Protein AF-A0A661MV16-F1 (afdb_monomer_lite)

Radius of gyration: 39.01 Å; chains: 1; bounding box: 96×67×132 Å

Secondary structure (DSSP, 8-state):
-------------------------------------------------------HHHHHHHHHTS-EEEEETTEEEEESPEEPPP-SSEEE--S--EE-HHHHHHHHHHHHHHHHHSTT--EEE---B-TTB--BTTBSS-SSS-EEEEEPPEEETTSPEE--SS---B-TTSEEEETTEEEEE-HHHHHHHHHHHHT-SS--EEEEE--HHHHHHHHHHHHHTT--HHHHHHHHHHT---TTGGG-SSEEEEEEPPPSTTTTTB---S---TT---S--HHHHHHHHHHHHHHHHHHHHHHHHHHHHHHHHHHHHHHHHHHHHHHHHHHHHHHHHHHHHHHHHHHT--HHHHHHHHHHHHHHHHHHHHHHHHHHH--S--SHHHHHHHHHHHHHHHHHHHHHHHHHHHHHHHHHHHHHHHHHHHHHHHHHHHHHHHHHHHHHHHHHHHHHHHHHHHHHHHH-

Foldseek 3Di:
DDDDDDDDDDDDDDDDDDDDDDDDDDDDDDDDDDDDDDDDDDDDDDDDDDDPPPDPVVLVVLLVCFKAFFEEQLATWIDNWDFQDADQQEDELEPQRTAGPLQSVLRVQLSVQLCVVPPSHHKYWYHAAHNTFCDDPPDSGNRGRFKTWTFFFKAWPVRDTDPPSDFFFADLQQWTDDVPTIIGGDLVSRLSSLLSNCPPPQWHWQAWQAAPSVLVSNLVVCVVVVHDPVSSVSSCRRHPYDVPSNVRRGTIIIGTAGQLQNPPRYDDDDPDDPPRDPNDDPVVNSVSSVVSSVVVVVVVVVVVVVVVVVVVVVVVVVVVVVVVVVVVVVVVCVVVVVVVVVVVVQVPDDPVRNVVVVVVVVVVVVVVVVVVVVVVVPPDDDDVVVVVVVVVVVVVVVVVVVVVVVVVVVVVVVVVVVVVVVVVVVVVVVVVVVVVVVVVVVVVVVVVVVVVVVVVVVVVVVVD

pLDDT: mean 76.67, std 20.81, range [27.53, 98.81]

Structure (mmCIF, N/CA/C/O backbone):
data_AF-A0A661MV16-F1
#
_entry.id   AF-A0A661MV16-F1
#
loop_
_atom_site.group_PDB
_atom_site.id
_atom_site.type_symbol
_atom_site.label_atom_id
_atom_site.label_alt_id
_atom_site.label_comp_id
_atom_site.label_asym_id
_atom_site.label_entity_id
_atom_site.label_seq_id
_atom_site.pdbx_PDB_ins_code
_atom_site.Cartn_x
_atom_site.Cartn_y
_atom_site.Cartn_z
_atom_site.occupancy
_atom_site.B_iso_or_equiv
_atom_site.auth_seq_id
_atom_site.auth_comp_id
_atom_site.auth_asym_id
_atom_site.auth_atom_id
_atom_site.pdbx_PDB_model_num
ATOM 1 N N . MET A 1 1 ? -51.322 -10.288 -62.394 1.00 42.47 1 MET A N 1
ATOM 2 C CA . MET A 1 1 ? -51.837 -11.162 -61.318 1.00 42.47 1 MET A CA 1
ATOM 3 C C . MET A 1 1 ? -52.028 -10.289 -60.091 1.00 42.47 1 MET A C 1
ATOM 5 O O . MET A 1 1 ? -51.126 -9.542 -59.740 1.00 42.47 1 MET A O 1
ATOM 9 N N . THR A 1 2 ? -53.261 -10.242 -59.608 1.00 40.12 2 THR A N 1
ATOM 10 C CA . THR A 1 2 ? -53.871 -9.201 -58.768 1.00 40.12 2 THR A CA 1
ATOM 11 C C . THR A 1 2 ? -53.477 -9.253 -57.278 1.00 40.12 2 THR A C 1
ATOM 13 O O . THR A 1 2 ? -53.129 -10.323 -56.784 1.00 40.12 2 THR A O 1
ATOM 16 N N . PRO A 1 3 ? -53.566 -8.112 -56.557 1.00 55.66 3 PRO A N 1
ATOM 17 C CA . PRO A 1 3 ? -53.355 -7.980 -55.111 1.00 55.66 3 PRO A CA 1
ATOM 18 C C . PRO A 1 3 ? -54.677 -8.099 -54.319 1.00 55.66 3 PRO A C 1
ATOM 20 O O . PRO A 1 3 ? -55.751 -7.879 -54.875 1.00 55.66 3 PRO A O 1
ATOM 23 N N . TRP A 1 4 ? -54.618 -8.380 -53.011 1.00 31.91 4 TRP A N 1
ATOM 24 C CA . TRP A 1 4 ? -55.786 -8.357 -52.105 1.00 31.91 4 TRP A CA 1
ATOM 25 C C . TRP A 1 4 ? -55.310 -7.952 -50.694 1.00 31.91 4 TRP A C 1
ATOM 27 O O . TRP A 1 4 ? -54.534 -8.677 -50.084 1.00 31.91 4 TRP A O 1
ATOM 37 N N . ALA A 1 5 ? -55.407 -6.683 -50.282 1.00 36.66 5 ALA A N 1
ATOM 38 C CA . ALA A 1 5 ? -56.530 -5.910 -49.718 1.00 36.66 5 ALA A CA 1
ATOM 39 C C . ALA A 1 5 ? -56.856 -6.206 -48.232 1.00 36.66 5 ALA A C 1
ATOM 41 O O . ALA A 1 5 ? -57.130 -7.335 -47.839 1.00 36.66 5 ALA A O 1
ATOM 42 N N . ALA A 1 6 ? -56.827 -5.136 -47.425 1.00 43.44 6 ALA A N 1
ATOM 43 C CA . ALA A 1 6 ? -57.248 -5.066 -46.021 1.00 43.44 6 ALA A CA 1
ATOM 44 C C . ALA A 1 6 ? -58.778 -5.185 -45.858 1.00 43.44 6 ALA A C 1
ATOM 46 O O . ALA A 1 6 ? -59.506 -4.944 -46.825 1.00 43.44 6 ALA A O 1
ATOM 47 N N . PRO A 1 7 ? -59.287 -5.418 -44.627 1.00 49.28 7 PRO A N 1
ATOM 48 C CA . PRO A 1 7 ? -60.174 -4.387 -44.065 1.00 49.28 7 PRO A CA 1
ATOM 49 C C . PRO A 1 7 ? -60.176 -4.205 -42.524 1.00 49.28 7 PRO A C 1
ATOM 51 O O . PRO A 1 7 ? -60.150 -5.149 -41.748 1.00 49.28 7 PRO A O 1
ATOM 54 N N . ARG A 1 8 ? -60.258 -2.918 -42.147 1.00 35.19 8 ARG A N 1
ATOM 55 C CA . ARG A 1 8 ? -61.154 -2.203 -41.197 1.00 35.19 8 ARG A CA 1
ATOM 56 C C . ARG A 1 8 ? -61.571 -2.792 -39.826 1.00 35.19 8 ARG A C 1
ATOM 58 O O . ARG A 1 8 ? -62.114 -3.878 -39.703 1.00 35.19 8 ARG A O 1
ATOM 65 N N . LEU A 1 9 ? -61.450 -1.890 -38.839 1.00 41.03 9 LEU A N 1
ATOM 66 C CA . LEU A 1 9 ? -62.024 -1.835 -37.481 1.00 41.03 9 LEU A CA 1
ATOM 67 C C . LEU A 1 9 ? -63.548 -2.070 -37.407 1.00 41.03 9 LEU A C 1
ATOM 69 O O . LEU A 1 9 ? -64.258 -1.772 -38.370 1.00 41.03 9 LEU A O 1
ATOM 73 N N . PRO A 1 10 ? -64.061 -2.323 -36.184 1.00 42.81 10 PRO A N 1
ATOM 74 C CA . PRO A 1 10 ? -65.095 -1.424 -35.668 1.00 42.81 10 PRO A CA 1
ATOM 75 C C . PRO A 1 10 ? -64.857 -0.911 -34.235 1.00 42.81 10 PRO A C 1
ATOM 77 O O . PRO A 1 10 ? -64.212 -1.533 -33.394 1.00 42.81 10 PRO A O 1
ATOM 80 N N . ARG A 1 11 ? -65.422 0.280 -34.005 1.00 41.28 11 ARG A N 1
ATOM 81 C CA . ARG A 1 11 ? -65.620 0.982 -32.731 1.00 41.28 11 ARG A CA 1
ATOM 82 C C . ARG A 1 11 ? -66.758 0.343 -31.926 1.00 41.28 11 ARG A C 1
ATOM 84 O O . ARG A 1 11 ? -67.765 -0.003 -32.530 1.00 41.28 11 ARG A O 1
ATOM 91 N N . SER A 1 12 ? -66.676 0.411 -30.595 1.00 33.50 12 SER A N 1
ATOM 92 C CA . SER A 1 12 ? -67.835 0.680 -29.719 1.00 33.50 12 SER A CA 1
ATOM 93 C C . SER A 1 12 ? -67.402 0.949 -28.266 1.00 33.50 12 SER A C 1
ATOM 95 O O . SER A 1 12 ? -67.027 0.038 -27.535 1.00 33.50 12 SER A O 1
ATOM 97 N N . SER A 1 13 ? -67.472 2.215 -27.848 1.00 40.44 13 SER A N 1
ATOM 98 C CA . SER A 1 13 ? -67.935 2.626 -26.500 1.00 40.44 13 SER A CA 1
ATOM 99 C C . SER A 1 13 ? -69.486 2.493 -26.477 1.00 40.44 13 SER A C 1
ATOM 101 O O . SER A 1 13 ? -70.009 2.254 -27.570 1.00 40.44 13 SER A O 1
ATOM 103 N N . PRO A 1 14 ? -70.271 2.690 -25.382 1.00 51.44 14 PRO A N 1
ATOM 104 C CA . PRO A 1 14 ? -70.018 3.544 -24.205 1.00 51.44 14 PRO A CA 1
ATOM 105 C C . PRO A 1 14 ? -70.674 3.081 -22.870 1.00 51.44 14 PRO A C 1
ATOM 107 O O . PRO A 1 14 ? -71.253 2.004 -22.784 1.00 51.44 14 PRO A O 1
ATOM 110 N N . SER A 1 15 ? -70.667 3.996 -21.884 1.00 34.00 15 SER A N 1
ATOM 111 C CA . SER A 1 15 ? -71.619 4.143 -20.755 1.00 34.00 15 SER A CA 1
ATOM 112 C C . SER A 1 15 ? -71.546 3.102 -19.632 1.00 34.00 15 SER A C 1
ATOM 114 O O . SER A 1 15 ? -71.268 1.941 -19.875 1.00 34.00 15 SER A O 1
ATOM 116 N N . GLY A 1 16 ? -71.782 3.407 -18.361 1.00 30.36 16 GLY A N 1
ATOM 117 C CA . GLY A 1 16 ? -72.097 4.626 -17.612 1.00 30.36 16 GLY A CA 1
ATOM 118 C C . GLY A 1 16 ? -71.862 4.268 -16.129 1.00 30.36 16 GLY A C 1
ATOM 119 O O . GLY A 1 16 ? -71.873 3.095 -15.775 1.00 30.36 16 GLY A O 1
ATOM 120 N N . ASP A 1 17 ? -71.352 5.147 -15.279 1.00 33.47 17 ASP A N 1
ATOM 121 C CA . ASP A 1 17 ? -71.947 6.377 -14.754 1.00 33.47 17 ASP A CA 1
ATOM 122 C C . ASP A 1 17 ? -72.779 6.148 -13.474 1.00 33.47 17 ASP A C 1
ATOM 124 O O . ASP A 1 17 ? -73.541 5.191 -13.372 1.00 33.47 17 ASP A O 1
ATOM 128 N N . HIS A 1 18 ? -72.611 7.094 -12.541 1.00 32.81 18 HIS A N 1
ATOM 129 C CA . HIS A 1 18 ? -73.364 7.335 -11.298 1.00 32.81 18 HIS A CA 1
ATOM 130 C C . HIS A 1 18 ? -73.120 6.329 -10.161 1.00 32.81 18 HIS A C 1
ATOM 132 O O . HIS A 1 18 ? -73.132 5.124 -10.341 1.00 32.81 18 HIS A O 1
ATOM 138 N N . GLY A 1 19 ? -72.911 6.709 -8.906 1.00 28.31 19 GLY A N 1
ATOM 139 C CA . GLY A 1 19 ? -73.053 7.948 -8.141 1.00 28.31 19 GLY A CA 1
ATOM 140 C C . GLY A 1 19 ? -72.847 7.527 -6.668 1.00 28.31 19 GLY A C 1
ATOM 141 O O . GLY A 1 19 ? -72.769 6.343 -6.367 1.00 28.31 19 GLY A O 1
ATOM 142 N N . GLY A 1 20 ? -72.698 8.364 -5.657 1.00 28.23 20 GLY A N 1
ATOM 143 C CA . GLY A 1 20 ? -72.736 9.801 -5.519 1.00 28.23 20 GLY A CA 1
ATOM 144 C C . GLY A 1 20 ? -71.978 10.168 -4.226 1.00 28.23 20 GLY A C 1
ATOM 145 O O . GLY A 1 20 ? -71.602 9.299 -3.448 1.00 28.23 20 GLY A O 1
ATOM 146 N N . VAL A 1 21 ? -71.614 11.443 -4.046 1.00 31.62 21 VAL A N 1
ATOM 147 C CA . VAL A 1 21 ? -72.405 12.387 -3.225 1.00 31.62 21 VAL A CA 1
ATOM 148 C C . VAL A 1 21 ? -72.217 12.053 -1.723 1.00 31.62 21 VAL A C 1
ATOM 150 O O . VAL A 1 21 ? -72.690 11.030 -1.260 1.00 31.62 21 VAL A O 1
ATOM 153 N N . ARG A 1 22 ? -71.572 12.869 -0.870 1.00 34.53 22 ARG A N 1
ATOM 154 C CA . ARG A 1 22 ? -72.020 14.221 -0.494 1.00 34.53 22 ARG A CA 1
ATOM 155 C C . ARG A 1 22 ? -71.059 14.912 0.509 1.00 34.53 22 ARG A C 1
ATOM 157 O O . ARG A 1 22 ? -70.720 14.312 1.517 1.00 34.53 22 ARG A O 1
ATOM 164 N N . ARG A 1 23 ? -70.792 16.204 0.240 1.00 32.47 23 ARG A N 1
ATOM 165 C CA . ARG A 1 23 ? -70.690 17.397 1.132 1.00 32.47 23 ARG A CA 1
ATOM 166 C C . ARG A 1 23 ? -69.627 17.417 2.252 1.00 32.47 23 ARG A C 1
ATOM 168 O O . ARG A 1 23 ? -69.627 16.579 3.134 1.00 32.47 23 ARG A O 1
ATOM 175 N N . LEU A 1 24 ? -68.650 18.334 2.214 1.00 35.38 24 LEU A N 1
ATOM 176 C CA . LEU A 1 24 ? -68.722 19.775 2.559 1.00 35.38 24 LEU A CA 1
ATOM 177 C C . LEU A 1 24 ? -69.267 20.046 3.968 1.00 35.38 24 LEU A C 1
ATOM 179 O O . LEU A 1 24 ? -70.478 20.043 4.163 1.00 35.38 24 LEU A O 1
ATOM 183 N N . LEU A 1 25 ? -68.371 20.436 4.876 1.00 27.70 25 LEU A N 1
ATOM 184 C CA . LEU A 1 25 ? -68.550 21.644 5.676 1.00 27.70 25 LEU A CA 1
ATOM 185 C C . LEU A 1 25 ? -67.170 22.149 6.111 1.00 27.70 25 LEU A C 1
ATOM 187 O O . LEU A 1 25 ? -66.447 21.467 6.832 1.00 27.70 25 LEU A O 1
ATOM 191 N N . GLY A 1 26 ? -66.800 23.331 5.630 1.00 29.67 26 GLY A N 1
ATOM 192 C CA . GLY A 1 26 ? -65.780 24.129 6.288 1.00 29.67 26 GLY A CA 1
ATOM 193 C C . GLY A 1 26 ? -66.404 24.882 7.458 1.00 29.67 26 GLY A C 1
ATOM 194 O O . GLY A 1 26 ? -67.575 25.253 7.391 1.00 29.67 26 GLY A O 1
ATOM 195 N N . LEU A 1 27 ? -65.608 25.153 8.488 1.00 27.53 27 LEU A N 1
ATOM 196 C CA . LEU A 1 27 ? -65.680 26.425 9.195 1.00 27.53 27 LEU A CA 1
ATOM 197 C C . LEU A 1 27 ? -64.340 26.705 9.880 1.00 27.53 27 LEU A C 1
ATOM 199 O O . LEU A 1 27 ? -63.818 25.889 10.636 1.00 27.53 27 LEU A O 1
ATOM 203 N N . CYS A 1 28 ? -63.796 27.875 9.567 1.00 32.56 28 CYS A N 1
ATOM 204 C CA . CYS A 1 28 ? -62.677 28.511 10.239 1.00 32.56 28 CYS A CA 1
ATOM 205 C C . CYS A 1 28 ? -63.038 28.853 11.689 1.00 32.56 28 CYS A C 1
ATOM 207 O O . CYS A 1 28 ? -64.148 29.318 11.911 1.00 32.56 28 CYS A O 1
ATOM 209 N N . ILE A 1 29 ? -62.077 28.764 12.613 1.00 30.05 29 ILE A N 1
ATOM 210 C CA . ILE A 1 29 ? -61.865 29.720 13.716 1.00 30.05 29 ILE A CA 1
ATOM 211 C C . ILE A 1 29 ? -60.360 29.714 14.028 1.00 30.05 29 ILE A C 1
ATOM 213 O O . ILE A 1 29 ? -59.744 28.664 14.205 1.00 30.05 29 ILE A O 1
ATOM 217 N N . ALA A 1 30 ? -59.780 30.910 14.036 1.00 40.34 30 ALA A N 1
ATOM 218 C CA . ALA A 1 30 ? -58.395 31.197 14.368 1.00 40.34 30 ALA A CA 1
ATOM 219 C C . ALA A 1 30 ? -58.192 31.289 15.888 1.00 40.34 30 ALA A C 1
ATOM 221 O O . ALA A 1 30 ? -59.063 31.799 16.588 1.00 40.34 30 ALA A O 1
ATOM 222 N N . LEU A 1 31 ? -57.006 30.911 16.375 1.00 27.55 31 LEU A N 1
ATOM 223 C CA . LEU A 1 31 ? -56.411 31.516 17.568 1.00 27.55 31 LEU A CA 1
ATOM 224 C C . LEU A 1 31 ? -54.879 31.427 17.503 1.00 27.55 31 LEU A C 1
ATOM 226 O O . LEU A 1 31 ? -54.302 30.373 17.245 1.00 27.55 31 LEU A O 1
ATOM 230 N N . ALA A 1 32 ? -54.255 32.586 17.683 1.00 35.47 32 ALA A N 1
ATOM 231 C CA . ALA A 1 32 ? -52.826 32.851 17.630 1.00 35.47 32 ALA A CA 1
ATOM 232 C C . ALA A 1 32 ? -52.091 32.410 18.905 1.00 35.47 32 ALA A C 1
ATOM 234 O O . ALA A 1 32 ? -52.663 32.540 19.979 1.00 35.47 32 ALA A O 1
ATOM 235 N N . VAL A 1 33 ? -50.806 32.038 18.789 1.00 27.86 33 VAL A N 1
ATOM 236 C CA . VAL A 1 33 ? -49.719 32.481 19.690 1.00 27.86 33 VAL A CA 1
ATOM 237 C C . VAL A 1 33 ? -48.403 32.512 18.898 1.00 27.86 33 VAL A C 1
ATOM 239 O O . VAL A 1 33 ? -48.002 31.549 18.250 1.00 27.86 33 VAL A O 1
ATOM 242 N N . THR A 1 34 ? -47.760 33.670 18.968 1.00 34.19 34 THR A N 1
ATOM 243 C CA . THR A 1 34 ? -46.450 34.076 18.452 1.00 34.19 34 THR A CA 1
ATOM 244 C C . THR A 1 34 ? -45.274 33.420 19.183 1.00 34.19 34 THR A C 1
ATOM 246 O O . THR A 1 34 ? -45.304 33.329 20.408 1.00 34.19 34 THR A O 1
ATOM 249 N N . VAL A 1 35 ? -44.166 33.147 18.484 1.00 31.45 35 VAL A N 1
ATOM 250 C CA . VAL A 1 35 ? -42.823 33.251 19.085 1.00 31.45 35 VAL A CA 1
ATOM 251 C C . VAL A 1 35 ? -41.932 34.031 18.123 1.00 31.45 35 VAL A C 1
ATOM 253 O O . VAL A 1 35 ? -41.617 33.574 17.026 1.00 31.45 35 VAL A O 1
ATOM 256 N N . SER A 1 36 ? -41.574 35.239 18.546 1.00 30.59 36 SER A N 1
ATOM 257 C CA . SER A 1 36 ? -40.644 36.143 17.880 1.00 30.59 36 SER A CA 1
ATOM 258 C C . SER A 1 36 ? -39.249 35.520 17.777 1.00 30.59 36 SER A C 1
ATOM 260 O O . SER A 1 36 ? -38.672 35.119 18.785 1.00 30.59 36 SER A O 1
ATOM 262 N N . SER A 1 37 ? -38.675 35.506 16.575 1.00 33.44 37 SER A N 1
ATOM 263 C CA . SER A 1 37 ? -37.226 35.437 16.382 1.00 33.44 37 SER A CA 1
ATOM 264 C C . SER A 1 37 ? -36.771 36.823 15.942 1.00 33.44 37 SER A C 1
ATOM 266 O O . SER A 1 37 ? -37.088 37.270 14.842 1.00 33.44 37 SER A O 1
ATOM 268 N N . THR A 1 38 ? -36.084 37.543 16.825 1.00 32.22 38 THR A N 1
ATOM 269 C CA . THR A 1 38 ? -35.379 38.770 16.458 1.00 32.22 38 THR A CA 1
ATOM 270 C C . THR A 1 38 ? -34.128 38.387 15.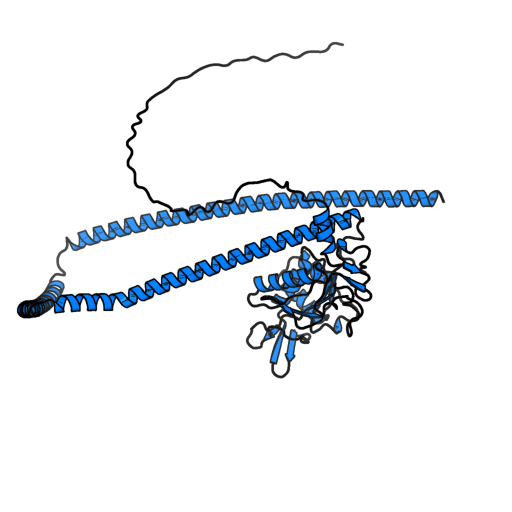676 1.00 32.22 38 THR A C 1
ATOM 272 O O . THR A 1 38 ? -33.099 38.050 16.259 1.00 32.22 38 THR A O 1
ATOM 275 N N . ALA A 1 39 ? -34.232 38.430 14.350 1.00 31.20 39 ALA A N 1
ATOM 276 C CA . ALA A 1 39 ? -33.089 38.566 13.466 1.00 31.20 39 ALA A CA 1
ATOM 277 C C . ALA A 1 39 ? -32.645 40.036 13.488 1.00 31.20 39 ALA A C 1
ATOM 279 O O . ALA A 1 39 ? -33.423 40.924 13.139 1.00 31.20 39 ALA A O 1
ATOM 280 N N . GLN A 1 40 ? -31.406 40.302 13.900 1.00 32.25 40 GLN A N 1
ATOM 281 C CA . GLN A 1 40 ? -30.734 41.540 13.519 1.00 32.25 40 GLN A CA 1
ATOM 282 C C . GLN A 1 40 ? -30.224 41.351 12.093 1.00 32.25 40 GLN A C 1
ATOM 284 O O . GLN A 1 40 ? -29.316 40.561 11.840 1.00 32.25 40 GLN A O 1
ATOM 289 N N . ALA A 1 41 ? -30.878 42.042 11.165 1.00 29.20 41 ALA A N 1
ATOM 290 C CA . ALA A 1 41 ? -30.381 42.269 9.825 1.00 29.20 41 ALA A CA 1
ATOM 291 C C . ALA A 1 41 ? -29.285 43.337 9.888 1.00 29.20 41 ALA A C 1
ATOM 293 O O . ALA A 1 41 ? -29.489 44.406 10.462 1.00 29.20 41 ALA A O 1
ATOM 294 N N . GLN A 1 42 ? -28.149 43.058 9.258 1.00 32.97 42 GLN A N 1
ATOM 295 C CA . GLN A 1 42 ? -27.286 44.103 8.735 1.00 32.97 42 GLN A CA 1
ATOM 296 C C . GLN A 1 42 ? -27.133 43.833 7.241 1.00 32.97 42 GLN A C 1
ATOM 298 O O . GLN A 1 42 ? -26.695 42.764 6.820 1.00 32.97 42 GLN A O 1
ATOM 303 N N . GLU A 1 43 ? -27.643 44.787 6.471 1.00 34.84 43 GLU A N 1
ATOM 304 C CA . GLU A 1 43 ? -27.766 44.791 5.021 1.00 34.84 43 GLU A CA 1
ATOM 305 C C . GLU A 1 43 ? -26.397 44.669 4.341 1.00 34.84 43 GLU A C 1
ATOM 307 O O . GLU A 1 43 ? -25.483 45.448 4.611 1.00 34.84 43 GLU A O 1
ATOM 312 N N . ALA A 1 44 ? -26.282 43.747 3.387 1.00 29.77 44 ALA A N 1
ATOM 313 C CA . ALA A 1 44 ? -25.264 43.805 2.349 1.00 29.77 44 ALA A CA 1
ATOM 314 C C . ALA A 1 44 ? -25.953 43.636 0.989 1.00 29.77 44 ALA A C 1
ATOM 316 O O . ALA A 1 44 ? -26.666 42.666 0.742 1.00 29.77 44 ALA A O 1
ATOM 317 N N . ARG A 1 45 ? -25.772 44.668 0.168 1.00 31.11 45 ARG A N 1
ATOM 318 C CA . ARG A 1 45 ? -26.387 44.959 -1.130 1.00 31.11 45 ARG A CA 1
ATOM 319 C C . ARG A 1 45 ? -26.067 43.899 -2.203 1.00 31.11 45 ARG A C 1
ATOM 321 O O . ARG A 1 45 ? -24.949 43.395 -2.249 1.00 31.11 45 ARG A O 1
ATOM 328 N N . GLU A 1 46 ? -27.020 43.645 -3.104 1.00 31.45 46 GLU A N 1
ATOM 329 C CA . GLU A 1 46 ? -26.803 43.081 -4.458 1.00 31.45 46 GLU A CA 1
ATOM 330 C C . GLU A 1 46 ? -25.875 44.027 -5.263 1.00 31.45 46 GLU A C 1
ATOM 332 O O . GLU A 1 46 ? -25.899 45.234 -5.022 1.00 31.45 46 GLU A O 1
ATOM 337 N N . ALA A 1 47 ? -24.982 43.629 -6.180 1.00 28.23 47 ALA A N 1
ATOM 338 C CA . ALA A 1 47 ? -25.016 42.693 -7.322 1.00 28.23 47 ALA A CA 1
ATOM 339 C C . ALA A 1 47 ? -23.548 42.468 -7.834 1.00 28.23 47 ALA A C 1
ATOM 341 O O . ALA A 1 47 ? -22.639 42.970 -7.168 1.00 28.23 47 ALA A O 1
ATOM 342 N N . PRO A 1 48 ? -23.228 41.879 -9.019 1.00 35.09 48 PRO A N 1
ATOM 343 C CA . PRO A 1 48 ? -23.977 41.031 -9.958 1.00 35.09 48 PRO A CA 1
ATOM 344 C C . PRO A 1 48 ? -23.283 39.668 -10.241 1.00 35.09 48 PRO A C 1
ATOM 346 O O . PRO A 1 48 ? -22.197 39.373 -9.747 1.00 35.09 48 PRO A O 1
ATOM 349 N N . GLY A 1 49 ? -23.942 38.818 -11.035 1.00 40.75 49 GLY A N 1
ATOM 350 C CA . GLY A 1 49 ? -23.543 37.440 -11.327 1.00 40.75 49 GLY A CA 1
ATOM 351 C C . GLY A 1 49 ? -22.177 37.244 -11.999 1.00 40.75 49 GLY A C 1
ATOM 352 O O . GLY A 1 49 ? -21.732 38.044 -12.819 1.00 40.75 49 GLY A O 1
ATOM 353 N N . ALA A 1 50 ? -21.567 36.100 -11.687 1.00 30.25 50 ALA A N 1
ATOM 354 C CA . ALA A 1 50 ? -20.493 35.490 -12.457 1.00 30.25 50 ALA A CA 1
ATOM 355 C C . ALA A 1 50 ? -20.881 34.029 -12.743 1.00 30.25 50 ALA A C 1
ATOM 357 O O . ALA A 1 50 ? -21.061 33.224 -11.830 1.00 30.25 50 ALA A O 1
ATOM 358 N N . GLU A 1 51 ? -21.072 33.735 -14.027 1.00 31.95 51 GLU A N 1
ATOM 359 C CA . GLU A 1 51 ? -21.338 32.418 -14.617 1.00 31.95 51 GLU A CA 1
ATOM 360 C C . GLU A 1 51 ? -20.282 31.355 -14.224 1.00 31.95 51 GLU A C 1
ATOM 362 O O . GLU A 1 51 ? -19.125 31.699 -13.955 1.00 31.95 51 GLU A O 1
ATOM 367 N N . PRO A 1 52 ? -20.620 30.048 -14.240 1.00 40.66 52 PRO A N 1
ATOM 368 C CA . PRO A 1 52 ? -19.692 28.965 -13.925 1.00 40.66 52 PRO A CA 1
ATOM 369 C C . PRO A 1 52 ? -18.726 28.712 -15.095 1.00 40.66 52 PRO A C 1
ATOM 371 O O . PRO A 1 52 ? -18.905 27.803 -15.904 1.00 40.66 52 PRO A O 1
ATOM 374 N N . GLY A 1 53 ? -17.664 29.511 -15.178 1.00 37.59 53 GLY A N 1
ATOM 375 C CA . GLY A 1 53 ? -16.563 29.337 -16.127 1.00 37.59 53 GLY A CA 1
ATOM 376 C C . GLY A 1 53 ? -15.540 28.291 -15.675 1.00 37.59 53 GLY A C 1
ATOM 377 O O . GLY A 1 53 ? -14.410 28.642 -15.359 1.00 37.59 53 GLY A O 1
ATOM 378 N N . GLY A 1 54 ? -15.906 27.006 -15.656 1.00 42.41 54 GLY A N 1
ATOM 379 C CA . GLY A 1 54 ? -14.962 25.890 -15.476 1.00 42.41 54 GLY A CA 1
ATOM 380 C C . GLY A 1 54 ? -14.188 25.602 -16.767 1.00 42.41 54 GLY A C 1
ATOM 381 O O . GLY A 1 54 ? -14.419 24.584 -17.419 1.00 42.41 54 GLY A O 1
ATOM 382 N N . GLY A 1 55 ? -13.353 26.550 -17.195 1.00 33.69 55 GLY A N 1
ATOM 383 C CA . GLY A 1 55 ? -12.570 26.473 -18.428 1.00 33.69 55 GLY A CA 1
ATOM 384 C C . GLY A 1 55 ? -11.329 25.588 -18.295 1.00 33.69 55 GLY A C 1
ATOM 385 O O . GLY A 1 55 ? -10.864 25.290 -17.198 1.00 33.69 55 GLY A O 1
ATOM 386 N N . ALA A 1 56 ? -10.756 25.199 -19.437 1.00 40.72 56 ALA A N 1
ATOM 387 C CA . ALA A 1 56 ? -9.560 24.363 -19.597 1.00 40.72 56 ALA A CA 1
ATOM 388 C C . ALA A 1 56 ? -8.346 24.710 -18.689 1.00 40.72 56 ALA A C 1
ATOM 390 O O . ALA A 1 56 ? -7.456 23.875 -18.517 1.00 40.72 56 ALA A O 1
ATOM 391 N N . SER A 1 57 ? -8.319 25.901 -18.079 1.00 45.88 57 SER A N 1
ATOM 392 C CA . SER A 1 57 ? -7.323 26.345 -17.099 1.00 45.88 57 SER A CA 1
ATOM 393 C C . SER A 1 57 ? -7.311 25.523 -15.809 1.00 45.88 57 SER A C 1
ATOM 395 O O . SER A 1 57 ? -6.232 25.250 -15.293 1.00 45.88 57 SER A O 1
ATOM 397 N N . ASP A 1 58 ? -8.465 25.067 -15.314 1.00 46.31 58 ASP A N 1
ATOM 398 C CA . ASP A 1 58 ? -8.522 24.269 -14.078 1.00 46.31 58 ASP A CA 1
ATOM 399 C C . ASP A 1 58 ? -7.940 22.872 -14.293 1.00 46.31 58 ASP A C 1
ATOM 401 O O . ASP A 1 58 ? -7.257 22.322 -13.433 1.00 46.31 58 ASP A O 1
ATOM 405 N N . VAL A 1 59 ? -8.160 22.311 -15.481 1.00 39.84 59 VAL A N 1
ATOM 406 C CA . VAL A 1 59 ? -7.639 21.001 -15.886 1.00 39.84 59 VAL A CA 1
ATOM 407 C C . VAL A 1 59 ? -6.128 21.060 -16.121 1.00 39.84 59 VAL A C 1
ATOM 409 O O . VAL A 1 59 ? -5.418 20.136 -15.735 1.00 39.84 59 VAL A O 1
ATOM 412 N N . ALA A 1 60 ? -5.626 22.162 -16.689 1.00 39.19 60 ALA A N 1
ATOM 413 C CA . ALA A 1 60 ? -4.195 22.411 -16.858 1.00 39.19 60 ALA A CA 1
ATOM 414 C C . ALA A 1 60 ? -3.483 22.672 -15.517 1.00 39.19 60 ALA A C 1
ATOM 416 O O . ALA A 1 60 ? -2.405 22.131 -15.288 1.00 39.19 60 ALA A O 1
ATOM 417 N N . ALA A 1 61 ? -4.099 23.421 -14.598 1.00 39.94 61 ALA A N 1
ATOM 418 C CA . ALA A 1 61 ? -3.574 23.638 -13.249 1.00 39.94 61 ALA A CA 1
ATOM 419 C C . ALA A 1 61 ? -3.592 22.353 -12.398 1.00 39.94 61 ALA A C 1
ATOM 421 O O . ALA A 1 61 ? -2.657 22.094 -11.646 1.00 39.94 61 ALA A O 1
ATOM 422 N N . LEU A 1 62 ? -4.617 21.508 -12.554 1.00 43.75 62 LEU A N 1
ATOM 423 C CA . LEU A 1 62 ? -4.682 20.177 -11.939 1.00 43.75 62 LEU A CA 1
ATOM 424 C C . LEU A 1 62 ? -3.654 19.198 -12.534 1.00 43.75 62 LEU A C 1
ATOM 426 O O . LEU A 1 62 ? -3.131 18.370 -11.796 1.00 43.75 62 LEU A O 1
ATOM 430 N N . ALA A 1 63 ? -3.350 19.299 -13.833 1.00 42.25 63 ALA A N 1
ATOM 431 C CA . ALA A 1 63 ? -2.304 18.513 -14.490 1.00 42.25 63 ALA A CA 1
ATOM 432 C C . ALA A 1 63 ? -0.884 18.988 -14.124 1.00 42.25 63 ALA A C 1
ATOM 434 O O . ALA A 1 63 ? 0.018 18.165 -14.023 1.00 42.25 63 ALA A O 1
ATOM 435 N N . ALA A 1 64 ? -0.693 20.288 -13.877 1.00 43.22 64 ALA A N 1
ATOM 436 C CA . ALA A 1 64 ? 0.553 20.855 -13.350 1.00 43.22 64 ALA A CA 1
ATOM 437 C C . ALA A 1 64 ? 0.768 20.566 -11.848 1.00 43.22 64 ALA A C 1
ATOM 439 O O . ALA A 1 64 ? 1.867 20.748 -11.334 1.00 43.22 64 ALA A O 1
ATOM 440 N N . ALA A 1 65 ? -0.277 20.123 -11.140 1.00 54.59 65 ALA A N 1
ATOM 441 C CA . ALA A 1 65 ? -0.235 19.732 -9.731 1.00 54.59 65 ALA A CA 1
ATOM 442 C C . ALA A 1 65 ? -0.019 18.220 -9.515 1.00 54.59 65 ALA A C 1
ATOM 444 O O . ALA A 1 65 ? -0.076 17.758 -8.371 1.00 54.59 65 ALA A O 1
ATOM 445 N N . ASP A 1 66 ? 0.176 17.448 -10.586 1.00 76.69 66 ASP A N 1
ATOM 446 C CA . ASP A 1 66 ? 0.458 16.016 -10.504 1.00 76.69 66 ASP A CA 1
ATOM 447 C C . ASP A 1 66 ? 1.970 15.762 -10.514 1.00 76.69 66 ASP A C 1
ATOM 449 O O . ASP A 1 66 ? 2.738 16.519 -11.111 1.00 76.69 66 ASP A O 1
ATOM 453 N N . SER A 1 67 ? 2.410 14.710 -9.827 1.00 89.88 67 SER A N 1
ATOM 454 C CA . SER A 1 67 ? 3.819 14.306 -9.864 1.00 89.88 67 SER A CA 1
ATOM 455 C C . SER A 1 67 ? 4.193 13.789 -11.247 1.00 89.88 67 SER A C 1
ATOM 457 O O . SER A 1 67 ? 3.356 13.165 -11.892 1.00 89.88 67 SER A O 1
ATOM 459 N N . LEU A 1 68 ? 5.453 13.955 -11.651 1.00 92.19 68 LEU A N 1
ATOM 460 C CA . LEU A 1 68 ? 5.980 13.380 -12.887 1.00 92.19 68 LEU A CA 1
ATOM 461 C C . LEU A 1 68 ? 7.187 12.487 -12.591 1.00 92.19 68 LEU A C 1
ATOM 463 O O . LEU A 1 68 ? 8.241 12.957 -12.158 1.00 92.19 68 LEU A O 1
ATOM 467 N N . SER A 1 69 ? 7.037 11.191 -12.851 1.00 95.75 69 SER A N 1
ATOM 468 C CA . SER A 1 69 ? 8.143 10.237 -12.900 1.00 95.75 69 SER A CA 1
ATOM 469 C C . SER A 1 69 ? 8.786 10.237 -14.289 1.00 95.75 69 SER A C 1
ATOM 471 O O . SER A 1 69 ? 8.089 10.208 -15.302 1.00 95.75 69 SER A O 1
ATOM 473 N N . THR A 1 70 ? 10.116 10.237 -14.370 1.00 94.19 70 THR A N 1
ATOM 474 C CA . THR A 1 70 ? 10.838 10.116 -15.648 1.00 94.19 70 THR A CA 1
ATOM 475 C C . THR A 1 70 ? 11.934 9.060 -15.573 1.00 94.19 70 THR A C 1
ATOM 477 O O . THR A 1 70 ? 12.552 8.854 -14.528 1.00 94.19 70 THR A O 1
ATOM 480 N N . GLY A 1 71 ? 12.185 8.381 -16.693 1.00 94.06 71 GLY A N 1
ATOM 481 C CA . GLY A 1 71 ? 13.191 7.329 -16.804 1.00 94.06 71 GLY A CA 1
ATOM 482 C C . GLY A 1 71 ? 12.816 6.035 -16.079 1.00 94.06 71 GLY A C 1
ATOM 483 O O . GLY A 1 71 ? 11.644 5.722 -15.849 1.00 94.06 71 GLY A O 1
ATOM 484 N N . HIS A 1 72 ? 13.836 5.247 -15.747 1.00 94.69 72 HIS A N 1
ATOM 485 C CA . HIS A 1 72 ? 13.672 3.978 -15.041 1.00 94.69 72 HIS A CA 1
ATOM 486 C C . HIS A 1 72 ? 13.743 4.155 -13.521 1.00 94.69 72 HIS A C 1
ATOM 488 O O . HIS A 1 72 ? 14.248 5.151 -13.007 1.00 94.69 72 HIS A O 1
ATOM 494 N N . ALA A 1 73 ? 13.288 3.143 -12.783 1.00 95.00 73 ALA A N 1
ATOM 495 C CA . ALA A 1 73 ? 13.371 3.116 -11.322 1.00 95.00 73 ALA A CA 1
ATOM 496 C C . ALA A 1 73 ? 14.809 3.235 -10.770 1.00 95.00 73 ALA A C 1
ATOM 498 O O . ALA A 1 73 ? 14.997 3.744 -9.668 1.00 95.00 73 ALA A O 1
ATOM 499 N N . ASP A 1 74 ? 15.807 2.809 -11.547 1.00 94.12 74 ASP A N 1
ATOM 500 C CA . ASP A 1 74 ? 17.249 2.808 -11.255 1.00 94.12 74 ASP A CA 1
ATOM 501 C C . ASP A 1 74 ? 18.049 3.828 -12.088 1.00 94.12 74 ASP A C 1
ATOM 503 O O . ASP A 1 74 ? 19.275 3.775 -12.156 1.00 94.12 74 ASP A O 1
ATOM 507 N N . GLY A 1 75 ? 17.360 4.765 -12.734 1.00 94.19 75 GLY A N 1
ATOM 508 C CA . GLY A 1 75 ? 17.970 5.768 -13.601 1.00 94.19 75 GLY A CA 1
ATOM 509 C C . GLY A 1 75 ? 16.923 6.771 -14.047 1.00 94.19 75 GLY A C 1
ATOM 510 O O . GLY A 1 75 ? 16.553 6.814 -15.221 1.00 94.19 75 GLY A O 1
ATOM 511 N N . GLY A 1 76 ? 16.379 7.513 -13.086 1.00 96.19 76 GLY A N 1
ATOM 512 C CA . GLY A 1 76 ? 15.210 8.359 -13.295 1.00 96.19 76 GLY A CA 1
ATOM 513 C C . GLY A 1 76 ? 15.205 9.607 -12.427 1.00 96.19 76 GLY A C 1
ATOM 514 O O . GLY A 1 76 ? 16.136 9.847 -11.654 1.00 96.19 76 GLY A O 1
ATOM 515 N N . ARG A 1 77 ? 14.153 10.414 -12.578 1.00 96.25 77 ARG A N 1
ATOM 516 C CA . ARG A 1 77 ? 13.879 11.579 -11.730 1.00 96.25 77 ARG A CA 1
ATOM 517 C C . ARG A 1 77 ? 12.422 11.623 -11.302 1.00 96.25 77 ARG A C 1
ATOM 519 O O . ARG A 1 77 ? 11.570 10.922 -11.850 1.00 96.25 77 ARG A O 1
ATOM 526 N N . LEU A 1 78 ? 12.174 12.466 -10.311 1.00 97.31 78 LEU A N 1
ATOM 527 C CA . LEU A 1 78 ? 10.849 12.806 -9.830 1.00 97.31 78 LEU A CA 1
ATOM 528 C C . LEU A 1 78 ? 10.699 14.327 -9.840 1.00 97.31 78 LEU A C 1
ATOM 530 O O . LEU A 1 78 ? 11.543 15.038 -9.302 1.00 97.31 78 LEU A O 1
ATOM 534 N N . GLU A 1 79 ? 9.612 14.811 -10.421 1.00 94.25 79 GLU A N 1
ATOM 535 C CA . GLU A 1 79 ? 9.213 16.216 -10.384 1.00 94.25 79 GLU A CA 1
ATOM 536 C C . GLU A 1 79 ? 7.856 16.339 -9.682 1.00 94.25 79 GLU A C 1
ATOM 538 O O . GLU A 1 79 ? 7.047 15.408 -9.698 1.00 94.25 79 GLU A O 1
ATOM 543 N N . HIS A 1 80 ? 7.619 17.481 -9.027 1.00 91.69 80 HIS A N 1
ATOM 544 C CA . HIS A 1 80 ? 6.395 17.756 -8.257 1.00 91.69 80 HIS A CA 1
ATOM 545 C C . HIS A 1 80 ? 6.061 16.649 -7.240 1.00 91.69 80 HIS A C 1
ATOM 547 O O . HIS A 1 80 ? 4.932 16.168 -7.135 1.00 91.69 80 HIS A O 1
ATOM 553 N N . ALA A 1 81 ? 7.083 16.217 -6.499 1.00 93.88 81 ALA A N 1
ATOM 554 C CA . ALA A 1 81 ? 6.990 15.087 -5.593 1.00 93.88 81 ALA A CA 1
ATOM 555 C C . ALA A 1 81 ? 5.945 15.265 -4.488 1.00 93.88 81 ALA A C 1
ATOM 557 O O . ALA A 1 81 ? 5.813 16.322 -3.867 1.00 93.88 81 ALA A O 1
ATOM 558 N N . PHE A 1 82 ? 5.279 14.164 -4.151 1.00 94.69 82 PHE A N 1
ATOM 559 C CA . PHE A 1 82 ? 4.411 14.087 -2.989 1.00 94.69 82 PHE A CA 1
ATOM 560 C C . PHE A 1 82 ? 5.208 13.562 -1.797 1.00 94.69 82 PHE A C 1
ATOM 562 O O . PHE A 1 82 ? 5.828 12.502 -1.855 1.00 94.69 82 PHE A O 1
ATOM 569 N N . ALA A 1 83 ? 5.171 14.298 -0.686 1.00 95.44 83 ALA A N 1
ATOM 570 C CA . ALA A 1 83 ? 5.749 13.841 0.570 1.00 95.44 83 ALA A CA 1
ATOM 571 C C . ALA A 1 83 ? 4.781 12.892 1.292 1.00 95.44 83 ALA A C 1
ATOM 573 O O . ALA A 1 83 ? 3.642 13.263 1.597 1.00 95.44 83 ALA A O 1
ATOM 574 N N . LEU A 1 84 ? 5.253 11.696 1.639 1.00 95.88 84 LEU A N 1
ATOM 575 C CA . LEU A 1 84 ? 4.539 10.768 2.504 1.00 95.88 84 LEU A CA 1
ATOM 576 C C . LEU A 1 84 ? 4.448 11.356 3.916 1.00 95.88 84 LEU A C 1
ATOM 578 O O . LEU A 1 84 ? 5.458 11.637 4.569 1.00 95.88 84 LEU A O 1
ATOM 582 N N . ARG A 1 85 ? 3.216 11.552 4.391 1.00 92.62 85 ARG A N 1
ATOM 583 C CA . ARG A 1 85 ? 2.941 12.102 5.721 1.00 92.62 85 ARG A CA 1
ATOM 584 C C . ARG A 1 85 ? 2.522 10.986 6.680 1.00 92.62 85 ARG A C 1
ATOM 586 O O . ARG A 1 85 ? 1.684 10.168 6.304 1.00 92.62 85 ARG A O 1
ATOM 593 N N . PRO A 1 86 ? 3.063 10.955 7.909 1.00 91.44 86 PRO A N 1
ATOM 594 C CA . PRO A 1 86 ? 2.596 10.024 8.926 1.00 91.44 86 PRO A CA 1
ATOM 595 C C . PRO A 1 86 ? 1.155 10.346 9.341 1.00 91.44 86 PRO A C 1
ATOM 597 O O . PRO A 1 86 ? 0.689 11.480 9.217 1.00 91.44 86 PRO A O 1
ATOM 600 N N . GLY A 1 87 ? 0.474 9.342 9.883 1.00 89.81 87 GLY A N 1
ATOM 601 C CA . GLY A 1 87 ? -0.872 9.440 10.434 1.00 89.81 87 GLY A CA 1
ATOM 602 C C . GLY A 1 87 ? -1.142 8.323 11.440 1.00 89.81 87 GLY A C 1
ATOM 603 O O . GLY A 1 87 ? -0.209 7.706 11.968 1.00 89.81 87 GLY A O 1
ATOM 604 N N . ASP A 1 88 ? -2.422 8.053 11.686 1.00 90.19 88 ASP A N 1
ATOM 605 C CA . ASP A 1 88 ? -2.847 7.065 12.685 1.00 90.19 88 ASP A CA 1
ATOM 606 C C . ASP A 1 88 ? -2.449 5.642 12.267 1.00 90.19 88 ASP A C 1
ATOM 608 O O . ASP A 1 88 ? -1.843 4.906 13.041 1.00 90.19 88 ASP A O 1
ATOM 612 N N . ALA A 1 89 ? -2.694 5.290 11.001 1.00 93.25 89 ALA A N 1
ATOM 613 C CA . ALA A 1 89 ? -2.400 3.969 10.444 1.00 93.25 89 ALA A CA 1
ATOM 614 C C . ALA A 1 89 ? -1.000 3.841 9.815 1.00 93.25 89 ALA A C 1
ATOM 616 O O . ALA A 1 89 ? -0.608 2.740 9.438 1.00 93.25 89 ALA A O 1
ATOM 617 N N . LEU A 1 90 ? -0.237 4.933 9.678 1.00 94.44 90 LEU A N 1
ATOM 618 C CA . LEU A 1 90 ? 1.056 4.942 8.979 1.00 94.44 90 LEU A CA 1
ATOM 619 C C . LEU A 1 90 ? 2.107 5.755 9.741 1.00 94.44 90 LEU A C 1
ATOM 621 O O . LEU A 1 90 ? 1.854 6.876 10.177 1.00 94.44 90 LEU A O 1
ATOM 625 N N . ALA A 1 91 ? 3.311 5.211 9.864 1.00 93.38 91 ALA A N 1
ATOM 626 C CA . ALA A 1 91 ? 4.494 5.882 10.381 1.00 93.38 91 ALA A CA 1
ATOM 627 C C . ALA A 1 91 ? 5.578 5.953 9.297 1.00 93.38 91 ALA A C 1
ATOM 629 O O . ALA A 1 91 ? 5.727 5.037 8.493 1.00 93.38 91 ALA A O 1
ATOM 630 N N . THR A 1 92 ? 6.357 7.033 9.296 1.00 92.69 92 THR A N 1
ATOM 631 C CA . THR A 1 92 ? 7.528 7.191 8.422 1.00 92.69 92 THR A CA 1
ATOM 632 C C . THR A 1 92 ? 8.792 7.073 9.263 1.00 92.69 92 THR A C 1
ATOM 634 O O . THR A 1 92 ? 8.925 7.812 10.241 1.00 92.69 92 THR A O 1
ATOM 637 N N . VAL A 1 93 ? 9.720 6.195 8.886 1.00 91.31 93 VAL A N 1
ATOM 638 C CA . VAL A 1 93 ? 10.991 5.984 9.609 1.00 91.31 93 VAL A CA 1
ATOM 639 C C . VAL A 1 93 ? 12.211 6.510 8.845 1.00 91.31 93 VAL A C 1
ATOM 641 O O . VAL A 1 93 ? 13.331 6.428 9.339 1.00 91.31 93 VAL A O 1
ATOM 644 N N . SER A 1 94 ? 11.988 7.120 7.676 1.00 89.56 9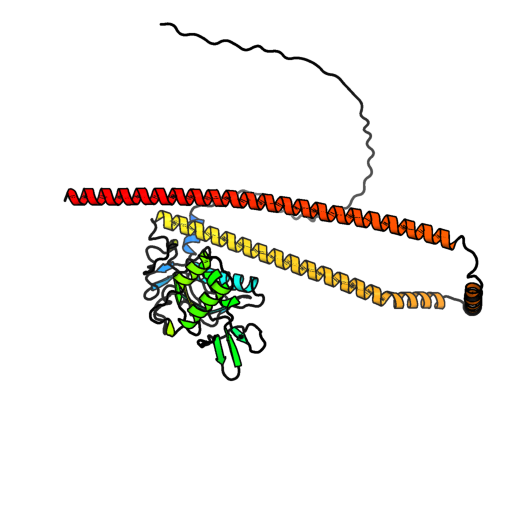4 SER A N 1
ATOM 645 C CA . SER A 1 94 ? 13.015 7.763 6.852 1.00 89.56 94 SER A CA 1
ATOM 646 C C . SER A 1 94 ? 12.697 9.227 6.529 1.00 89.56 94 SER A C 1
ATOM 648 O O . SER A 1 94 ? 11.551 9.681 6.585 1.00 89.56 94 SER A O 1
ATOM 650 N N . ARG A 1 95 ? 13.744 9.971 6.153 1.00 88.06 95 ARG A N 1
ATOM 651 C CA . ARG A 1 95 ? 13.656 11.310 5.551 1.00 88.06 95 ARG A CA 1
ATOM 652 C C . ARG A 1 95 ? 13.489 11.281 4.028 1.00 88.06 95 ARG A C 1
ATOM 654 O O . ARG A 1 95 ? 13.003 12.264 3.475 1.00 88.06 95 ARG A O 1
ATOM 661 N N . LYS A 1 96 ? 13.845 10.182 3.358 1.00 95.06 96 LYS A N 1
ATOM 662 C CA . LYS A 1 96 ? 13.680 9.982 1.908 1.00 95.06 96 LYS A CA 1
ATOM 663 C C . LYS A 1 96 ? 12.240 9.569 1.617 1.00 95.06 96 LYS A C 1
ATOM 665 O O . LYS A 1 96 ? 11.959 8.423 1.322 1.00 95.06 96 LYS A O 1
ATOM 670 N N . ARG A 1 97 ? 11.294 10.473 1.845 1.00 96.19 97 ARG A N 1
ATOM 671 C CA . ARG A 1 97 ? 9.858 10.151 1.939 1.00 96.19 97 ARG A CA 1
ATOM 672 C C . ARG A 1 97 ? 9.046 10.698 0.773 1.00 96.19 97 ARG A C 1
ATOM 674 O O . ARG A 1 97 ? 7.879 11.039 0.948 1.00 96.19 97 ARG A O 1
ATOM 681 N N . TYR A 1 98 ? 9.678 10.858 -0.379 1.00 98.19 98 TYR A N 1
ATOM 682 C CA . TYR A 1 98 ? 9.069 11.484 -1.540 1.00 98.19 98 TYR A CA 1
ATOM 683 C C . TYR A 1 98 ? 8.755 10.432 -2.587 1.00 98.19 98 TYR A C 1
ATOM 685 O O . TYR A 1 98 ? 9.497 9.471 -2.753 1.00 98.19 98 TYR A O 1
ATOM 693 N N . GLY A 1 99 ? 7.637 10.597 -3.272 1.00 97.81 99 GLY A N 1
ATOM 694 C CA . GLY A 1 99 ? 7.240 9.699 -4.338 1.00 97.81 99 GLY A CA 1
ATOM 695 C C . GLY A 1 99 ? 6.217 10.339 -5.254 1.00 97.81 99 GLY A C 1
ATOM 696 O O . GLY A 1 99 ? 5.811 11.489 -5.072 1.00 97.81 99 GLY A O 1
ATOM 697 N N . THR A 1 100 ? 5.791 9.563 -6.237 1.00 96.94 100 THR A N 1
ATOM 698 C CA . THR A 1 100 ? 4.629 9.893 -7.058 1.00 96.94 100 THR A CA 1
ATOM 699 C C . THR A 1 100 ? 3.354 9.918 -6.213 1.00 96.94 100 THR A C 1
ATOM 701 O O . THR A 1 100 ? 3.263 9.287 -5.149 1.00 96.94 100 THR A O 1
ATOM 704 N N . ARG A 1 101 ? 2.338 10.637 -6.691 1.00 94.38 101 ARG A N 1
ATOM 705 C CA . ARG A 1 101 ? 1.006 10.684 -6.079 1.00 94.38 101 ARG A CA 1
ATOM 706 C C . ARG A 1 101 ? 0.411 9.282 -5.934 1.00 94.38 101 ARG A C 1
ATOM 708 O O . ARG A 1 101 ? -0.219 8.980 -4.917 1.00 94.38 101 ARG A O 1
ATOM 715 N N . GLU A 1 102 ? 0.624 8.430 -6.930 1.00 94.06 102 GLU A N 1
ATOM 716 C CA . GLU A 1 102 ? 0.165 7.045 -6.983 1.00 94.06 102 GLU A CA 1
ATOM 717 C C . GLU A 1 102 ? 0.793 6.218 -5.860 1.00 94.06 102 GLU A C 1
ATOM 719 O O . GLU A 1 102 ? 0.055 5.591 -5.095 1.00 94.06 102 GLU A O 1
ATOM 724 N N . LEU A 1 103 ? 2.123 6.275 -5.699 1.00 97.94 103 LEU A N 1
ATOM 725 C CA . LEU A 1 103 ? 2.844 5.531 -4.662 1.00 97.94 103 LEU A CA 1
ATOM 726 C C . LEU A 1 103 ? 2.464 6.002 -3.254 1.00 97.94 103 LEU A C 1
ATOM 728 O O . LEU A 1 103 ? 2.123 5.193 -2.392 1.00 97.94 103 LEU A O 1
ATOM 732 N N . VAL A 1 104 ? 2.477 7.316 -3.011 1.00 97.19 104 VAL A N 1
ATOM 733 C CA . VAL A 1 104 ? 2.113 7.875 -1.698 1.00 97.19 104 VAL A CA 1
ATOM 734 C C . VAL A 1 104 ? 0.661 7.535 -1.352 1.00 97.19 104 VAL A C 1
ATOM 736 O O . VAL A 1 104 ? 0.352 7.167 -0.215 1.00 97.19 104 VAL A O 1
ATOM 739 N N . GLY A 1 105 ? -0.232 7.605 -2.342 1.00 94.94 105 GLY A N 1
ATOM 740 C CA . GLY A 1 105 ? -1.624 7.204 -2.196 1.00 94.94 105 GLY A CA 1
ATOM 741 C C . GLY A 1 105 ? -1.787 5.714 -1.885 1.00 94.94 105 GLY A C 1
ATOM 742 O O . GLY A 1 105 ? -2.570 5.378 -0.996 1.00 94.94 105 GLY A O 1
ATOM 743 N N . LEU A 1 106 ? -1.053 4.842 -2.585 1.00 97.75 106 LEU A N 1
ATOM 744 C CA . LEU A 1 106 ? -1.054 3.390 -2.374 1.00 97.75 106 LEU A CA 1
ATOM 745 C C . LEU A 1 106 ? -0.701 3.058 -0.925 1.00 97.75 106 LEU A C 1
ATOM 747 O O . LEU A 1 106 ? -1.467 2.383 -0.243 1.00 97.75 106 LEU A O 1
ATOM 751 N N . LEU A 1 107 ? 0.414 3.597 -0.428 1.00 98.31 107 LEU A N 1
ATOM 752 C CA . LEU A 1 107 ? 0.895 3.346 0.932 1.00 98.31 107 LEU A CA 1
ATOM 753 C C . LEU A 1 107 ? -0.129 3.783 1.987 1.00 98.31 107 LEU A C 1
ATOM 755 O O . LEU A 1 107 ? -0.425 3.034 2.919 1.00 98.31 107 LEU A O 1
ATOM 759 N N . GLY A 1 108 ? -0.727 4.967 1.819 1.00 96.69 108 GLY A N 1
ATOM 760 C CA . GLY A 1 108 ? -1.757 5.466 2.731 1.00 96.69 108 GLY A CA 1
ATOM 761 C C . GLY A 1 108 ? -3.043 4.630 2.704 1.00 96.69 108 GLY A C 1
ATOM 762 O O . GLY A 1 108 ? -3.618 4.345 3.760 1.00 96.69 108 GLY A O 1
ATOM 763 N N . ARG A 1 109 ? -3.499 4.194 1.522 1.00 96.62 109 ARG A N 1
ATOM 764 C CA . ARG A 1 109 ? -4.691 3.338 1.388 1.00 96.62 109 ARG A CA 1
ATOM 765 C C . ARG A 1 109 ? -4.447 1.936 1.937 1.00 96.62 109 ARG A C 1
ATOM 767 O O . ARG A 1 109 ? -5.307 1.443 2.666 1.00 96.62 109 ARG A O 1
ATOM 774 N N . ALA A 1 110 ? -3.287 1.346 1.657 1.00 98.12 110 ALA A N 1
ATOM 775 C CA . ALA A 1 110 ? -2.901 0.026 2.140 1.00 98.12 110 ALA A CA 1
ATOM 776 C C . ALA A 1 110 ? -2.781 -0.004 3.669 1.00 98.12 110 ALA A C 1
ATOM 778 O O . ALA A 1 110 ? -3.422 -0.829 4.319 1.00 98.12 110 ALA A O 1
ATOM 779 N N . ALA A 1 111 ? -2.083 0.973 4.258 1.00 96.88 111 ALA A N 1
ATOM 780 C CA . ALA A 1 111 ? -2.015 1.144 5.708 1.00 96.88 111 ALA A CA 1
ATOM 781 C C . ALA A 1 111 ? -3.414 1.250 6.339 1.00 96.88 111 ALA A C 1
ATOM 783 O O . ALA A 1 111 ? -3.727 0.570 7.316 1.00 96.88 111 ALA A O 1
ATOM 784 N N . SER A 1 112 ? -4.286 2.063 5.736 1.00 95.81 112 SER A N 1
ATOM 785 C CA . SER A 1 112 ? -5.664 2.239 6.206 1.00 95.81 112 SER A CA 1
ATOM 786 C C . SER A 1 112 ? -6.502 0.964 6.068 1.00 95.81 112 SER A C 1
ATOM 788 O O . SER A 1 112 ? -7.364 0.703 6.904 1.00 95.81 112 SER A O 1
ATOM 790 N N . ALA A 1 113 ? -6.289 0.175 5.012 1.00 96.06 113 ALA A N 1
ATOM 791 C CA . ALA A 1 113 ? -6.978 -1.095 4.804 1.00 96.06 113 ALA A CA 1
ATOM 792 C C . ALA A 1 113 ? -6.597 -2.120 5.875 1.00 96.06 113 ALA A C 1
ATOM 794 O O . ALA A 1 113 ? -7.489 -2.711 6.485 1.00 96.06 113 ALA A O 1
ATOM 795 N N . VAL A 1 114 ? -5.301 -2.256 6.171 1.00 96.25 114 VAL A N 1
ATOM 796 C CA . VAL A 1 114 ? -4.825 -3.149 7.234 1.00 96.25 114 VAL A CA 1
ATOM 797 C C . VAL A 1 114 ? -5.321 -2.682 8.600 1.00 96.25 114 VAL A C 1
ATOM 799 O O . VAL A 1 114 ? -5.825 -3.499 9.359 1.00 96.25 114 VAL A O 1
ATOM 802 N N . ALA A 1 115 ? -5.272 -1.382 8.906 1.00 94.75 115 ALA A N 1
ATOM 803 C CA . ALA A 1 115 ? -5.776 -0.853 10.176 1.00 94.75 115 ALA A CA 1
ATOM 804 C C . ALA A 1 115 ? -7.288 -1.071 10.376 1.00 94.75 115 ALA A C 1
ATOM 806 O O . ALA A 1 115 ? -7.726 -1.277 11.505 1.00 94.75 115 ALA A O 1
ATOM 807 N N . ARG A 1 116 ? -8.090 -1.070 9.300 1.00 94.12 116 ARG A N 1
ATOM 808 C CA . ARG A 1 116 ? -9.520 -1.420 9.375 1.00 94.12 116 ARG A CA 1
ATOM 809 C C . ARG A 1 116 ? -9.749 -2.904 9.646 1.00 94.12 116 ARG A C 1
ATOM 811 O O . ARG A 1 116 ? -10.644 -3.238 10.412 1.00 94.12 116 ARG A O 1
ATOM 818 N N . ALA A 1 117 ? -8.975 -3.779 9.007 1.00 91.88 117 ALA A N 1
ATOM 819 C CA . ALA A 1 117 ? -9.072 -5.223 9.226 1.00 91.88 117 ALA A CA 1
ATOM 820 C C . ALA A 1 117 ? -8.506 -5.637 10.597 1.00 91.88 117 ALA A C 1
ATOM 822 O O . ALA A 1 117 ? -9.009 -6.558 11.233 1.00 91.88 117 ALA A O 1
ATOM 823 N N . PHE A 1 118 ? -7.486 -4.918 11.064 1.00 92.50 118 PHE A N 1
ATOM 824 C CA . PHE A 1 118 ? -6.758 -5.177 12.297 1.00 92.50 118 PHE A CA 1
ATOM 825 C C . PHE A 1 118 ? -6.558 -3.858 13.063 1.00 92.50 118 PHE A C 1
ATOM 827 O O . PHE A 1 118 ? -5.526 -3.196 12.881 1.00 92.50 118 PHE A O 1
ATOM 834 N N . PRO A 1 119 ? -7.516 -3.459 13.922 1.00 90.25 119 PRO A N 1
ATOM 835 C CA . PRO A 1 119 ? -7.436 -2.218 14.689 1.00 90.25 119 PRO A CA 1
ATOM 836 C C . PRO A 1 119 ? -6.115 -2.067 15.456 1.00 90.25 119 PRO A C 1
ATOM 838 O O . PRO A 1 119 ? -5.567 -3.038 15.977 1.00 90.25 119 PRO A O 1
ATOM 841 N N . GLY A 1 120 ? -5.586 -0.842 15.491 1.00 86.81 120 GLY A N 1
ATOM 842 C CA . GLY A 1 120 ? -4.293 -0.522 16.114 1.00 86.81 120 GLY A CA 1
ATOM 843 C C . GLY A 1 120 ? -3.062 -0.805 15.242 1.00 86.81 120 GLY A C 1
ATOM 844 O O . GLY A 1 120 ? -1.947 -0.475 15.643 1.00 86.81 120 GLY A O 1
ATOM 845 N N . SER A 1 121 ? -3.230 -1.374 14.043 1.00 91.88 121 SER A N 1
ATOM 846 C CA . SER A 1 121 ? -2.105 -1.600 13.128 1.00 91.88 121 SER A CA 1
ATOM 847 C C . SER A 1 121 ? -1.559 -0.287 12.580 1.00 91.88 121 SER A C 1
ATOM 849 O O . SER A 1 121 ? -2.308 0.546 12.070 1.00 91.88 121 SER A O 1
ATOM 851 N N . ARG A 1 122 ? -0.233 -0.140 12.622 1.00 92.88 122 ARG A N 1
ATOM 852 C CA . ARG A 1 122 ? 0.468 1.025 12.083 1.00 92.88 122 ARG A CA 1
ATOM 853 C C . ARG A 1 122 ? 1.588 0.589 11.147 1.00 92.88 122 ARG A C 1
ATOM 855 O O . ARG A 1 122 ? 2.561 -0.010 11.594 1.00 92.88 122 ARG A O 1
ATOM 862 N N . LEU A 1 123 ? 1.421 0.852 9.852 1.00 94.75 123 LEU A N 1
ATOM 863 C CA . LEU A 1 123 ? 2.391 0.505 8.817 1.00 94.75 123 LEU A CA 1
ATOM 864 C C . LEU A 1 123 ? 3.621 1.398 8.939 1.00 94.75 123 LEU A C 1
ATOM 866 O O . LEU A 1 123 ? 3.482 2.619 8.910 1.00 94.75 123 LEU A O 1
ATOM 870 N N . ALA A 1 124 ? 4.809 0.818 9.040 1.00 95.56 124 ALA A N 1
ATOM 871 C CA . ALA A 1 124 ? 6.042 1.589 9.027 1.00 95.56 124 ALA A CA 1
ATOM 872 C C . ALA A 1 124 ? 6.658 1.599 7.632 1.00 95.56 124 ALA A C 1
ATOM 874 O O . ALA A 1 124 ? 6.908 0.547 7.047 1.00 95.56 124 ALA A O 1
ATOM 875 N N . VAL A 1 125 ? 6.908 2.797 7.115 1.00 96.81 125 VAL A N 1
ATOM 876 C CA . VAL A 1 125 ? 7.458 3.006 5.777 1.00 96.81 125 VAL A CA 1
ATOM 877 C C . VAL A 1 125 ? 8.828 3.668 5.884 1.00 96.81 125 VAL A C 1
ATOM 879 O O . VAL A 1 125 ? 8.979 4.696 6.555 1.00 96.81 125 VAL A O 1
ATOM 882 N N . GLY A 1 126 ? 9.820 3.041 5.258 1.00 95.56 126 GLY A N 1
ATOM 883 C CA . GLY A 1 126 ? 11.207 3.480 5.185 1.00 95.56 126 GLY A CA 1
ATOM 884 C C . GLY A 1 126 ? 11.467 4.382 3.986 1.00 95.56 126 GLY A C 1
ATOM 885 O O . GLY A 1 126 ? 10.775 5.387 3.803 1.00 95.56 126 GLY A O 1
ATOM 886 N N . ASP A 1 127 ? 12.514 4.063 3.227 1.00 97.19 127 ASP A N 1
ATOM 887 C CA . ASP A 1 127 ? 12.961 4.872 2.097 1.00 97.19 127 ASP A CA 1
ATOM 888 C C . ASP A 1 127 ? 11.970 4.761 0.924 1.00 97.19 127 ASP A C 1
ATOM 890 O O . ASP A 1 127 ? 11.582 3.678 0.504 1.00 97.19 127 ASP A O 1
ATOM 894 N N . LEU A 1 128 ? 11.565 5.908 0.387 1.00 98.31 128 LEU A N 1
ATOM 895 C CA . LEU A 1 128 ? 11.052 6.103 -0.970 1.00 98.31 128 LEU A CA 1
ATOM 896 C C . LEU A 1 128 ? 12.183 6.777 -1.769 1.00 98.31 128 LEU A C 1
ATOM 898 O O . LEU A 1 128 ? 13.333 6.364 -1.635 1.00 98.31 128 LEU A O 1
ATOM 902 N N . SER A 1 129 ? 11.914 7.833 -2.545 1.00 97.94 129 SER A N 1
ATOM 903 C CA . SER A 1 129 ? 12.934 8.619 -3.239 1.00 97.94 129 SER A CA 1
ATOM 904 C C . SER A 1 129 ? 13.343 9.886 -2.478 1.00 97.94 129 SER A C 1
ATOM 906 O O . SER A 1 129 ? 12.702 10.326 -1.514 1.00 97.94 129 SER A O 1
ATOM 908 N N . SER A 1 130 ? 14.409 10.524 -2.965 1.00 97.44 130 SER A N 1
ATOM 909 C CA . SER A 1 130 ? 14.637 11.960 -2.756 1.00 97.44 130 SER A CA 1
ATOM 910 C C . SER A 1 130 ? 13.515 12.789 -3.391 1.00 97.44 130 SER A C 1
ATOM 912 O O . SER A 1 130 ? 12.807 12.310 -4.278 1.00 97.44 130 SER A O 1
ATOM 914 N N . GLU A 1 131 ? 13.382 14.050 -2.977 1.00 96.38 131 GLU A N 1
ATOM 915 C CA . GLU A 1 131 ? 12.364 14.979 -3.497 1.00 96.38 131 GLU A CA 1
ATOM 916 C C . GLU A 1 131 ? 12.441 15.176 -5.015 1.00 96.38 131 GLU A C 1
ATOM 918 O O . GLU A 1 131 ? 11.413 15.294 -5.667 1.00 96.38 131 GLU A O 1
ATOM 923 N N . THR A 1 132 ? 13.640 15.129 -5.593 1.00 96.62 132 THR A N 1
ATOM 924 C CA . THR A 1 132 ? 13.859 15.239 -7.044 1.00 96.62 132 THR A CA 1
ATOM 925 C C . THR A 1 132 ? 14.173 13.895 -7.718 1.00 96.62 132 THR A C 1
ATOM 927 O O . THR A 1 132 ? 14.531 13.840 -8.898 1.00 96.62 132 THR A O 1
ATOM 930 N N . GLY A 1 133 ? 14.060 12.784 -6.980 1.00 97.00 133 GLY A N 1
ATOM 931 C CA . GLY A 1 133 ? 14.513 11.470 -7.435 1.00 97.00 133 GLY A CA 1
ATOM 932 C C . GLY A 1 133 ? 16.042 11.376 -7.561 1.00 97.00 133 GLY A C 1
ATOM 933 O O . GLY A 1 133 ? 16.773 11.949 -6.753 1.00 97.00 133 GLY A O 1
ATOM 934 N N . GLY A 1 134 ? 16.523 10.653 -8.574 1.00 97.06 134 GLY A N 1
ATOM 935 C CA . GLY A 1 134 ? 17.946 10.426 -8.838 1.00 97.06 134 GLY A CA 1
ATOM 936 C C . GLY A 1 134 ? 18.611 9.375 -7.933 1.00 97.06 134 GLY A C 1
ATOM 937 O O . GLY A 1 134 ? 17.948 8.792 -7.073 1.00 97.06 134 GLY A O 1
ATOM 938 N N . PRO A 1 135 ? 19.919 9.113 -8.134 1.00 97.06 135 PRO A N 1
ATOM 939 C CA . PRO A 1 135 ? 20.669 8.101 -7.390 1.00 97.06 135 PRO A CA 1
ATOM 940 C C . PRO A 1 135 ? 20.549 8.258 -5.873 1.00 97.06 135 PRO A C 1
ATOM 942 O O . PRO A 1 135 ? 20.715 9.357 -5.339 1.00 97.06 135 PRO A O 1
ATOM 945 N N . LEU A 1 136 ? 20.292 7.148 -5.176 1.00 92.88 136 LEU A N 1
ATOM 946 C CA . LEU A 1 136 ? 19.942 7.173 -3.759 1.00 92.88 136 LEU A CA 1
ATOM 947 C C . LEU A 1 136 ? 20.654 6.083 -2.960 1.00 92.88 136 LEU A C 1
ATOM 949 O O . LEU A 1 136 ? 20.055 5.077 -2.603 1.00 92.88 136 LEU A O 1
ATOM 953 N N . ALA A 1 137 ? 21.915 6.303 -2.593 1.00 89.62 137 ALA A N 1
ATOM 954 C CA . ALA A 1 137 ? 22.669 5.317 -1.819 1.00 89.62 137 ALA A CA 1
ATOM 955 C C . ALA A 1 137 ? 21.959 4.921 -0.493 1.00 89.62 137 ALA A C 1
ATOM 957 O O . ALA A 1 137 ? 21.388 5.787 0.191 1.00 89.62 137 ALA A O 1
ATOM 958 N N . PRO A 1 138 ? 21.996 3.632 -0.099 1.00 90.25 138 PRO A N 1
ATOM 959 C CA . PRO A 1 138 ? 22.653 2.507 -0.781 1.00 90.25 138 PRO A CA 1
ATOM 960 C C . PRO A 1 138 ? 21.789 1.825 -1.865 1.00 90.25 138 PRO A C 1
ATOM 962 O O . PRO A 1 138 ? 22.182 0.784 -2.380 1.00 90.25 138 PRO A O 1
ATOM 965 N N . HIS A 1 139 ? 20.622 2.376 -2.199 1.00 92.25 139 HIS A N 1
ATOM 966 C CA . HIS A 1 139 ? 19.666 1.764 -3.120 1.00 92.25 139 HIS A CA 1
ATOM 967 C C . HIS A 1 139 ? 20.127 1.852 -4.571 1.00 92.25 139 HIS A C 1
ATOM 969 O O . HIS A 1 139 ? 20.530 2.911 -5.053 1.00 92.25 139 HIS A O 1
ATOM 975 N N . GLU A 1 140 ? 19.994 0.737 -5.291 1.00 91.50 140 GLU A N 1
ATOM 976 C CA . GLU A 1 140 ? 20.171 0.708 -6.747 1.00 91.50 140 GLU A CA 1
ATOM 977 C C . GLU A 1 140 ? 18.985 1.389 -7.463 1.00 91.50 140 GLU A C 1
ATOM 979 O O . GLU A 1 140 ? 19.155 2.004 -8.515 1.00 91.50 140 GLU A O 1
ATOM 984 N N . SER A 1 141 ? 17.785 1.329 -6.867 1.00 94.12 141 SER A N 1
ATOM 985 C CA . SER A 1 141 ? 16.562 1.963 -7.384 1.00 94.12 141 SER A CA 1
ATOM 986 C C . SER A 1 141 ? 16.095 3.140 -6.518 1.00 94.12 141 SER A C 1
ATOM 988 O O . SER A 1 141 ? 16.940 3.865 -6.004 1.00 94.12 141 SER A O 1
ATOM 990 N N . HIS A 1 142 ? 14.785 3.391 -6.392 1.00 97.69 142 HIS A N 1
ATOM 991 C CA . HIS A 1 142 ? 14.221 4.556 -5.691 1.00 97.69 142 HIS A CA 1
ATOM 992 C C . HIS A 1 142 ? 14.502 5.900 -6.371 1.00 97.69 142 HIS A C 1
ATOM 994 O O . HIS A 1 142 ? 14.314 6.959 -5.776 1.00 97.69 142 HIS A O 1
ATOM 1000 N N . GLN A 1 143 ? 14.896 5.898 -7.644 1.00 98.00 143 GLN A N 1
ATOM 1001 C CA . GLN A 1 143 ? 15.332 7.121 -8.318 1.00 98.00 143 GLN A CA 1
ATOM 1002 C C . GLN A 1 143 ? 14.191 7.890 -8.993 1.00 98.00 143 GLN A C 1
ATOM 1004 O O . GLN A 1 143 ? 14.359 9.047 -9.361 1.00 98.00 143 GLN A O 1
ATOM 1009 N N . SER A 1 144 ? 13.017 7.276 -9.161 1.00 97.50 144 SER A N 1
ATOM 1010 C CA . SER A 1 144 ? 11.909 7.854 -9.948 1.00 97.50 144 SER A CA 1
ATOM 1011 C C . SER A 1 144 ? 10.609 8.056 -9.158 1.00 97.50 144 SER A C 1
ATOM 1013 O O . SER A 1 144 ? 9.559 8.309 -9.744 1.00 97.50 144 SER A O 1
ATOM 1015 N N . GLY A 1 145 ? 10.649 7.920 -7.826 1.00 97.88 145 GLY A N 1
ATOM 1016 C CA . GLY A 1 145 ? 9.469 8.089 -6.964 1.00 97.88 145 GLY A CA 1
ATOM 1017 C C . GLY A 1 145 ? 8.441 6.955 -7.039 1.00 97.88 145 GLY A C 1
ATOM 1018 O O . GLY A 1 145 ? 7.265 7.174 -6.741 1.00 97.88 145 GLY A O 1
ATOM 1019 N N . ARG A 1 146 ? 8.857 5.759 -7.471 1.00 97.88 146 ARG A N 1
ATOM 1020 C CA . ARG A 1 146 ? 7.983 4.589 -7.691 1.00 97.88 146 ARG A CA 1
ATOM 1021 C C . ARG A 1 146 ? 8.294 3.388 -6.800 1.00 97.88 146 ARG A C 1
ATOM 1023 O O . ARG A 1 146 ? 7.588 2.386 -6.890 1.00 97.88 146 ARG A O 1
ATOM 1030 N N . ASP A 1 147 ? 9.320 3.495 -5.962 1.00 98.44 147 ASP A N 1
ATOM 1031 C CA . ASP A 1 147 ? 9.746 2.458 -5.026 1.00 98.44 147 ASP A CA 1
ATOM 1032 C C . ASP A 1 147 ? 9.525 2.906 -3.577 1.00 98.44 147 ASP A C 1
ATOM 1034 O O . ASP A 1 147 ? 9.668 4.093 -3.270 1.00 98.44 147 ASP A O 1
ATOM 1038 N N . ALA A 1 148 ? 9.192 1.962 -2.699 1.00 98.44 148 ALA A N 1
ATOM 1039 C CA . ALA A 1 148 ? 9.080 2.182 -1.264 1.00 98.44 148 ALA A CA 1
ATOM 1040 C C . ALA A 1 148 ? 9.489 0.938 -0.477 1.00 98.44 148 ALA A C 1
ATOM 1042 O O . ALA A 1 148 ? 8.989 -0.154 -0.753 1.00 98.44 148 ALA A O 1
ATOM 1043 N N . ASP A 1 149 ? 10.270 1.135 0.579 1.00 97.88 149 ASP A N 1
ATOM 1044 C CA . ASP A 1 149 ? 10.531 0.086 1.552 1.00 97.88 149 ASP A CA 1
ATOM 1045 C C . ASP A 1 149 ? 9.495 0.117 2.673 1.00 97.88 149 ASP A C 1
ATOM 1047 O O . ASP A 1 149 ? 9.236 1.156 3.290 1.00 97.88 149 ASP A O 1
ATOM 1051 N N . VAL A 1 150 ? 8.907 -1.035 2.976 1.00 97.56 150 VAL A N 1
ATOM 1052 C CA . VAL A 1 150 ? 7.803 -1.160 3.927 1.00 97.56 150 VAL A CA 1
ATOM 1053 C C . VAL A 1 150 ? 8.103 -2.273 4.924 1.00 97.56 150 VAL A C 1
ATOM 1055 O O . VAL A 1 150 ? 8.271 -3.427 4.539 1.00 97.56 150 VAL A O 1
ATOM 1058 N N . ALA A 1 151 ? 8.150 -1.942 6.214 1.00 96.38 151 ALA A N 1
ATOM 1059 C CA . ALA A 1 151 ? 8.459 -2.913 7.258 1.00 96.38 151 ALA A CA 1
ATOM 1060 C C . ALA A 1 151 ? 7.378 -3.998 7.356 1.00 96.38 151 ALA A C 1
ATOM 1062 O O . ALA A 1 151 ? 6.187 -3.732 7.169 1.00 96.38 151 ALA A O 1
ATOM 1063 N N . PHE A 1 152 ? 7.786 -5.199 7.757 1.00 97.00 152 PHE A N 1
ATOM 1064 C CA . PHE A 1 152 ? 6.846 -6.256 8.109 1.00 97.00 152 PHE A CA 1
ATOM 1065 C C . PHE A 1 152 ? 6.072 -5.927 9.385 1.00 97.00 152 PHE A C 1
ATOM 1067 O O . PHE A 1 152 ? 6.620 -5.398 10.352 1.00 97.00 152 PHE A O 1
ATOM 1074 N N . TYR A 1 153 ? 4.805 -6.328 9.441 1.00 95.94 153 TYR A N 1
ATOM 1075 C CA . TYR A 1 153 ? 4.088 -6.390 10.710 1.00 95.94 153 TYR A CA 1
ATOM 1076 C C . TYR A 1 153 ? 4.648 -7.527 11.563 1.00 95.94 153 TYR A C 1
ATOM 1078 O O . TYR A 1 153 ? 4.677 -8.678 11.125 1.00 95.94 153 TYR A O 1
ATOM 1086 N N . LEU A 1 154 ? 5.068 -7.211 12.788 1.00 94.62 154 LEU A N 1
ATOM 1087 C CA . LEU A 1 154 ? 5.505 -8.204 13.764 1.00 94.62 154 LEU A CA 1
ATOM 1088 C C . LEU A 1 154 ? 4.689 -8.102 15.054 1.00 94.62 154 LEU A C 1
ATOM 1090 O O . LEU A 1 154 ? 4.231 -7.024 15.445 1.00 94.62 154 LEU A O 1
ATOM 1094 N N . ILE A 1 155 ? 4.588 -9.232 15.741 1.00 92.75 155 ILE A N 1
ATOM 1095 C CA . ILE A 1 155 ? 3.948 -9.392 17.042 1.00 92.75 155 ILE A CA 1
ATOM 1096 C C . ILE A 1 155 ? 5.038 -9.537 18.108 1.00 92.75 155 ILE A C 1
ATOM 1098 O O . ILE A 1 155 ? 6.003 -10.286 17.921 1.00 92.75 155 ILE A O 1
ATOM 1102 N N . GLY A 1 156 ? 4.908 -8.805 19.212 1.00 89.88 156 GLY A N 1
ATOM 1103 C CA . GLY A 1 156 ? 5.782 -8.907 20.376 1.00 89.88 156 GLY A CA 1
ATOM 1104 C C . GLY A 1 156 ? 5.536 -10.179 21.189 1.00 89.88 156 GLY A C 1
ATOM 1105 O O . GLY A 1 156 ? 4.594 -10.931 20.951 1.00 89.88 156 GLY A O 1
ATOM 1106 N N . ALA A 1 157 ? 6.384 -10.422 22.189 1.00 85.38 157 ALA A N 1
ATOM 1107 C CA . ALA A 1 157 ? 6.220 -11.557 23.105 1.00 85.38 157 ALA A CA 1
ATOM 1108 C C . ALA A 1 157 ? 4.923 -11.494 23.941 1.00 85.38 157 ALA A C 1
ATOM 1110 O O . ALA A 1 157 ? 4.470 -12.513 24.451 1.00 85.38 157 ALA A O 1
ATOM 1111 N N . ASP A 1 158 ? 4.330 -10.308 24.067 1.00 82.38 158 ASP A N 1
ATOM 1112 C CA . ASP A 1 158 ? 3.046 -10.028 24.717 1.00 82.38 158 ASP A CA 1
ATOM 1113 C C . ASP A 1 158 ? 1.829 -10.271 23.802 1.00 82.38 158 ASP A C 1
ATOM 1115 O O . ASP A 1 158 ? 0.691 -10.009 24.193 1.00 82.38 158 ASP A O 1
ATOM 1119 N N . GLY A 1 159 ? 2.054 -10.744 22.571 1.00 81.81 159 GLY A N 1
ATOM 1120 C CA . GLY A 1 159 ? 1.001 -10.963 21.583 1.00 81.81 159 GLY A CA 1
ATOM 1121 C C . GLY A 1 159 ? 0.478 -9.678 20.935 1.00 81.81 159 GLY A C 1
ATOM 1122 O O . GLY A 1 159 ? -0.467 -9.743 20.149 1.00 81.81 159 GLY A O 1
ATOM 1123 N N . GLN A 1 160 ? 1.068 -8.515 21.233 1.00 82.38 160 GLN A N 1
ATOM 1124 C CA . GLN A 1 160 ? 0.629 -7.236 20.681 1.00 82.38 160 GLN A CA 1
ATOM 1125 C C . GLN A 1 160 ? 1.371 -6.890 19.392 1.00 82.38 160 GLN A C 1
ATOM 1127 O O . GLN A 1 160 ? 2.554 -7.193 19.221 1.00 82.38 160 GLN A O 1
ATOM 1132 N N . ALA A 1 161 ? 0.674 -6.213 18.478 1.00 82.06 161 ALA A N 1
ATOM 1133 C CA . ALA A 1 161 ? 1.298 -5.661 17.284 1.00 82.06 161 ALA A CA 1
ATOM 1134 C C . ALA A 1 161 ? 2.309 -4.582 17.689 1.00 82.06 161 ALA A C 1
ATOM 1136 O O . ALA A 1 161 ? 1.986 -3.660 18.441 1.00 82.06 161 ALA A O 1
ATOM 1137 N N . VAL A 1 162 ? 3.533 -4.680 17.176 1.00 78.81 162 VAL A N 1
ATOM 1138 C CA . VAL A 1 162 ? 4.591 -3.723 17.504 1.00 78.81 162 VAL A CA 1
ATOM 1139 C C . VAL A 1 162 ? 4.630 -2.641 16.429 1.00 78.81 162 VAL A C 1
ATOM 1141 O O . VAL A 1 162 ? 4.833 -2.969 15.258 1.00 78.81 162 VAL A O 1
ATOM 1144 N N . PRO A 1 163 ? 4.499 -1.348 16.786 1.00 67.94 163 PRO A N 1
ATOM 1145 C CA . PRO A 1 163 ? 4.804 -0.263 15.865 1.00 67.94 163 PRO A CA 1
ATOM 1146 C C . PRO A 1 163 ? 6.288 -0.351 15.498 1.00 67.94 163 PRO A C 1
ATOM 1148 O O . PRO A 1 163 ? 7.167 -0.078 16.320 1.00 67.94 163 PRO A O 1
ATOM 1151 N N . GLN A 1 164 ? 6.582 -0.791 14.278 1.00 67.06 164 GLN A N 1
ATOM 1152 C CA . GLN A 1 164 ? 7.953 -0.969 13.812 1.00 67.06 164 GLN A CA 1
ATOM 1153 C C . GLN A 1 164 ? 8.584 0.411 13.608 1.00 67.06 164 GLN A C 1
ATOM 1155 O O . GLN A 1 164 ? 8.345 1.078 12.613 1.00 67.06 164 GLN A O 1
ATOM 1160 N N . ALA A 1 165 ? 9.394 0.884 14.553 1.00 63.38 165 ALA A N 1
ATOM 1161 C CA . ALA A 1 165 ? 10.202 2.086 14.326 1.00 63.38 165 ALA A CA 1
ATOM 1162 C C . ALA A 1 165 ? 11.438 1.801 13.447 1.00 63.38 165 ALA A C 1
ATOM 1164 O O . ALA A 1 165 ? 12.138 2.733 13.066 1.00 63.38 165 ALA A O 1
ATOM 1165 N N . LEU A 1 166 ? 11.734 0.524 13.176 1.00 64.88 166 LEU A N 1
ATOM 1166 C CA . LEU A 1 166 ? 12.891 0.038 12.426 1.00 64.88 166 LEU A CA 1
ATOM 1167 C C . LEU A 1 166 ? 12.541 -1.290 11.751 1.00 64.88 166 LEU A C 1
ATOM 1169 O O . LEU A 1 166 ? 11.723 -2.036 12.285 1.00 64.88 166 LEU A O 1
ATOM 1173 N N . PHE A 1 167 ? 13.201 -1.581 10.632 1.00 89.75 167 PHE A N 1
ATOM 1174 C CA . PHE A 1 167 ? 13.095 -2.859 9.932 1.00 89.75 167 PHE A CA 1
ATOM 1175 C C . PHE A 1 167 ? 13.843 -3.942 10.702 1.00 89.75 167 PHE A C 1
ATOM 1177 O O . PHE A 1 167 ? 14.850 -3.669 11.366 1.00 89.75 167 PHE A O 1
ATOM 1184 N N . GLN A 1 168 ? 13.332 -5.165 10.646 1.00 93.00 168 GLN A N 1
ATOM 1185 C CA . GLN A 1 168 ? 13.847 -6.257 11.450 1.00 93.00 168 GLN A CA 1
ATOM 1186 C C . GLN A 1 168 ? 13.902 -7.542 10.641 1.00 93.00 168 GLN A C 1
ATOM 1188 O O . GLN A 1 168 ? 12.870 -8.020 10.187 1.00 93.00 168 GLN A O 1
ATOM 1193 N N . ARG A 1 169 ? 15.099 -8.132 10.556 1.00 95.12 169 ARG A N 1
ATOM 1194 C CA . ARG A 1 169 ? 15.313 -9.418 9.887 1.00 95.12 169 ARG A CA 1
ATOM 1195 C C . ARG A 1 169 ? 14.511 -10.525 10.546 1.00 95.12 169 ARG A C 1
ATOM 1197 O O . ARG A 1 169 ? 14.523 -10.638 11.780 1.00 95.12 169 ARG A O 1
ATOM 1204 N N . VAL A 1 170 ? 13.861 -11.318 9.707 1.00 96.56 170 VAL A N 1
ATOM 1205 C CA . VAL A 1 170 ? 12.977 -12.425 10.050 1.00 96.56 170 VAL A CA 1
ATOM 1206 C C . VAL A 1 170 ? 13.567 -13.712 9.480 1.00 96.56 170 VAL A C 1
ATOM 1208 O O . VAL A 1 170 ? 13.808 -13.808 8.279 1.00 96.56 170 VAL A O 1
ATOM 1211 N N . ASP A 1 171 ? 13.795 -14.702 10.343 1.00 96.81 171 ASP A N 1
ATOM 1212 C CA . ASP A 1 171 ? 14.291 -16.024 9.943 1.00 96.81 171 ASP A CA 1
ATOM 1213 C C . ASP A 1 171 ? 13.220 -16.861 9.206 1.00 96.81 171 ASP A C 1
ATOM 1215 O O . ASP A 1 171 ? 12.059 -16.460 9.080 1.00 96.81 171 ASP A O 1
ATOM 1219 N N . ALA A 1 172 ? 13.610 -18.035 8.698 1.00 95.50 172 ALA A N 1
ATOM 1220 C CA . ALA A 1 172 ? 12.717 -18.946 7.974 1.00 95.50 172 ALA A CA 1
ATOM 1221 C C . ALA A 1 172 ? 11.502 -19.383 8.811 1.00 95.50 172 ALA A C 1
ATOM 1223 O O . ALA A 1 172 ? 10.413 -19.600 8.282 1.00 95.50 172 ALA A O 1
ATOM 1224 N N . GLU A 1 173 ? 11.654 -19.440 10.132 1.00 96.12 173 GLU A N 1
ATOM 1225 C CA . GLU A 1 173 ? 10.585 -19.798 11.058 1.00 96.12 173 GLU A CA 1
ATOM 1226 C C . GLU A 1 173 ? 9.694 -18.605 11.440 1.00 96.12 173 GLU A C 1
ATOM 1228 O O . GLU A 1 173 ? 8.754 -18.752 12.230 1.00 96.12 173 GLU A O 1
ATOM 1233 N N . GLY A 1 174 ? 9.935 -17.425 10.863 1.00 96.44 174 GLY A N 1
ATOM 1234 C CA . GLY A 1 174 ? 9.163 -16.213 11.111 1.00 96.44 174 GLY A CA 1
ATOM 1235 C C . GLY A 1 174 ? 9.502 -15.542 12.435 1.00 96.44 174 GLY A C 1
ATOM 1236 O O . GLY A 1 174 ? 8.642 -14.887 13.023 1.00 96.44 174 GLY A O 1
ATOM 1237 N N . ARG A 1 175 ? 10.715 -15.721 12.954 1.00 96.38 175 ARG A N 1
ATOM 1238 C CA . ARG A 1 175 ? 11.163 -15.111 14.207 1.00 96.38 175 ARG A CA 1
ATOM 1239 C C . ARG A 1 175 ? 12.136 -13.983 13.933 1.00 96.38 175 ARG A C 1
ATOM 1241 O O . ARG A 1 175 ? 12.963 -14.025 13.031 1.00 96.38 175 ARG A O 1
ATOM 1248 N N . ALA A 1 176 ? 12.061 -12.984 14.792 1.00 93.88 176 ALA A N 1
ATOM 1249 C CA . ALA A 1 176 ? 12.879 -11.791 14.738 1.00 93.88 176 ALA A CA 1
ATOM 1250 C C . ALA A 1 176 ? 13.379 -11.450 16.144 1.00 93.88 176 ALA A C 1
ATOM 1252 O O . ALA A 1 176 ? 12.722 -11.730 17.153 1.00 93.88 176 ALA A O 1
ATOM 1253 N N . ARG A 1 177 ? 14.557 -10.830 16.232 1.00 91.31 177 ARG A N 1
ATOM 1254 C CA . ARG A 1 177 ? 15.171 -10.459 17.512 1.00 91.31 177 ARG A CA 1
ATOM 1255 C C . ARG A 1 177 ? 15.855 -9.109 17.441 1.00 91.31 177 ARG A C 1
ATOM 1257 O O . ARG A 1 177 ? 16.607 -8.836 16.511 1.00 91.31 177 ARG A O 1
ATOM 1264 N N . ARG A 1 178 ? 15.668 -8.315 18.496 1.00 88.12 178 ARG A N 1
ATOM 1265 C CA . ARG A 1 178 ? 16.377 -7.050 18.694 1.00 88.12 178 ARG A CA 1
ATOM 1266 C C . ARG A 1 178 ? 16.775 -6.886 20.149 1.00 88.12 178 ARG A C 1
ATOM 1268 O O . ARG A 1 178 ? 15.924 -6.577 20.988 1.00 88.12 178 ARG A O 1
ATOM 1275 N N . ARG A 1 179 ? 18.075 -7.010 20.432 1.00 88.06 179 ARG A N 1
ATOM 1276 C CA . ARG A 1 179 ? 18.586 -7.089 21.812 1.00 88.06 179 ARG A CA 1
ATOM 1277 C C . ARG A 1 179 ? 17.823 -8.204 22.546 1.00 88.06 179 ARG A C 1
ATOM 1279 O O . ARG A 1 179 ? 17.688 -9.292 21.993 1.00 88.06 179 ARG A O 1
ATOM 1286 N N . ASP A 1 180 ? 17.233 -7.907 23.698 1.00 87.69 180 ASP A N 1
ATOM 1287 C CA . ASP A 1 180 ? 16.497 -8.890 24.505 1.00 87.69 180 ASP A CA 1
ATOM 1288 C C . ASP A 1 180 ? 15.045 -9.105 24.052 1.00 87.69 180 ASP A C 1
ATOM 1290 O O . ASP A 1 180 ? 14.348 -9.985 24.557 1.00 87.69 180 ASP A O 1
ATOM 1294 N N . ARG A 1 181 ? 14.565 -8.318 23.079 1.00 88.44 181 ARG A N 1
ATOM 1295 C CA . ARG A 1 181 ? 13.192 -8.418 22.577 1.00 88.44 181 ARG A CA 1
ATOM 1296 C C . ARG A 1 181 ? 13.084 -9.434 21.450 1.00 88.44 181 ARG A C 1
ATOM 1298 O O . ARG A 1 181 ? 13.923 -9.484 20.547 1.00 88.44 181 ARG A O 1
ATOM 1305 N N . ARG A 1 182 ? 12.006 -10.212 21.501 1.00 91.38 182 ARG A N 1
ATOM 1306 C CA . ARG A 1 182 ? 11.641 -11.230 20.516 1.00 91.38 182 ARG A CA 1
ATOM 1307 C C . ARG A 1 182 ? 10.360 -10.821 19.820 1.00 91.38 182 ARG A C 1
ATOM 1309 O O . ARG A 1 182 ? 9.457 -10.278 20.455 1.00 91.38 182 ARG A O 1
ATOM 1316 N N . PHE A 1 183 ? 10.308 -11.125 18.536 1.00 93.50 183 PHE A N 1
ATOM 1317 C CA . PHE A 1 183 ? 9.180 -10.827 17.681 1.00 93.50 183 PHE A CA 1
ATOM 1318 C C . PHE A 1 183 ? 8.857 -12.039 16.818 1.00 93.50 183 PHE A C 1
ATOM 1320 O O . PHE A 1 183 ? 9.733 -12.856 16.518 1.00 93.50 183 PHE A O 1
ATOM 1327 N N . THR A 1 184 ? 7.602 -12.129 16.410 1.00 95.19 184 THR A N 1
ATOM 1328 C CA . THR A 1 184 ? 7.121 -13.123 15.453 1.00 95.19 184 THR A CA 1
ATOM 1329 C C . THR A 1 184 ? 6.465 -12.417 14.279 1.00 95.19 184 THR A C 1
ATOM 1331 O O . THR A 1 184 ? 5.871 -11.353 14.438 1.00 95.19 184 THR A O 1
ATOM 1334 N N . PHE A 1 185 ? 6.627 -12.974 13.090 1.00 96.69 185 PHE A N 1
ATOM 1335 C CA . PHE A 1 185 ? 6.045 -12.451 11.868 1.00 96.69 185 PHE A CA 1
ATOM 1336 C C . PHE A 1 185 ? 4.524 -12.618 11.888 1.00 96.69 185 PHE A C 1
ATOM 1338 O O . PHE A 1 185 ? 4.016 -13.712 12.133 1.00 96.69 185 PHE A O 1
ATOM 1345 N N . ASP A 1 186 ? 3.798 -11.529 11.640 1.00 96.75 186 ASP A N 1
ATOM 1346 C CA . ASP A 1 186 ? 2.338 -11.541 11.617 1.00 96.75 186 ASP A CA 1
ATOM 1347 C C . ASP A 1 186 ? 1.827 -11.928 10.228 1.00 96.75 186 ASP A C 1
ATOM 1349 O O . ASP A 1 186 ? 1.660 -11.075 9.351 1.00 96.75 186 ASP A O 1
ATOM 1353 N N . ASP A 1 187 ? 1.589 -13.217 10.007 1.00 97.88 187 ASP A N 1
ATOM 1354 C CA . ASP A 1 187 ? 1.143 -13.703 8.699 1.00 97.88 187 ASP A CA 1
ATOM 1355 C C . ASP A 1 187 ? -0.151 -13.024 8.231 1.00 97.88 187 ASP A C 1
ATOM 1357 O O . ASP A 1 187 ? -0.271 -12.658 7.063 1.00 97.88 187 ASP A O 1
ATOM 1361 N N . ALA A 1 188 ? -1.094 -12.792 9.149 1.00 97.56 188 ALA A N 1
ATOM 1362 C CA . ALA A 1 188 ? -2.408 -12.247 8.830 1.00 97.56 188 ALA A CA 1
ATOM 1363 C C . ALA A 1 188 ? -2.328 -10.789 8.367 1.00 97.56 188 ALA A C 1
ATOM 1365 O O . ALA A 1 188 ? -2.882 -10.431 7.324 1.00 97.56 188 ALA A O 1
ATOM 1366 N N . ARG A 1 189 ? -1.606 -9.943 9.112 1.00 97.62 189 ARG A N 1
ATOM 1367 C CA . ARG A 1 189 ? -1.447 -8.525 8.757 1.00 97.62 189 ARG A CA 1
ATOM 1368 C C . ARG A 1 189 ? -0.589 -8.340 7.512 1.00 97.62 189 ARG A C 1
ATOM 1370 O O . ARG A 1 189 ? -0.921 -7.504 6.674 1.00 97.62 189 ARG A O 1
ATOM 1377 N N . ASN A 1 190 ? 0.487 -9.114 7.365 1.00 98.50 190 ASN A N 1
ATOM 1378 C CA . ASN A 1 190 ? 1.347 -9.027 6.185 1.00 98.50 190 ASN A CA 1
ATOM 1379 C C . ASN A 1 190 ? 0.653 -9.566 4.925 1.00 98.50 190 ASN A C 1
ATOM 1381 O O . ASN A 1 190 ? 0.785 -8.966 3.860 1.00 98.50 190 ASN A O 1
ATOM 1385 N N . TRP A 1 191 ? -0.154 -10.627 5.033 1.00 98.69 191 TRP A N 1
ATOM 1386 C CA . TRP A 1 191 ? -1.004 -11.076 3.928 1.00 98.69 191 TRP A CA 1
ATOM 1387 C C . TRP A 1 191 ? -2.027 -10.007 3.534 1.00 98.69 191 TRP A C 1
ATOM 1389 O O . TRP A 1 191 ? -2.147 -9.665 2.359 1.00 98.69 191 TRP A O 1
ATOM 1399 N N . ALA A 1 192 ? -2.719 -9.415 4.513 1.00 98.62 192 ALA A N 1
ATOM 1400 C CA . ALA A 1 192 ? -3.669 -8.336 4.254 1.00 98.62 192 ALA A CA 1
ATOM 1401 C C . ALA A 1 192 ? -3.010 -7.108 3.608 1.00 98.62 192 ALA A C 1
ATOM 1403 O O . ALA A 1 192 ? -3.634 -6.445 2.781 1.00 98.62 192 ALA A O 1
ATOM 1404 N N . LEU A 1 193 ? -1.748 -6.821 3.943 1.00 98.75 193 LEU A N 1
ATOM 1405 C CA . LEU A 1 193 ? -0.971 -5.769 3.296 1.00 98.75 193 LEU A CA 1
ATOM 1406 C C . LEU A 1 193 ? -0.697 -6.090 1.820 1.00 98.75 193 LEU A C 1
ATOM 1408 O O . LEU A 1 193 ? -0.935 -5.238 0.967 1.00 98.75 193 LEU A O 1
ATOM 1412 N N . LEU A 1 194 ? -0.257 -7.315 1.506 1.00 98.81 194 LEU A N 1
ATOM 1413 C CA . LEU A 1 194 ? -0.051 -7.748 0.119 1.00 98.81 194 LEU A CA 1
ATOM 1414 C C . LEU A 1 194 ? -1.347 -7.696 -0.695 1.00 98.81 194 LEU A C 1
ATOM 1416 O O . LEU A 1 194 ? -1.334 -7.213 -1.826 1.00 98.81 194 LEU A O 1
ATOM 1420 N N . VAL A 1 195 ? -2.466 -8.132 -0.112 1.00 98.44 195 VAL A N 1
ATOM 1421 C CA . VAL A 1 195 ? -3.792 -8.012 -0.732 1.00 98.44 195 VAL A CA 1
ATOM 1422 C C . VAL A 1 195 ? -4.134 -6.545 -0.993 1.00 98.44 195 VAL A C 1
ATOM 1424 O O . VAL A 1 195 ? -4.519 -6.194 -2.104 1.00 98.44 195 VAL A O 1
ATOM 1427 N N . ALA A 1 196 ? -3.926 -5.665 -0.012 1.00 98.25 196 ALA A N 1
ATOM 1428 C CA . ALA A 1 196 ? -4.190 -4.239 -0.174 1.00 98.25 196 ALA A CA 1
ATOM 1429 C C . ALA A 1 196 ? -3.315 -3.579 -1.254 1.00 98.25 196 ALA A C 1
ATOM 1431 O O . ALA A 1 196 ? -3.753 -2.617 -1.880 1.00 98.25 196 ALA A O 1
ATOM 1432 N N . PHE A 1 197 ? -2.104 -4.092 -1.490 1.00 98.38 197 PHE A N 1
ATOM 1433 C CA . PHE A 1 197 ? -1.253 -3.664 -2.596 1.00 98.38 197 PHE A CA 1
ATOM 1434 C C . PHE A 1 197 ? -1.777 -4.124 -3.954 1.00 98.38 197 PHE A C 1
ATOM 1436 O O . PHE A 1 197 ? -1.852 -3.317 -4.879 1.00 98.38 197 PHE A O 1
ATOM 1443 N N . VAL A 1 198 ? -2.129 -5.404 -4.097 1.00 96.12 198 VAL A N 1
ATOM 1444 C CA . VAL A 1 198 ? -2.556 -5.930 -5.400 1.00 96.12 198 VAL A CA 1
ATOM 1445 C C . VAL A 1 198 ? -3.967 -5.497 -5.781 1.00 96.12 198 VAL A C 1
ATOM 1447 O O . VAL A 1 198 ? -4.226 -5.377 -6.973 1.00 96.12 198 VAL A O 1
ATOM 1450 N N . ASP A 1 199 ? -4.841 -5.208 -4.817 1.00 92.69 199 ASP A N 1
ATOM 1451 C CA . ASP A 1 199 ? -6.220 -4.758 -5.057 1.00 92.69 199 ASP A CA 1
ATOM 1452 C C . ASP A 1 199 ? -6.354 -3.229 -5.148 1.00 92.69 199 ASP A C 1
ATOM 1454 O O . ASP A 1 199 ? -7.468 -2.703 -5.249 1.00 92.69 199 ASP A O 1
ATOM 1458 N N . ASP A 1 200 ? -5.243 -2.488 -5.107 1.00 92.44 200 ASP A N 1
ATOM 1459 C CA . ASP A 1 200 ? -5.308 -1.034 -5.150 1.00 92.44 200 ASP A CA 1
ATOM 1460 C C . ASP A 1 200 ? -5.904 -0.532 -6.483 1.00 92.44 200 ASP A C 1
ATOM 1462 O O . ASP A 1 200 ? -5.454 -0.918 -7.564 1.00 92.44 200 ASP A O 1
ATOM 1466 N N . PRO A 1 201 ? -6.920 0.351 -6.442 1.00 82.44 201 PRO A N 1
ATOM 1467 C CA . PRO A 1 201 ? -7.632 0.775 -7.645 1.00 82.44 201 PRO A CA 1
ATOM 1468 C C . PRO A 1 201 ? -6.961 1.937 -8.390 1.00 82.44 201 PRO A C 1
ATOM 1470 O O . PRO A 1 201 ? -7.521 2.420 -9.376 1.00 82.44 201 PRO A O 1
ATOM 1473 N N . MET A 1 202 ? -5.841 2.465 -7.889 1.00 83.81 202 MET A N 1
ATOM 1474 C CA . MET A 1 202 ? -5.203 3.673 -8.423 1.00 83.81 202 MET A CA 1
ATOM 1475 C C . MET A 1 202 ? -3.730 3.493 -8.782 1.00 83.81 202 MET A C 1
ATOM 1477 O O . MET A 1 202 ? -3.221 4.265 -9.586 1.00 83.81 202 MET A O 1
ATOM 1481 N N . ALA A 1 203 ? -3.042 2.531 -8.175 1.00 91.12 203 ALA A N 1
ATOM 1482 C CA . ALA A 1 203 ? -1.642 2.246 -8.427 1.00 91.12 203 ALA A CA 1
ATOM 1483 C C . ALA A 1 203 ? -1.474 0.768 -8.769 1.00 91.12 203 ALA A C 1
ATOM 1485 O O . ALA A 1 203 ? -1.878 -0.116 -8.017 1.00 91.12 203 ALA A O 1
ATOM 1486 N N . GLU A 1 204 ? -0.840 0.499 -9.904 1.00 90.88 204 GLU A N 1
ATOM 1487 C CA . GLU A 1 204 ? -0.570 -0.865 -10.336 1.00 90.88 204 GLU A CA 1
ATOM 1488 C C . GLU A 1 204 ? 0.789 -1.304 -9.802 1.00 90.88 204 GLU A C 1
ATOM 1490 O O . GLU A 1 204 ? 1.837 -0.831 -10.247 1.00 90.88 204 GLU A O 1
ATOM 1495 N N . VAL A 1 205 ? 0.778 -2.222 -8.837 1.00 95.69 205 VAL A N 1
ATOM 1496 C CA . VAL A 1 205 ? 2.008 -2.792 -8.287 1.00 95.69 205 VAL A CA 1
ATOM 1497 C C . VAL A 1 205 ? 2.660 -3.709 -9.317 1.00 95.69 205 VAL A C 1
ATOM 1499 O O . VAL A 1 205 ? 2.031 -4.609 -9.883 1.00 95.69 205 VAL A O 1
ATOM 1502 N N . GLN A 1 206 ? 3.943 -3.457 -9.552 1.00 94.94 206 GLN A N 1
ATOM 1503 C CA . GLN A 1 206 ? 4.802 -4.240 -10.420 1.00 94.94 206 GLN A CA 1
ATOM 1504 C C . GLN A 1 206 ? 5.528 -5.326 -9.625 1.00 94.94 206 GLN A C 1
ATOM 1506 O O . GLN A 1 206 ? 5.482 -6.498 -9.998 1.00 94.94 206 GLN A O 1
ATOM 1511 N N . TYR A 1 207 ? 6.187 -4.951 -8.528 1.00 94.38 207 TYR A N 1
ATOM 1512 C CA . TYR A 1 207 ? 6.911 -5.893 -7.681 1.00 94.38 207 TYR A CA 1
ATOM 1513 C C . TYR A 1 207 ? 6.637 -5.636 -6.214 1.00 94.38 207 TYR A C 1
ATOM 1515 O O . TYR A 1 207 ? 6.486 -4.495 -5.782 1.00 94.38 207 TYR A O 1
ATOM 1523 N N . VAL A 1 208 ? 6.679 -6.720 -5.457 1.00 98.06 208 VAL A N 1
ATOM 1524 C CA . VAL A 1 208 ? 6.956 -6.693 -4.031 1.00 98.06 208 VAL A CA 1
ATOM 1525 C C . VAL A 1 208 ? 8.138 -7.630 -3.817 1.00 98.06 208 VAL A C 1
ATOM 1527 O O . VAL A 1 208 ? 7.980 -8.846 -3.877 1.00 98.06 208 VAL A O 1
ATOM 1530 N N . ILE A 1 209 ? 9.339 -7.076 -3.666 1.00 97.69 209 ILE A N 1
ATOM 1531 C CA . ILE A 1 209 ? 10.560 -7.849 -3.435 1.00 97.69 209 ILE A CA 1
ATOM 1532 C C . ILE A 1 209 ? 10.655 -8.153 -1.945 1.00 97.69 209 ILE A C 1
ATOM 1534 O O . ILE A 1 209 ? 10.489 -7.274 -1.104 1.00 97.69 209 ILE A O 1
ATOM 1538 N N . LEU A 1 210 ? 10.892 -9.422 -1.643 1.00 98.19 210 LEU A N 1
ATOM 1539 C CA . LEU A 1 210 ? 11.019 -9.975 -0.305 1.00 98.19 210 LEU A CA 1
ATOM 1540 C C . LEU A 1 210 ? 11.863 -11.249 -0.370 1.00 98.19 210 LEU A C 1
ATOM 1542 O O . LEU A 1 210 ? 12.006 -11.850 -1.444 1.00 98.19 210 LEU A O 1
ATOM 1546 N N . ALA A 1 211 ? 12.375 -11.686 0.776 1.00 98.31 211 ALA A N 1
ATOM 1547 C CA . ALA A 1 211 ? 13.132 -12.923 0.868 1.00 98.31 211 ALA A CA 1
ATOM 1548 C C . ALA A 1 211 ? 12.277 -14.157 0.503 1.00 98.31 211 ALA A C 1
ATOM 1550 O O . ALA A 1 211 ? 11.083 -14.205 0.829 1.00 98.31 211 ALA A O 1
ATOM 1551 N N . PRO A 1 212 ? 12.857 -15.179 -0.162 1.00 98.12 212 PRO A N 1
ATOM 1552 C CA . PRO A 1 212 ? 12.101 -16.342 -0.631 1.00 98.12 212 PRO A CA 1
ATOM 1553 C C . PRO A 1 212 ? 11.331 -17.089 0.462 1.00 98.12 212 PRO A C 1
ATOM 1555 O O . PRO A 1 212 ? 10.203 -17.508 0.210 1.00 98.12 212 PRO A O 1
ATOM 1558 N N . HIS A 1 213 ? 11.893 -17.217 1.669 1.00 97.81 213 HIS A N 1
ATOM 1559 C CA . HIS A 1 213 ? 11.219 -17.890 2.787 1.00 97.81 213 HIS A CA 1
ATOM 1560 C C . HIS A 1 213 ? 10.001 -17.108 3.286 1.00 97.81 213 HIS A C 1
ATOM 1562 O O . HIS A 1 213 ? 8.978 -17.706 3.607 1.00 97.81 213 HIS A O 1
ATOM 1568 N N . ILE A 1 214 ? 10.061 -15.771 3.283 1.00 98.56 214 ILE A N 1
ATOM 1569 C CA . ILE A 1 214 ? 8.910 -14.924 3.635 1.00 98.56 214 ILE A CA 1
ATOM 1570 C C . ILE A 1 214 ? 7.816 -15.049 2.572 1.00 98.56 214 ILE A C 1
ATOM 1572 O O . ILE A 1 214 ? 6.635 -15.161 2.903 1.00 98.56 214 ILE A O 1
ATOM 1576 N N . ARG A 1 215 ? 8.196 -15.087 1.288 1.00 98.38 215 ARG A N 1
ATOM 1577 C CA . ARG A 1 215 ? 7.254 -15.330 0.185 1.00 98.38 215 ARG A CA 1
ATOM 1578 C C . ARG A 1 215 ? 6.535 -16.663 0.339 1.00 98.38 215 ARG A C 1
ATOM 1580 O O . ARG A 1 215 ? 5.316 -16.708 0.200 1.00 98.38 215 ARG A O 1
ATOM 1587 N N . GLU A 1 216 ? 7.277 -17.738 0.580 1.00 98.25 216 GLU A N 1
ATOM 1588 C CA . GLU A 1 216 ? 6.703 -19.072 0.744 1.00 98.25 216 GLU A CA 1
ATOM 1589 C C . GLU A 1 216 ? 5.723 -19.112 1.917 1.00 98.25 216 GLU A C 1
ATOM 1591 O O . GLU A 1 216 ? 4.572 -19.504 1.727 1.00 98.25 216 GLU A O 1
ATOM 1596 N N . ARG A 1 217 ? 6.129 -18.569 3.069 1.00 98.25 217 ARG A N 1
ATOM 1597 C CA . ARG A 1 217 ? 5.290 -18.434 4.262 1.00 98.25 217 ARG A CA 1
ATOM 1598 C C . ARG A 1 217 ? 3.980 -17.686 3.990 1.00 98.25 217 ARG A C 1
ATOM 1600 O O . ARG A 1 217 ? 2.913 -18.141 4.400 1.00 98.25 217 ARG A O 1
ATOM 1607 N N . LEU A 1 218 ? 4.034 -16.558 3.278 1.00 98.62 218 LEU A N 1
ATOM 1608 C CA . LEU A 1 218 ? 2.845 -15.763 2.949 1.00 98.62 218 LEU A CA 1
ATOM 1609 C C . LEU A 1 218 ? 1.925 -16.464 1.944 1.00 98.62 218 LEU A C 1
ATOM 1611 O O . LEU A 1 218 ? 0.706 -16.416 2.100 1.00 98.62 218 LEU A O 1
ATOM 1615 N N . LEU A 1 219 ? 2.476 -17.139 0.933 1.00 98.62 219 LEU A N 1
ATOM 1616 C CA . LEU A 1 219 ? 1.673 -17.915 -0.018 1.00 98.62 219 LEU A CA 1
ATOM 1617 C C . LEU A 1 219 ? 1.038 -19.142 0.645 1.00 98.62 219 LEU A C 1
ATOM 1619 O O . LEU A 1 219 ? -0.112 -19.463 0.353 1.00 98.62 219 LEU A O 1
ATOM 1623 N N . GLU A 1 220 ? 1.750 -19.815 1.549 1.00 98.44 220 GLU A N 1
ATOM 1624 C CA . GLU A 1 220 ? 1.193 -20.896 2.363 1.00 98.44 220 GLU A CA 1
ATOM 1625 C C . GLU A 1 220 ? 0.064 -20.382 3.261 1.00 98.44 220 GLU A C 1
ATOM 1627 O O . GLU A 1 220 ? -1.011 -20.982 3.292 1.00 98.44 220 GLU A O 1
ATOM 1632 N N . TYR A 1 221 ? 0.258 -19.233 3.920 1.00 98.44 221 TYR A N 1
ATOM 1633 C CA . TYR A 1 221 ? -0.796 -18.581 4.691 1.00 98.44 221 TYR A CA 1
ATOM 1634 C C . TYR A 1 221 ? -2.030 -18.295 3.829 1.00 98.44 221 TYR A C 1
ATOM 1636 O O . TYR A 1 221 ? -3.132 -18.694 4.202 1.00 98.44 221 TYR A O 1
ATOM 1644 N N . GLY A 1 222 ? -1.847 -17.663 2.664 1.00 98.06 222 GLY A N 1
ATOM 1645 C CA . GLY A 1 222 ? -2.931 -17.349 1.734 1.00 98.06 222 GLY A CA 1
ATOM 1646 C C . GLY A 1 222 ? -3.712 -18.590 1.290 1.00 98.06 222 GLY A C 1
ATOM 1647 O O . GLY A 1 222 ? -4.941 -18.562 1.258 1.00 98.06 222 GLY A O 1
ATOM 1648 N N . ARG A 1 223 ? -3.019 -19.703 1.006 1.00 98.38 223 ARG A N 1
ATOM 1649 C CA . ARG A 1 223 ? -3.658 -20.992 0.680 1.00 98.38 223 ARG A CA 1
ATOM 1650 C C . ARG A 1 223 ? -4.420 -21.567 1.871 1.00 98.38 223 ARG A C 1
ATOM 1652 O O . ARG A 1 223 ? -5.541 -22.028 1.702 1.00 98.38 223 ARG A O 1
ATOM 1659 N N . ARG A 1 224 ? -3.834 -21.517 3.071 1.00 98.25 224 ARG A N 1
ATOM 1660 C CA . ARG A 1 224 ? -4.433 -22.044 4.308 1.00 98.25 224 ARG A CA 1
ATOM 1661 C C . ARG A 1 224 ? -5.730 -21.334 4.686 1.00 98.25 224 ARG A C 1
ATOM 1663 O O . ARG A 1 224 ? -6.616 -21.970 5.241 1.00 98.25 224 ARG A O 1
ATOM 1670 N N . ILE A 1 225 ? -5.832 -20.034 4.414 1.00 97.31 225 ILE A N 1
ATOM 1671 C CA . ILE A 1 225 ? -7.061 -19.265 4.656 1.00 97.31 225 ILE A CA 1
ATOM 1672 C C . ILE A 1 225 ? -8.032 -19.280 3.467 1.00 97.31 225 ILE A C 1
ATOM 1674 O O . ILE A 1 225 ? -9.003 -18.529 3.488 1.00 97.31 225 ILE A O 1
ATOM 1678 N N . GLU A 1 226 ? -7.751 -20.078 2.431 1.00 96.88 226 GLU A N 1
ATOM 1679 C CA . GLU A 1 226 ? -8.555 -20.159 1.206 1.00 96.88 226 GLU A CA 1
ATOM 1680 C C . GLU A 1 226 ? -8.800 -18.780 0.569 1.00 96.88 226 GLU A C 1
ATOM 1682 O O . GLU A 1 226 ? -9.915 -18.430 0.175 1.00 96.88 226 GLU A O 1
ATOM 1687 N N . ALA A 1 227 ? -7.745 -17.959 0.488 1.00 96.00 227 ALA A N 1
ATOM 1688 C CA . ALA A 1 227 ? -7.844 -16.638 -0.119 1.00 96.00 227 ALA A CA 1
ATOM 1689 C C . ALA A 1 227 ? -8.348 -16.731 -1.579 1.00 96.00 227 ALA A C 1
ATOM 1691 O O . ALA A 1 227 ? -8.033 -17.700 -2.276 1.00 96.00 227 ALA A O 1
ATOM 1692 N N . PRO A 1 228 ? -9.098 -15.725 -2.074 1.00 94.56 228 PRO A N 1
ATOM 1693 C CA . PRO A 1 228 ? -9.575 -15.691 -3.452 1.00 94.56 228 PRO A CA 1
ATOM 1694 C C . PRO A 1 228 ? -8.470 -15.985 -4.473 1.00 94.56 228 PRO A C 1
ATOM 1696 O O . PRO A 1 228 ? -7.376 -15.422 -4.397 1.00 94.56 228 PRO A O 1
ATOM 1699 N N . GLU A 1 229 ? -8.775 -16.822 -5.467 1.00 91.06 229 GLU A N 1
ATOM 1700 C CA . GLU A 1 229 ? -7.796 -17.288 -6.460 1.00 91.06 229 GLU A CA 1
ATOM 1701 C C . GLU A 1 229 ? -7.111 -16.131 -7.208 1.00 91.06 229 GLU A C 1
ATOM 1703 O O . GLU A 1 229 ? -5.900 -16.164 -7.427 1.00 91.06 229 GLU A O 1
ATOM 1708 N N . ASP A 1 230 ? -7.855 -15.069 -7.536 1.00 89.00 230 ASP A N 1
ATOM 1709 C CA . ASP A 1 230 ? -7.287 -13.869 -8.163 1.00 89.00 230 ASP A CA 1
ATOM 1710 C C . ASP A 1 230 ? -6.251 -13.183 -7.259 1.00 89.00 230 ASP A C 1
ATOM 1712 O O . ASP A 1 230 ? -5.156 -12.863 -7.717 1.00 89.00 230 ASP A O 1
ATOM 1716 N N . GLN A 1 231 ? -6.535 -13.031 -5.961 1.00 94.31 231 GLN A N 1
ATOM 1717 C CA . GLN A 1 231 ? -5.595 -12.429 -5.011 1.00 94.31 231 GLN A CA 1
ATOM 1718 C C . GLN A 1 231 ? -4.340 -13.289 -4.860 1.00 94.31 231 GLN A C 1
ATOM 1720 O O . GLN A 1 231 ? -3.232 -12.765 -4.965 1.00 94.31 231 GLN A O 1
ATOM 1725 N N . LEU A 1 232 ? -4.496 -14.607 -4.691 1.00 95.94 232 LEU A N 1
ATOM 1726 C CA . LEU A 1 232 ? -3.368 -15.544 -4.641 1.00 95.94 232 LEU A CA 1
ATOM 1727 C C . LEU A 1 232 ? -2.486 -15.420 -5.882 1.00 95.94 232 LEU A C 1
ATOM 1729 O O . LEU A 1 232 ? -1.272 -15.253 -5.761 1.00 95.94 232 LEU A O 1
ATOM 1733 N N . ARG A 1 233 ? -3.097 -15.431 -7.069 1.00 94.25 233 ARG A N 1
ATOM 1734 C CA . ARG A 1 233 ? -2.384 -15.330 -8.344 1.00 94.25 233 ARG A CA 1
ATOM 1735 C C . ARG A 1 233 ? -1.678 -13.986 -8.507 1.00 94.25 233 ARG A C 1
ATOM 1737 O O . ARG A 1 233 ? -0.541 -13.939 -8.974 1.00 94.25 233 ARG A O 1
ATOM 1744 N N . ARG A 1 234 ? -2.326 -12.878 -8.145 1.00 94.19 234 ARG A N 1
ATOM 1745 C CA . ARG A 1 234 ? -1.721 -11.540 -8.229 1.00 94.19 234 ARG A CA 1
ATOM 1746 C C . ARG A 1 234 ? -0.563 -11.397 -7.253 1.00 94.19 234 ARG A C 1
ATOM 1748 O O . ARG A 1 234 ? 0.498 -10.930 -7.664 1.00 94.19 234 ARG A O 1
ATOM 1755 N N . VAL A 1 235 ? -0.734 -11.852 -6.011 1.00 98.00 235 VAL A N 1
ATOM 1756 C CA . VAL A 1 235 ? 0.337 -11.882 -5.008 1.00 98.00 235 VAL A CA 1
ATOM 1757 C C . VAL A 1 235 ? 1.501 -12.737 -5.502 1.00 98.00 235 VAL A C 1
ATOM 1759 O O . VAL A 1 235 ? 2.642 -12.285 -5.460 1.00 98.00 235 VAL A O 1
ATOM 1762 N N . GLU A 1 236 ? 1.239 -13.927 -6.042 1.00 97.06 236 GLU A N 1
ATOM 1763 C CA . GLU A 1 236 ? 2.271 -14.809 -6.593 1.00 97.06 236 GLU A CA 1
ATOM 1764 C C . GLU A 1 236 ? 3.101 -14.134 -7.698 1.00 97.06 236 GLU A C 1
ATOM 1766 O O . GLU A 1 236 ? 4.331 -14.267 -7.710 1.00 97.06 236 GLU A O 1
ATOM 1771 N N . LEU A 1 237 ? 2.436 -13.396 -8.595 1.00 95.69 237 LEU A N 1
ATOM 1772 C CA . LEU A 1 237 ? 3.055 -12.686 -9.714 1.00 95.69 237 LEU A CA 1
ATOM 1773 C C . LEU A 1 237 ? 3.908 -11.493 -9.261 1.00 95.69 237 LEU A C 1
ATOM 1775 O O . LEU A 1 237 ? 5.047 -11.364 -9.715 1.00 95.69 237 LEU A O 1
ATOM 1779 N N . VAL A 1 238 ? 3.398 -10.633 -8.371 1.00 97.00 238 VAL A N 1
ATOM 1780 C CA . VAL A 1 238 ? 4.155 -9.451 -7.907 1.00 97.00 238 VAL A CA 1
ATOM 1781 C C . VAL A 1 238 ? 5.302 -9.827 -6.972 1.00 97.00 238 VAL A C 1
ATOM 1783 O O . VAL A 1 238 ? 6.313 -9.133 -6.944 1.00 97.00 238 VAL A O 1
ATOM 1786 N N . THR A 1 239 ? 5.185 -10.944 -6.250 1.00 97.81 239 THR A N 1
ATOM 1787 C CA . THR A 1 239 ? 6.224 -11.450 -5.336 1.00 97.81 239 THR A CA 1
ATOM 1788 C C . THR A 1 239 ? 7.221 -12.391 -6.008 1.00 97.81 239 THR A C 1
ATOM 1790 O O . THR A 1 239 ? 7.963 -13.098 -5.326 1.00 97.81 239 THR A O 1
ATOM 1793 N N . ARG A 1 240 ? 7.241 -12.484 -7.344 1.00 93.56 240 ARG A N 1
ATOM 1794 C CA . ARG A 1 240 ? 8.150 -13.396 -8.053 1.00 93.56 240 ARG A CA 1
ATOM 1795 C C . ARG A 1 240 ? 9.600 -13.141 -7.626 1.00 93.56 240 ARG A C 1
ATOM 1797 O O . ARG A 1 240 ? 10.062 -12.005 -7.667 1.00 93.56 240 ARG A O 1
ATOM 1804 N N . ARG A 1 241 ? 10.326 -14.208 -7.267 1.00 90.94 241 ARG A N 1
ATOM 1805 C CA . ARG A 1 241 ? 11.740 -14.126 -6.863 1.00 90.94 241 ARG A CA 1
ATOM 1806 C C . ARG A 1 241 ? 12.575 -13.440 -7.948 1.00 90.94 241 ARG A C 1
ATOM 1808 O O . ARG A 1 241 ? 12.453 -13.766 -9.132 1.00 90.94 241 ARG A O 1
ATOM 1815 N N . MET A 1 242 ? 13.444 -12.528 -7.528 1.00 87.69 242 MET A N 1
ATOM 1816 C CA . MET A 1 242 ? 14.378 -11.794 -8.380 1.00 87.69 242 MET A CA 1
ATOM 1817 C C . MET A 1 242 ? 15.794 -11.847 -7.797 1.00 87.69 242 MET A C 1
ATOM 1819 O O . MET A 1 242 ? 16.009 -12.253 -6.653 1.00 87.69 242 MET A O 1
ATOM 1823 N N . ARG A 1 243 ? 16.787 -11.439 -8.594 1.00 85.94 243 ARG A N 1
ATOM 1824 C CA . ARG A 1 243 ? 18.150 -11.243 -8.088 1.00 85.94 243 ARG A CA 1
ATOM 1825 C C . ARG A 1 243 ? 18.111 -10.191 -6.974 1.00 85.94 243 ARG A C 1
ATOM 1827 O O . ARG A 1 243 ? 17.498 -9.147 -7.155 1.00 85.94 243 ARG A O 1
ATOM 1834 N N . GLY A 1 244 ? 18.748 -10.478 -5.841 1.00 85.69 244 GLY A N 1
ATOM 1835 C CA . GLY A 1 244 ? 18.755 -9.595 -4.668 1.00 85.69 244 GLY A CA 1
ATOM 1836 C C . GLY A 1 244 ? 17.604 -9.821 -3.681 1.00 85.69 244 GLY A C 1
ATOM 1837 O O . GLY A 1 244 ? 17.675 -9.307 -2.569 1.00 85.69 244 GLY A O 1
ATO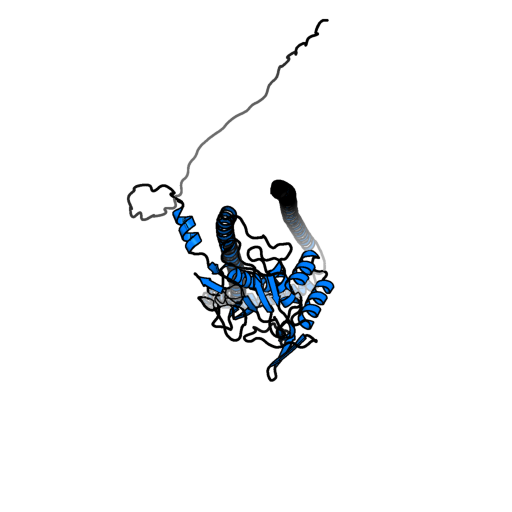M 1838 N N . SER A 1 245 ? 16.595 -10.641 -4.014 1.00 89.38 245 SER A N 1
ATOM 1839 C CA . SER A 1 245 ? 15.478 -10.944 -3.101 1.00 89.38 245 SER A CA 1
ATOM 1840 C C . SER A 1 245 ? 15.930 -11.478 -1.740 1.00 89.38 245 SER A C 1
ATOM 1842 O O . SER A 1 245 ? 15.329 -11.130 -0.734 1.00 89.38 245 SER A O 1
ATOM 1844 N N . ASP A 1 246 ? 17.008 -12.263 -1.688 1.00 88.88 246 ASP A N 1
ATOM 1845 C CA . ASP A 1 246 ? 17.480 -12.915 -0.457 1.00 88.88 246 ASP A CA 1
ATOM 1846 C C . ASP A 1 246 ? 17.873 -11.916 0.654 1.00 88.88 246 ASP A C 1
ATOM 1848 O O . ASP A 1 246 ? 17.837 -12.270 1.826 1.00 88.88 246 ASP A O 1
ATOM 1852 N N . GLY A 1 247 ? 18.205 -10.666 0.303 1.00 91.88 247 GLY A N 1
ATOM 1853 C CA . GLY A 1 247 ? 18.521 -9.603 1.266 1.00 91.88 247 GLY A CA 1
ATOM 1854 C C . GLY A 1 247 ? 17.313 -8.836 1.818 1.00 91.88 247 GLY A C 1
ATOM 1855 O O . GLY A 1 247 ? 17.511 -7.920 2.605 1.00 91.88 247 GLY A O 1
ATOM 1856 N N . HIS A 1 248 ? 16.090 -9.174 1.398 1.00 96.19 248 HIS A N 1
ATOM 1857 C CA . HIS A 1 248 ? 14.851 -8.487 1.789 1.00 96.19 248 HIS A CA 1
ATOM 1858 C C . HIS A 1 248 ? 14.087 -9.312 2.836 1.00 96.19 248 HIS A C 1
ATOM 1860 O O . HIS A 1 248 ? 12.903 -9.622 2.687 1.00 96.19 248 HIS A O 1
ATOM 1866 N N . ASP A 1 249 ? 14.802 -9.758 3.868 1.00 96.94 249 ASP A N 1
ATOM 1867 C CA . ASP A 1 249 ? 14.268 -10.538 4.987 1.00 96.94 249 ASP A CA 1
ATOM 1868 C C . ASP A 1 249 ? 13.808 -9.655 6.157 1.00 96.94 249 ASP A C 1
ATOM 1870 O O . ASP A 1 249 ? 13.405 -10.175 7.196 1.00 96.94 249 ASP A O 1
ATOM 1874 N N . ASP A 1 250 ? 13.823 -8.331 5.993 1.00 95.25 250 ASP A N 1
ATOM 1875 C CA . ASP A 1 250 ? 13.399 -7.341 6.986 1.00 95.25 250 ASP A CA 1
ATOM 1876 C C . ASP A 1 250 ? 12.331 -6.341 6.505 1.00 95.25 250 ASP A C 1
ATOM 1878 O O . ASP A 1 250 ? 11.790 -5.591 7.328 1.00 95.25 250 ASP A O 1
ATOM 1882 N N . HIS A 1 251 ? 12.001 -6.335 5.209 1.00 97.19 251 HIS A N 1
ATOM 1883 C CA . HIS A 1 251 ? 10.986 -5.461 4.618 1.00 97.19 251 HIS A CA 1
ATOM 1884 C C . HIS A 1 251 ? 10.450 -5.977 3.273 1.00 97.19 251 HIS A C 1
ATOM 1886 O O . HIS A 1 251 ? 11.018 -6.864 2.636 1.00 97.19 251 HIS A O 1
ATOM 1892 N N . PHE A 1 252 ? 9.349 -5.373 2.829 1.00 98.31 252 PHE A N 1
ATOM 1893 C CA . PHE A 1 252 ? 8.882 -5.406 1.450 1.00 98.31 252 PHE A CA 1
ATOM 1894 C C . PHE A 1 252 ? 9.465 -4.218 0.682 1.00 98.31 252 PHE A C 1
ATOM 1896 O O . PHE A 1 252 ? 9.187 -3.074 1.040 1.00 98.31 252 PHE A O 1
ATOM 1903 N N . HIS A 1 253 ? 10.188 -4.464 -0.407 1.00 98.06 253 HIS A N 1
ATOM 1904 C CA . HIS A 1 253 ? 10.490 -3.431 -1.404 1.00 98.06 253 HIS A CA 1
ATOM 1905 C C . HIS A 1 253 ? 9.359 -3.416 -2.428 1.00 98.06 253 HIS A C 1
ATOM 1907 O O . HIS A 1 253 ? 9.222 -4.331 -3.242 1.00 98.06 253 HIS A O 1
ATOM 1913 N N . VAL A 1 254 ? 8.523 -2.388 -2.403 1.00 98.38 254 VAL A N 1
ATOM 1914 C CA . VAL A 1 254 ? 7.359 -2.256 -3.287 1.00 98.38 254 VAL A CA 1
ATOM 1915 C C . VAL A 1 254 ? 7.712 -1.362 -4.466 1.00 98.38 254 VAL A C 1
ATOM 1917 O O . VAL A 1 254 ? 8.174 -0.246 -4.263 1.00 98.38 254 VAL A O 1
ATOM 1920 N N . ARG A 1 255 ? 7.432 -1.810 -5.693 1.00 97.88 255 ARG A N 1
ATOM 1921 C CA . ARG A 1 255 ? 7.514 -0.994 -6.913 1.00 97.88 255 ARG A CA 1
ATOM 1922 C C . ARG A 1 255 ? 6.165 -0.915 -7.602 1.00 97.88 255 ARG A C 1
ATOM 1924 O O . ARG A 1 255 ? 5.541 -1.950 -7.841 1.00 97.88 255 ARG A O 1
ATOM 1931 N N . ILE A 1 256 ? 5.774 0.284 -8.018 1.00 97.19 256 ILE A N 1
ATOM 1932 C CA . ILE A 1 256 ? 4.637 0.494 -8.921 1.00 97.19 256 ILE A CA 1
ATOM 1933 C C . ILE A 1 256 ? 5.093 0.716 -10.368 1.00 97.19 256 ILE A C 1
ATOM 1935 O O . ILE A 1 256 ? 6.181 1.242 -10.631 1.00 97.19 256 ILE A O 1
ATOM 1939 N N . TYR A 1 257 ? 4.240 0.328 -11.313 1.00 95.06 257 TYR A N 1
ATOM 1940 C CA . TYR A 1 257 ? 4.403 0.698 -12.716 1.00 95.06 257 TYR A CA 1
ATOM 1941 C C . TYR A 1 257 ? 4.352 2.218 -12.896 1.00 95.06 257 TYR A C 1
ATOM 1943 O O . TYR A 1 257 ? 3.839 2.952 -12.047 1.00 95.06 257 TYR A O 1
ATOM 1951 N N . CYS A 1 258 ? 4.859 2.696 -14.029 1.00 91.38 258 CYS A N 1
ATOM 1952 C CA . CYS A 1 258 ? 4.639 4.067 -14.457 1.00 91.38 258 CYS A CA 1
ATOM 1953 C C . CYS A 1 258 ? 3.142 4.355 -14.530 1.00 91.38 258 CYS A C 1
ATOM 1955 O O . CYS A 1 258 ? 2.397 3.578 -15.145 1.00 91.38 258 CYS A O 1
ATOM 1957 N N . SER A 1 259 ? 2.718 5.488 -13.965 1.00 87.38 259 SER A N 1
ATOM 1958 C CA . SER A 1 259 ? 1.352 5.968 -14.145 1.00 87.38 259 SER A CA 1
ATOM 1959 C C . SER A 1 259 ? 1.067 6.122 -15.640 1.00 87.38 259 SER A C 1
ATOM 1961 O O . SER A 1 259 ? 1.974 6.336 -16.451 1.00 87.38 259 SER A O 1
ATOM 1963 N N . ILE A 1 260 ? -0.200 6.002 -16.032 1.00 77.56 260 ILE A N 1
ATOM 1964 C CA . ILE A 1 260 ? -0.583 6.236 -17.428 1.00 77.56 260 ILE A CA 1
ATOM 1965 C C . ILE A 1 260 ? -0.197 7.665 -17.830 1.00 77.56 260 ILE A C 1
ATOM 1967 O O . ILE A 1 260 ? 0.259 7.879 -18.948 1.00 77.56 260 ILE A O 1
ATOM 1971 N N . GLY A 1 261 ? -0.326 8.607 -16.891 1.00 76.75 261 GLY A N 1
ATOM 1972 C CA . GLY A 1 261 ? 0.051 10.000 -17.055 1.00 76.75 261 GLY A CA 1
ATOM 1973 C C . GLY A 1 261 ? 1.519 10.216 -17.398 1.00 76.75 261 GLY A C 1
ATOM 1974 O O . GLY A 1 261 ? 1.812 11.018 -18.272 1.00 76.75 261 GLY A O 1
ATOM 1975 N N . ASP A 1 262 ? 2.436 9.512 -16.749 1.00 84.94 262 ASP A N 1
ATOM 1976 C CA . ASP A 1 262 ? 3.874 9.782 -16.874 1.00 84.94 262 ASP A CA 1
ATOM 1977 C C . ASP A 1 262 ? 4.508 9.155 -18.116 1.00 84.94 262 ASP A C 1
ATOM 1979 O O . ASP A 1 262 ? 5.702 9.310 -18.372 1.00 84.94 262 ASP A O 1
ATOM 1983 N N . ARG A 1 263 ? 3.726 8.419 -18.904 1.00 79.00 263 ARG A N 1
ATOM 1984 C CA . ARG A 1 263 ? 4.197 7.783 -20.131 1.00 79.00 263 ARG A CA 1
ATOM 1985 C C . ARG A 1 263 ? 4.092 8.754 -21.312 1.00 79.00 263 ARG A C 1
ATOM 1987 O O . ARG A 1 263 ? 3.093 9.460 -21.434 1.00 79.00 263 ARG A O 1
ATOM 1994 N N . PRO A 1 264 ? 5.061 8.724 -22.248 1.00 78.81 264 PRO A N 1
ATOM 1995 C CA . PRO A 1 264 ? 6.149 7.745 -22.371 1.00 78.81 264 PRO A CA 1
ATOM 1996 C C . PRO A 1 264 ? 7.457 8.112 -21.640 1.00 78.81 264 PRO A C 1
ATOM 1998 O O . PRO A 1 264 ? 8.452 7.417 -21.821 1.00 78.81 264 PRO A O 1
ATOM 2001 N N . GLN A 1 265 ? 7.500 9.198 -20.864 1.00 82.88 265 GLN A N 1
ATOM 2002 C CA . GLN A 1 265 ? 8.729 9.681 -20.221 1.00 82.88 265 GLN A CA 1
ATOM 2003 C C . GLN A 1 265 ? 9.197 8.761 -19.085 1.00 82.88 265 GLN A C 1
ATOM 2005 O O . GLN A 1 265 ? 10.399 8.604 -18.871 1.00 82.88 265 GLN A O 1
ATOM 2010 N N . CYS A 1 266 ? 8.261 8.144 -18.367 1.00 90.00 266 CYS A N 1
ATOM 2011 C CA . CYS A 1 266 ? 8.510 7.076 -17.409 1.00 90.00 266 CYS A CA 1
ATOM 2012 C C . CYS A 1 266 ? 8.612 5.721 -18.117 1.00 90.00 266 CYS A C 1
ATOM 2014 O O . CYS A 1 266 ? 7.796 5.394 -18.984 1.00 90.00 266 CYS A O 1
ATOM 2016 N N . LEU A 1 267 ? 9.597 4.913 -17.713 1.00 87.06 267 LEU A N 1
ATOM 2017 C CA . LEU A 1 267 ? 9.939 3.652 -18.363 1.00 87.06 267 LEU A CA 1
ATOM 2018 C C . LEU A 1 267 ? 9.858 2.453 -17.406 1.00 87.06 267 LEU A C 1
ATOM 2020 O O . LEU A 1 267 ? 10.562 2.374 -16.390 1.00 87.06 267 LEU A O 1
ATOM 2024 N N . ASP A 1 268 ? 9.060 1.460 -17.793 1.00 88.31 268 ASP A N 1
ATOM 2025 C CA . ASP A 1 268 ? 8.946 0.166 -17.119 1.00 88.31 268 ASP A CA 1
ATOM 2026 C C . ASP A 1 268 ? 9.784 -0.919 -17.809 1.00 88.31 268 ASP A C 1
ATOM 2028 O O . ASP A 1 268 ? 10.071 -0.853 -19.005 1.00 88.31 268 ASP A O 1
ATOM 2032 N N . ARG A 1 269 ? 10.180 -1.945 -17.044 1.00 82.50 269 ARG A N 1
ATOM 2033 C CA . ARG A 1 269 ? 10.860 -3.148 -17.558 1.00 82.50 269 ARG A CA 1
ATOM 2034 C C . ARG A 1 269 ? 10.034 -4.410 -17.289 1.00 82.50 269 ARG A C 1
ATOM 2036 O O . ARG A 1 269 ? 9.214 -4.406 -16.378 1.00 82.50 269 ARG A O 1
ATOM 2043 N N . PRO A 1 270 ? 10.240 -5.504 -18.041 1.00 76.75 270 PRO A N 1
ATOM 2044 C CA . PRO A 1 270 ? 9.582 -6.776 -17.760 1.00 76.75 270 PRO A CA 1
ATOM 2045 C C . PRO A 1 270 ? 9.929 -7.365 -16.374 1.00 76.75 270 PRO A C 1
ATOM 2047 O O . PRO A 1 270 ? 11.036 -7.149 -15.884 1.00 76.75 270 PRO A O 1
ATOM 2050 N N . PRO A 1 271 ? 9.052 -8.209 -15.784 1.00 78.38 271 PRO A N 1
ATOM 2051 C CA . PRO A 1 271 ? 7.759 -8.629 -16.327 1.00 78.38 271 PRO A CA 1
ATOM 2052 C C . PRO A 1 271 ? 6.680 -7.541 -16.307 1.00 78.38 271 PRO A C 1
ATOM 2054 O O . PRO A 1 271 ? 6.573 -6.732 -15.385 1.00 78.38 271 PRO A O 1
ATOM 2057 N N . LEU A 1 272 ? 5.863 -7.575 -17.357 1.00 82.06 272 LEU A N 1
ATOM 2058 C CA . LEU A 1 272 ? 4.633 -6.808 -17.484 1.00 82.06 272 LEU A CA 1
ATOM 2059 C C . LEU A 1 272 ? 3.482 -7.753 -17.142 1.00 82.06 272 LEU A C 1
ATOM 2061 O O . LEU A 1 272 ? 3.268 -8.748 -17.838 1.00 82.06 272 LEU A O 1
ATOM 2065 N N . HIS A 1 273 ? 2.803 -7.493 -16.031 1.00 82.56 273 HIS A N 1
ATOM 2066 C CA . HIS A 1 273 ? 1.716 -8.341 -15.552 1.00 82.56 273 HIS A CA 1
ATOM 2067 C C . HIS A 1 273 ? 0.476 -8.209 -16.444 1.00 82.56 273 HIS A C 1
ATOM 2069 O O . HIS A 1 273 ? 0.353 -7.234 -17.181 1.00 82.56 273 HIS A O 1
ATOM 2075 N N . PRO A 1 274 ? -0.494 -9.141 -16.375 1.00 75.12 274 PRO A N 1
ATOM 2076 C CA . PRO A 1 274 ? -1.699 -9.084 -17.211 1.00 75.12 274 PRO A CA 1
ATOM 2077 C C . PRO A 1 274 ? -2.549 -7.812 -17.063 1.00 75.12 274 PRO A C 1
ATOM 2079 O O . PRO A 1 274 ? -3.375 -7.537 -17.930 1.00 75.12 274 PRO A O 1
ATOM 2082 N N . TRP A 1 275 ? -2.378 -7.066 -15.969 1.00 71.31 275 TRP A N 1
ATOM 2083 C CA . TRP A 1 275 ? -3.038 -5.780 -15.725 1.00 71.31 275 TRP A CA 1
ATOM 2084 C C . TRP A 1 275 ? -2.222 -4.569 -16.190 1.00 71.31 275 TRP A C 1
ATOM 2086 O O . TRP A 1 275 ? -2.738 -3.465 -16.136 1.00 71.31 275 TRP A O 1
ATOM 2096 N N . TYR A 1 276 ? -0.995 -4.753 -16.684 1.00 72.38 276 TYR A N 1
ATOM 2097 C CA . TYR A 1 276 ? -0.197 -3.667 -17.243 1.00 72.38 276 TYR A CA 1
ATOM 2098 C C . TYR A 1 276 ? -0.824 -3.159 -18.545 1.00 72.38 276 TYR A C 1
ATOM 2100 O O . TYR A 1 276 ? -0.821 -3.842 -19.575 1.00 72.38 276 TYR A O 1
ATOM 2108 N N . TYR A 1 277 ? -1.330 -1.932 -18.530 1.00 59.69 277 TYR A N 1
ATOM 2109 C CA . TYR A 1 277 ? -1.689 -1.225 -19.758 1.00 59.69 277 TYR A CA 1
ATOM 2110 C C . TYR A 1 277 ? -0.392 -0.775 -20.436 1.00 59.69 277 TYR A C 1
ATOM 2112 O O . TYR A 1 277 ? 0.494 -0.310 -19.743 1.00 59.69 277 TYR A O 1
ATOM 2120 N N . GLY A 1 278 ? -0.213 -0.967 -21.748 1.00 59.22 278 GLY A N 1
ATOM 2121 C CA . GLY A 1 278 ? 1.028 -0.622 -22.471 1.00 59.22 278 GLY A CA 1
ATOM 2122 C C . GLY A 1 278 ? 1.310 0.887 -22.577 1.00 59.22 278 GLY A C 1
ATOM 2123 O O . GLY A 1 278 ? 0.783 1.687 -21.807 1.00 59.22 278 GLY A O 1
ATOM 2124 N N . THR A 1 279 ? 2.131 1.310 -23.545 1.00 52.97 279 THR A N 1
ATOM 2125 C CA . THR A 1 279 ? 2.285 2.744 -23.856 1.00 52.97 279 THR A CA 1
ATOM 2126 C C . THR A 1 279 ? 0.991 3.259 -24.509 1.00 52.97 279 THR A C 1
ATOM 2128 O O . THR A 1 279 ? 0.662 2.809 -25.610 1.00 52.97 279 THR A O 1
ATOM 2131 N N . PRO A 1 280 ? 0.221 4.149 -23.860 1.00 55.34 280 PRO A N 1
ATOM 2132 C CA . PRO A 1 280 ? -1.041 4.662 -24.395 1.00 55.34 280 PRO A CA 1
ATOM 2133 C C . PRO A 1 280 ? -0.795 5.749 -25.454 1.00 55.34 280 PRO A C 1
ATOM 2135 O O . PRO A 1 280 ? 0.282 6.341 -25.503 1.00 55.34 280 PRO A O 1
ATOM 2138 N N . SER A 1 281 ? -1.798 6.055 -26.288 1.00 49.22 281 SER A N 1
ATOM 2139 C CA . SER A 1 281 ? -1.749 7.262 -27.130 1.00 49.22 281 SER A CA 1
ATOM 2140 C C . SER A 1 281 ? -1.751 8.534 -26.261 1.00 49.22 281 SER A C 1
ATOM 2142 O O . SER A 1 281 ? -2.293 8.492 -25.155 1.00 49.22 281 SER A O 1
ATOM 2144 N N . PRO A 1 282 ? -1.222 9.679 -26.736 1.00 52.00 282 PRO A N 1
ATOM 2145 C CA . PRO A 1 282 ? -1.239 10.937 -25.977 1.00 52.00 282 PRO A CA 1
ATOM 2146 C C . PRO A 1 282 ? -2.632 11.334 -25.454 1.00 52.00 282 PRO A C 1
ATOM 2148 O O . PRO A 1 282 ? -2.769 11.744 -24.304 1.00 52.00 282 PRO A O 1
ATOM 2151 N N . ASP A 1 283 ? -3.686 11.120 -26.246 1.00 49.81 283 ASP A N 1
ATOM 2152 C CA . ASP A 1 283 ? -5.069 11.377 -25.818 1.00 49.81 283 ASP A CA 1
ATOM 2153 C C . ASP A 1 283 ? -5.517 10.439 -24.689 1.00 49.81 283 ASP A C 1
ATOM 2155 O O . ASP A 1 283 ? -6.218 10.853 -23.765 1.00 49.81 283 ASP A O 1
ATOM 2159 N N . ALA A 1 284 ? -5.092 9.172 -24.729 1.00 55.34 284 ALA A N 1
ATOM 2160 C CA . ALA A 1 284 ? -5.369 8.212 -23.666 1.00 55.34 284 ALA A CA 1
ATOM 2161 C C . ALA A 1 284 ? -4.600 8.558 -22.380 1.00 55.34 284 ALA A C 1
ATOM 2163 O O . ALA A 1 284 ? -5.147 8.392 -21.291 1.00 55.34 284 ALA A O 1
ATOM 2164 N N . VAL A 1 285 ? -3.380 9.096 -22.501 1.00 51.66 285 VAL A N 1
ATOM 2165 C CA . VAL A 1 285 ? -2.594 9.638 -21.380 1.00 51.66 285 VAL A CA 1
ATOM 2166 C C . VAL A 1 285 ? -3.324 10.814 -20.729 1.00 51.66 285 VAL A C 1
ATOM 2168 O O . VAL A 1 285 ? -3.556 10.807 -19.519 1.00 51.66 285 VAL A O 1
ATOM 2171 N N . ALA A 1 286 ? -3.758 11.794 -21.526 1.00 55.19 286 ALA A N 1
ATOM 2172 C CA . ALA A 1 286 ? -4.494 12.956 -21.031 1.00 55.19 286 ALA A CA 1
ATOM 2173 C C . ALA A 1 286 ? -5.823 12.555 -20.363 1.00 55.19 286 ALA A C 1
ATOM 2175 O O . ALA A 1 286 ? -6.120 12.992 -19.249 1.00 55.19 286 ALA A O 1
ATOM 2176 N N . ALA A 1 287 ? -6.597 11.670 -20.999 1.00 59.59 287 ALA A N 1
ATOM 2177 C CA . ALA A 1 287 ? -7.856 11.172 -20.450 1.00 59.59 287 ALA A CA 1
ATOM 2178 C C . ALA A 1 287 ? -7.656 10.389 -19.142 1.00 59.59 287 ALA A C 1
ATOM 2180 O O . ALA A 1 287 ? -8.445 10.542 -18.206 1.00 59.59 287 ALA A O 1
ATOM 2181 N N . ALA A 1 288 ? -6.599 9.578 -19.049 1.00 61.06 288 ALA A N 1
ATOM 2182 C CA . ALA A 1 288 ? -6.281 8.834 -17.838 1.00 61.06 288 ALA A CA 1
ATOM 2183 C C . ALA A 1 288 ? -5.858 9.750 -16.688 1.00 61.06 288 ALA A C 1
ATOM 2185 O O . ALA A 1 288 ? -6.392 9.590 -15.594 1.00 61.06 288 ALA A O 1
ATOM 2186 N N . ARG A 1 289 ? -5.012 10.763 -16.937 1.00 61.22 289 ARG A N 1
ATOM 2187 C CA . ARG A 1 289 ? -4.659 11.780 -15.926 1.00 61.22 289 ARG A CA 1
ATOM 2188 C C . ARG A 1 289 ? -5.905 12.439 -15.347 1.00 61.22 289 ARG A C 1
ATOM 2190 O O . ARG A 1 289 ? -6.091 12.468 -14.132 1.00 61.22 289 ARG A O 1
ATOM 2197 N N . VAL A 1 290 ? -6.816 12.894 -16.209 1.00 64.88 290 VAL A N 1
ATOM 2198 C CA . VAL A 1 290 ? -8.093 13.475 -15.768 1.00 64.88 290 VAL A CA 1
ATOM 2199 C C . VAL A 1 290 ? -8.903 12.463 -14.952 1.00 64.88 290 VAL A C 1
ATOM 2201 O O . VAL A 1 290 ? -9.395 12.796 -13.872 1.00 64.88 290 VAL A O 1
ATOM 2204 N N . ALA A 1 291 ? -9.018 11.216 -15.416 1.00 66.38 291 ALA A N 1
ATOM 2205 C CA . ALA A 1 291 ? -9.749 10.170 -14.706 1.00 66.38 291 ALA A CA 1
ATOM 2206 C C . ALA A 1 291 ? -9.135 9.842 -13.332 1.00 66.38 291 ALA A C 1
ATOM 2208 O O . ALA A 1 291 ? -9.880 9.623 -12.373 1.00 66.38 291 ALA A O 1
ATOM 2209 N N . ASP A 1 292 ? -7.808 9.845 -13.207 1.00 63.22 292 ASP A N 1
ATOM 2210 C CA . ASP A 1 292 ? -7.087 9.571 -11.963 1.00 63.22 292 ASP A CA 1
ATOM 2211 C C . ASP A 1 292 ? -7.183 10.723 -10.972 1.00 63.22 292 ASP A C 1
ATOM 2213 O O . ASP A 1 292 ? -7.343 10.494 -9.768 1.00 63.22 292 ASP A O 1
ATOM 2217 N N . LEU A 1 293 ? -7.152 11.964 -11.453 1.00 66.56 293 LEU A N 1
ATOM 2218 C CA . LEU A 1 293 ? -7.420 13.143 -10.636 1.00 66.56 293 LEU A CA 1
ATOM 2219 C C . LEU A 1 293 ? -8.859 13.120 -10.115 1.00 66.56 293 LEU A C 1
ATOM 2221 O O . LEU A 1 293 ? -9.091 13.301 -8.917 1.00 66.56 293 LEU A O 1
ATOM 2225 N N . GLN A 1 294 ? -9.827 12.802 -10.977 1.00 72.12 294 GLN A N 1
ATOM 2226 C CA . GLN A 1 294 ? -11.227 12.652 -10.584 1.00 72.12 294 GLN A CA 1
ATOM 2227 C C . GLN A 1 294 ? -11.437 11.484 -9.606 1.00 72.12 294 GLN A C 1
ATOM 2229 O O . GLN A 1 294 ? -12.179 11.628 -8.632 1.00 72.12 294 GLN A O 1
ATOM 2234 N N . ARG A 1 295 ? -10.784 10.331 -9.820 1.00 69.75 295 ARG A N 1
ATOM 2235 C CA . ARG A 1 295 ? -10.795 9.194 -8.879 1.00 69.75 295 ARG A CA 1
ATOM 2236 C C . ARG A 1 295 ? -10.229 9.601 -7.523 1.00 69.75 295 ARG A C 1
ATOM 2238 O O . ARG A 1 295 ? -10.880 9.357 -6.511 1.00 69.75 295 ARG A O 1
ATOM 2245 N N . ALA A 1 296 ? -9.077 10.271 -7.501 1.00 65.44 296 ALA A N 1
ATOM 2246 C CA . ALA A 1 296 ? -8.453 10.746 -6.269 1.00 65.44 296 ALA A CA 1
ATOM 2247 C C . ALA A 1 296 ? -9.350 11.733 -5.517 1.00 65.44 296 ALA A C 1
ATOM 2249 O O . ALA A 1 296 ? -9.483 11.648 -4.298 1.00 65.44 296 ALA A O 1
ATOM 2250 N N . GLN A 1 297 ? -9.993 12.659 -6.233 1.00 71.19 297 GLN A N 1
ATOM 2251 C CA . GLN A 1 297 ? -10.950 13.591 -5.642 1.00 71.19 297 GLN A CA 1
ATOM 2252 C C . GLN A 1 297 ? -12.156 12.865 -5.034 1.00 71.19 297 GLN A C 1
ATOM 2254 O O . GLN A 1 297 ? -12.548 13.202 -3.917 1.00 71.19 297 GLN A O 1
ATOM 2259 N N . ARG A 1 298 ? -12.722 11.864 -5.724 1.00 73.75 298 ARG A N 1
ATOM 2260 C CA . ARG A 1 298 ? -13.818 11.039 -5.185 1.00 73.75 298 ARG A CA 1
ATOM 2261 C C . ARG A 1 298 ? -13.392 10.292 -3.924 1.00 73.75 298 ARG A C 1
ATOM 2263 O O . ARG A 1 298 ? -14.025 10.465 -2.894 1.00 73.75 298 ARG A O 1
ATOM 2270 N N . LEU A 1 299 ? -12.263 9.586 -3.961 1.00 67.62 299 LEU A N 1
ATOM 2271 C CA . LEU A 1 299 ? -11.725 8.867 -2.801 1.00 67.62 299 LEU A CA 1
ATOM 2272 C C . LEU A 1 299 ? -11.475 9.783 -1.598 1.00 67.62 299 LEU A C 1
ATOM 2274 O O . LEU A 1 299 ? -11.824 9.419 -0.480 1.00 67.62 299 LEU A O 1
ATOM 2278 N N . ARG A 1 300 ? -10.932 10.990 -1.807 1.00 68.81 300 ARG A N 1
ATOM 2279 C CA . ARG A 1 300 ? -10.776 11.979 -0.726 1.00 68.81 300 ARG A CA 1
ATOM 2280 C C . ARG A 1 300 ? -12.119 12.394 -0.125 1.00 68.81 300 ARG A C 1
ATOM 2282 O O . ARG A 1 300 ? -12.225 12.510 1.092 1.00 68.81 300 ARG A O 1
ATOM 2289 N N . ARG A 1 301 ? -13.141 12.609 -0.960 1.00 72.00 301 ARG A N 1
ATOM 2290 C CA . ARG A 1 301 ? -14.501 12.925 -0.491 1.00 72.00 301 ARG A CA 1
ATOM 2291 C C . ARG A 1 301 ? -15.090 11.768 0.312 1.00 72.00 301 ARG A C 1
ATOM 2293 O O . ARG A 1 301 ? -15.631 12.014 1.384 1.00 72.00 301 ARG A O 1
ATOM 2300 N N . ASP A 1 302 ? -14.933 10.537 -0.163 1.00 67.38 302 ASP A N 1
ATOM 2301 C CA . ASP A 1 302 ? -15.439 9.339 0.510 1.00 67.38 302 ASP A CA 1
ATOM 2302 C C . ASP A 1 302 ? -14.738 9.121 1.861 1.00 67.38 302 ASP A C 1
ATOM 2304 O O . ASP A 1 302 ? -15.390 8.839 2.863 1.00 67.38 302 ASP A O 1
ATOM 2308 N N . GLN A 1 303 ? -13.417 9.326 1.922 1.00 63.34 303 GLN A N 1
ATOM 2309 C CA . GLN A 1 303 ? -12.638 9.264 3.165 1.00 63.34 303 GLN A CA 1
ATOM 2310 C C . GLN A 1 303 ? -13.066 10.338 4.172 1.00 63.34 303 GLN A C 1
ATOM 2312 O O . GLN A 1 303 ? -13.253 10.040 5.350 1.00 63.34 303 GLN A O 1
ATOM 2317 N N . GLU A 1 304 ? -13.258 11.577 3.720 1.00 70.69 304 GLU A N 1
ATOM 2318 C CA . GLU A 1 304 ? -13.748 12.671 4.563 1.00 70.69 304 GLU A CA 1
ATOM 2319 C C . GLU A 1 304 ? -15.166 12.380 5.081 1.00 70.69 304 GLU A C 1
ATOM 2321 O O . GLU A 1 304 ? -15.460 12.598 6.257 1.00 70.69 304 GLU A O 1
ATOM 2326 N N . GLN A 1 305 ? -16.045 11.831 4.238 1.00 69.88 305 GLN A N 1
ATOM 2327 C CA . GLN A 1 305 ? -17.383 11.402 4.651 1.00 69.88 305 GLN A CA 1
ATOM 2328 C C . GLN A 1 305 ? -17.334 10.265 5.676 1.00 69.88 305 GLN A C 1
ATOM 2330 O O . GLN A 1 305 ? -18.035 10.339 6.686 1.00 69.88 305 GLN A O 1
ATOM 2335 N N . ALA A 1 306 ? -16.489 9.254 5.462 1.00 60.03 306 ALA A N 1
ATOM 2336 C CA . ALA A 1 306 ? -16.301 8.155 6.405 1.00 60.03 306 ALA A CA 1
ATOM 2337 C C . ALA A 1 306 ? -15.796 8.666 7.764 1.00 60.03 306 ALA A C 1
ATOM 2339 O O . ALA A 1 306 ? -16.383 8.343 8.795 1.00 60.03 306 ALA A O 1
ATOM 2340 N N . ARG A 1 307 ? -14.793 9.553 7.766 1.00 68.06 307 ARG A N 1
ATOM 2341 C CA . ARG A 1 307 ? -14.267 10.188 8.984 1.00 68.06 307 ARG A CA 1
ATOM 2342 C C . ARG A 1 307 ? -15.338 10.995 9.719 1.00 68.06 307 ARG A C 1
ATOM 2344 O O . ARG A 1 307 ? -15.432 10.944 10.944 1.00 68.06 307 ARG A O 1
ATOM 2351 N N . ARG A 1 308 ? -16.177 11.739 8.990 1.00 71.56 308 ARG A N 1
ATOM 2352 C CA . ARG A 1 308 ? -17.308 12.474 9.582 1.00 71.56 308 ARG A CA 1
ATOM 2353 C C . ARG A 1 308 ? -18.341 11.537 10.199 1.00 71.56 308 ARG A C 1
ATOM 2355 O O . ARG A 1 308 ? -18.840 11.839 11.281 1.00 71.56 308 ARG A O 1
ATOM 2362 N N . ALA A 1 309 ? -18.656 10.426 9.537 1.00 64.50 309 ALA A N 1
ATOM 2363 C CA . ALA A 1 309 ? -19.584 9.426 10.055 1.00 64.50 309 ALA A CA 1
ATOM 2364 C C . ALA A 1 309 ? -19.048 8.765 11.335 1.00 64.50 309 ALA A C 1
ATOM 2366 O O . ALA A 1 309 ? -19.784 8.632 12.310 1.00 64.50 309 ALA A O 1
ATOM 2367 N N . GLU A 1 310 ? -17.757 8.437 11.366 1.00 67.31 310 GLU A N 1
ATOM 2368 C CA . GLU A 1 310 ? -17.082 7.882 12.541 1.00 67.31 310 GLU A CA 1
ATOM 2369 C C . GLU A 1 310 ? -17.089 8.864 13.723 1.00 67.31 310 GLU A C 1
ATOM 2371 O O . GLU A 1 310 ? -17.507 8.511 14.826 1.00 67.31 310 GLU A O 1
ATOM 2376 N N . LEU A 1 311 ? -16.745 10.136 13.486 1.00 74.94 311 LEU A N 1
ATOM 2377 C CA . LEU A 1 311 ? -16.830 11.190 14.504 1.00 74.94 311 LEU A CA 1
ATOM 2378 C C . LEU A 1 311 ? -18.263 11.398 15.013 1.00 74.94 311 LEU A C 1
ATOM 2380 O O . LEU A 1 311 ? -18.467 11.681 16.195 1.00 74.94 311 LEU A O 1
ATOM 2384 N N . ALA A 1 312 ? -19.265 11.284 14.139 1.00 73.06 312 ALA A N 1
ATOM 2385 C CA . ALA A 1 312 ? -20.667 11.382 14.529 1.00 73.06 312 ALA A CA 1
ATOM 2386 C C . ALA A 1 312 ? -21.091 10.202 15.417 1.00 73.06 312 ALA A C 1
ATOM 2388 O O . ALA A 1 312 ? -21.768 10.422 16.423 1.00 73.06 312 ALA A O 1
ATOM 2389 N N . LEU A 1 313 ? -20.651 8.984 15.091 1.00 69.31 313 LEU A N 1
ATOM 2390 C CA . LEU A 1 313 ? -20.901 7.791 15.897 1.00 69.31 313 LEU A CA 1
ATOM 2391 C C . LEU A 1 313 ? -20.240 7.908 17.277 1.00 69.31 313 LEU A C 1
ATOM 2393 O O . LEU A 1 313 ? -20.919 7.740 18.287 1.00 69.31 313 LEU A O 1
ATOM 2397 N N . ALA A 1 314 ? -18.964 8.300 17.331 1.00 69.12 314 ALA A N 1
ATOM 2398 C CA . ALA A 1 314 ? -18.234 8.509 18.583 1.00 69.12 314 ALA A CA 1
ATOM 2399 C C . ALA A 1 314 ? -18.902 9.571 19.476 1.00 69.12 314 ALA A C 1
ATOM 2401 O O . ALA A 1 314 ? -19.063 9.378 20.680 1.00 69.12 314 ALA A O 1
ATOM 2402 N N . ARG A 1 315 ? -19.372 10.680 18.885 1.00 79.50 315 ARG A N 1
ATOM 2403 C CA . ARG A 1 315 ? -20.157 11.701 19.604 1.00 79.50 315 ARG A CA 1
ATOM 2404 C C . ARG A 1 315 ? -21.501 11.169 20.101 1.00 79.50 315 ARG A C 1
ATOM 2406 O O . ARG A 1 315 ? -21.971 11.624 21.141 1.00 79.50 315 ARG A O 1
ATOM 2413 N N . GLY A 1 316 ? -22.134 10.264 19.356 1.00 79.31 316 GLY A N 1
ATOM 2414 C CA . GLY A 1 316 ? -23.360 9.581 19.768 1.00 79.31 316 GLY A CA 1
ATOM 2415 C C . GLY A 1 316 ? -23.141 8.747 21.028 1.00 79.31 316 GLY A C 1
ATOM 2416 O O . GLY A 1 316 ? -23.831 8.972 22.019 1.00 79.31 316 GLY A O 1
ATOM 2417 N N . VAL A 1 317 ? -22.119 7.888 21.012 1.00 75.00 317 VAL A N 1
ATOM 2418 C CA . VAL A 1 317 ? -21.727 7.043 22.154 1.00 75.00 317 VAL A CA 1
ATOM 2419 C C . VAL A 1 317 ? -21.406 7.895 23.385 1.00 75.00 317 VAL A C 1
ATOM 2421 O O . VAL A 1 317 ? -22.016 7.708 24.433 1.00 75.00 317 VAL A O 1
ATOM 2424 N N . ALA A 1 318 ? -20.564 8.925 23.244 1.00 72.00 318 ALA A N 1
ATOM 2425 C CA . ALA A 1 318 ? -20.206 9.806 24.361 1.00 72.00 318 ALA A CA 1
ATOM 2426 C C . ALA A 1 318 ? -21.418 10.547 24.966 1.00 72.00 318 ALA A C 1
ATOM 2428 O O . ALA A 1 318 ? -21.482 10.791 26.172 1.00 72.00 318 ALA A O 1
ATOM 2429 N N . ARG A 1 319 ? -22.410 10.921 24.141 1.00 77.44 319 ARG A N 1
ATOM 2430 C CA . ARG A 1 319 ? -23.660 11.534 24.625 1.00 77.44 319 ARG A CA 1
ATOM 2431 C C . ARG A 1 319 ? -24.518 10.550 25.412 1.00 77.44 319 ARG A C 1
ATOM 2433 O O . ARG A 1 319 ? -25.204 10.971 26.342 1.00 77.44 319 ARG A O 1
ATOM 2440 N N . GLU A 1 320 ? -24.529 9.286 25.017 1.00 74.50 320 GLU A N 1
ATOM 2441 C CA . GLU A 1 320 ? -25.291 8.236 25.688 1.00 74.50 320 GLU A CA 1
ATOM 2442 C C . GLU A 1 320 ? -24.665 7.883 27.043 1.00 74.50 320 GLU A C 1
ATOM 2444 O O . GLU A 1 320 ? -25.360 7.942 28.058 1.00 74.50 320 GLU A O 1
ATOM 2449 N N . GLU A 1 321 ? -23.341 7.718 27.095 1.00 76.00 321 GLU A N 1
ATOM 2450 C CA . GLU A 1 321 ? -22.583 7.528 28.341 1.00 76.00 321 GLU A CA 1
ATOM 2451 C C . GLU A 1 321 ? -22.782 8.690 29.327 1.00 76.00 321 GLU A C 1
ATOM 2453 O O . GLU A 1 321 ? -23.036 8.481 30.515 1.00 76.00 321 GLU A O 1
ATOM 2458 N N . ALA A 1 322 ? -22.742 9.939 28.846 1.00 74.06 322 ALA A N 1
ATOM 2459 C CA . ALA A 1 322 ? -22.986 11.110 29.689 1.00 74.06 322 ALA A CA 1
ATOM 2460 C C . ALA A 1 322 ? -24.409 11.118 30.281 1.00 74.06 322 ALA A C 1
ATOM 2462 O O . ALA A 1 322 ? -24.603 11.482 31.444 1.00 74.06 322 ALA A O 1
ATOM 2463 N N . ARG A 1 323 ? -25.422 10.698 29.507 1.00 79.31 323 ARG A N 1
ATOM 2464 C CA . ARG A 1 323 ? -26.806 10.570 30.001 1.00 79.31 323 ARG A CA 1
ATOM 2465 C C . ARG A 1 323 ? -26.917 9.490 31.069 1.00 79.31 323 ARG A C 1
ATOM 2467 O O . ARG A 1 323 ? -27.630 9.687 32.053 1.00 79.31 323 ARG A O 1
ATOM 2474 N N . GLU A 1 324 ? -26.222 8.377 30.888 1.00 74.44 324 GLU A N 1
ATOM 2475 C CA . GLU A 1 324 ? -26.217 7.272 31.840 1.00 74.44 324 GLU A CA 1
ATOM 2476 C C . GLU A 1 324 ? -25.529 7.658 33.156 1.00 74.44 324 GLU A C 1
ATOM 2478 O O . GLU A 1 324 ? -26.085 7.424 34.229 1.00 74.44 324 GLU A O 1
ATOM 2483 N N . GLN A 1 325 ? -24.415 8.394 33.097 1.00 74.81 325 GLN A N 1
ATOM 2484 C CA . GLN A 1 325 ? -23.765 8.955 34.288 1.00 74.81 325 GLN A CA 1
ATOM 2485 C C . GLN A 1 325 ? -24.662 9.943 35.047 1.00 74.81 325 GLN A C 1
ATOM 2487 O O . GLN A 1 325 ? -24.700 9.926 36.279 1.00 74.81 325 GLN A O 1
ATOM 2492 N N . VAL A 1 326 ? -25.411 10.798 34.340 1.00 79.88 326 VAL A N 1
ATOM 2493 C CA . VAL A 1 326 ? -26.381 11.708 34.974 1.00 79.88 326 VAL A CA 1
ATOM 2494 C C . VAL A 1 326 ? -27.507 10.923 35.651 1.00 79.88 326 VAL A C 1
ATOM 2496 O O . VAL A 1 326 ? -27.870 11.248 36.782 1.00 79.88 326 VAL A O 1
ATOM 2499 N N . ARG A 1 327 ? -28.028 9.866 35.010 1.00 78.69 327 ARG A N 1
ATOM 2500 C CA . ARG A 1 327 ? -29.040 8.977 35.609 1.00 78.69 327 ARG A CA 1
ATOM 2501 C C . ARG A 1 327 ? -28.511 8.274 36.858 1.00 78.69 327 ARG A C 1
ATOM 2503 O O . ARG A 1 327 ? -29.190 8.286 37.879 1.00 78.69 327 ARG A O 1
ATOM 2510 N N . ALA A 1 328 ? -27.296 7.731 36.804 1.00 72.44 328 ALA A N 1
ATOM 2511 C CA . ALA A 1 328 ? -26.656 7.092 37.950 1.00 72.44 328 ALA A CA 1
ATOM 2512 C C . ALA A 1 328 ? -26.476 8.075 39.119 1.00 72.44 328 ALA A C 1
ATOM 2514 O O . ALA A 1 328 ? -26.837 7.764 40.250 1.00 72.44 328 ALA A O 1
ATOM 2515 N N . ARG A 1 329 ? -26.005 9.303 38.856 1.00 74.50 329 ARG A N 1
ATOM 2516 C CA . ARG A 1 329 ? -25.878 10.349 39.889 1.00 74.50 329 ARG A CA 1
ATOM 2517 C C . ARG A 1 329 ? -27.220 10.758 40.493 1.00 74.50 329 ARG A C 1
ATOM 2519 O O . ARG A 1 329 ? -27.278 11.010 41.691 1.00 74.50 329 ARG A O 1
ATOM 2526 N N . ALA A 1 330 ? -28.279 10.834 39.688 1.00 74.50 330 ALA A N 1
ATOM 2527 C CA . ALA A 1 330 ? -29.619 11.137 40.183 1.00 74.50 330 ALA A CA 1
ATOM 2528 C C . ALA A 1 330 ? -30.123 10.038 41.133 1.00 74.50 330 ALA A C 1
ATOM 2530 O O . ALA A 1 330 ? -30.518 10.359 42.249 1.00 74.50 330 ALA A O 1
ATOM 2531 N N . LEU A 1 331 ? -29.988 8.766 40.737 1.00 70.25 331 LEU A N 1
ATOM 2532 C CA . LEU A 1 331 ? -30.361 7.611 41.564 1.00 70.25 331 LEU A CA 1
ATOM 2533 C C . LEU A 1 331 ? -29.606 7.581 42.900 1.00 70.25 331 LEU A C 1
ATOM 2535 O O . LEU A 1 331 ? -30.203 7.311 43.936 1.00 70.25 331 LEU A O 1
ATOM 2539 N N . MET A 1 332 ? -28.311 7.909 42.895 1.00 70.00 332 MET A N 1
ATOM 2540 C CA . MET A 1 332 ? -27.502 7.945 44.121 1.00 70.00 332 MET A CA 1
ATOM 2541 C C . MET A 1 332 ? -27.834 9.141 45.031 1.00 70.00 332 MET A C 1
ATOM 2543 O O . MET A 1 332 ? -27.593 9.077 46.232 1.00 70.00 332 MET A O 1
ATOM 2547 N N . ALA A 1 333 ? -28.384 10.231 44.486 1.00 71.31 333 ALA A N 1
ATOM 2548 C CA . ALA A 1 333 ? -28.769 11.420 45.250 1.00 71.31 333 ALA A CA 1
ATOM 2549 C C . ALA A 1 333 ? -30.216 11.369 45.781 1.00 71.31 333 ALA A C 1
ATOM 2551 O O . ALA A 1 333 ? -30.589 12.208 46.604 1.00 71.31 333 ALA A O 1
ATOM 2552 N N . GLU A 1 334 ? -31.036 10.425 45.311 1.00 68.06 334 GLU A N 1
ATOM 2553 C CA . GLU A 1 334 ? -32.447 10.267 45.687 1.00 68.06 334 GLU A CA 1
ATOM 2554 C C . GLU A 1 334 ? -32.648 10.059 47.208 1.00 68.06 334 GLU A C 1
ATOM 2556 O O . GLU A 1 334 ? -33.437 10.809 47.792 1.00 68.06 334 GLU A O 1
ATOM 2561 N N . PRO A 1 335 ? -31.907 9.155 47.893 1.00 68.12 335 PRO A N 1
ATOM 2562 C CA . PRO A 1 335 ? -32.102 8.899 49.325 1.00 68.12 335 PRO A CA 1
ATOM 2563 C C . PRO A 1 335 ? -31.764 10.122 50.184 1.00 68.12 335 PRO A C 1
ATOM 2565 O O . PRO A 1 335 ? -32.567 10.551 51.008 1.00 68.12 335 PRO A O 1
ATOM 2568 N N . SER A 1 336 ? -30.631 10.780 49.916 1.00 69.62 336 SER A N 1
ATOM 2569 C CA . SER A 1 336 ? -30.232 11.978 50.663 1.00 69.62 336 SER A CA 1
ATOM 2570 C C . SER A 1 336 ? -31.178 13.160 50.437 1.00 69.62 336 SER A C 1
ATOM 2572 O O . SER A 1 336 ? -31.355 13.983 51.336 1.00 69.62 336 SER A O 1
ATOM 2574 N N . ARG A 1 337 ? -31.810 13.274 49.258 1.00 70.12 337 ARG A N 1
ATOM 2575 C CA . ARG A 1 337 ? -32.847 14.292 49.005 1.00 70.12 337 ARG A CA 1
ATOM 2576 C C . ARG A 1 337 ? -34.121 14.012 49.794 1.00 70.12 337 ARG A C 1
ATOM 2578 O O . ARG A 1 337 ? -34.713 14.962 50.309 1.00 70.12 337 ARG A O 1
ATOM 2585 N N . GLN A 1 338 ? -34.528 12.748 49.897 1.00 65.69 338 GLN A N 1
ATOM 2586 C CA . GLN A 1 338 ? -35.668 12.339 50.718 1.00 65.69 338 GLN A CA 1
ATOM 2587 C C . GLN A 1 338 ? -35.399 12.616 52.203 1.00 65.69 338 GLN A C 1
ATOM 2589 O O . GLN A 1 338 ? -36.191 13.313 52.833 1.00 65.69 338 GLN A O 1
ATOM 2594 N N . GLU A 1 339 ? -34.230 12.232 52.720 1.00 67.00 339 GLU A N 1
ATOM 2595 C CA . GLU A 1 339 ? -33.818 12.511 54.104 1.00 67.00 339 GLU A CA 1
ATOM 2596 C C . GLU A 1 339 ? -33.777 14.015 54.417 1.00 67.00 339 GLU A C 1
ATOM 2598 O O . GLU A 1 339 ? -34.293 14.460 55.442 1.00 67.00 339 GLU A O 1
ATOM 2603 N N . HIS A 1 340 ? -33.227 14.843 53.521 1.00 70.38 340 HIS A N 1
ATOM 2604 C CA . HIS A 1 340 ? -33.215 16.298 53.711 1.00 70.38 340 HIS A CA 1
ATOM 2605 C C . HIS A 1 340 ? -34.622 16.908 53.665 1.00 70.38 340 HIS A C 1
ATOM 2607 O O . HIS A 1 340 ? -34.908 17.863 54.395 1.00 70.38 340 HIS A O 1
ATOM 2613 N N . ALA A 1 341 ? -35.511 16.392 52.811 1.00 68.12 341 ALA A N 1
ATOM 2614 C CA . ALA A 1 341 ? -36.898 16.840 52.748 1.00 68.12 341 ALA A CA 1
ATOM 2615 C C . ALA A 1 341 ? -37.665 16.471 54.028 1.00 68.12 341 ALA A C 1
ATOM 2617 O O . ALA A 1 341 ? -38.412 17.302 54.553 1.00 68.12 341 ALA A O 1
ATOM 2618 N N . GLU A 1 342 ? -37.439 15.272 54.562 1.00 66.81 342 GLU A N 1
ATOM 2619 C CA . GLU A 1 342 ? -38.003 14.809 55.830 1.00 66.81 342 GLU A CA 1
ATOM 2620 C C . GLU A 1 342 ? -37.458 15.601 57.020 1.00 66.81 342 GLU A C 1
ATOM 2622 O O . GLU A 1 342 ? -38.241 16.105 57.824 1.00 66.81 342 GLU A O 1
ATOM 2627 N N . ALA A 1 343 ? -36.146 15.833 57.084 1.00 66.12 343 ALA A N 1
ATOM 2628 C CA . ALA A 1 343 ? -35.520 16.652 58.120 1.00 66.12 343 ALA A CA 1
ATOM 2629 C C . ALA A 1 343 ? -36.047 18.097 58.107 1.00 66.12 343 ALA A C 1
ATOM 2631 O O . ALA A 1 343 ? -36.350 18.669 59.156 1.00 66.12 343 ALA A O 1
ATOM 2632 N N . ARG A 1 344 ? -36.236 18.693 56.920 1.00 74.00 344 ARG A N 1
ATOM 2633 C CA . ARG A 1 344 ? -36.843 20.029 56.781 1.00 74.00 344 ARG A CA 1
ATOM 2634 C C . ARG A 1 344 ? -38.308 20.065 57.201 1.00 74.00 344 ARG A C 1
ATOM 2636 O O . ARG A 1 344 ? -38.736 21.075 57.758 1.00 74.00 344 ARG A O 1
ATOM 2643 N N . ARG A 1 345 ? -39.080 19.009 56.927 1.00 69.06 345 ARG A N 1
ATOM 2644 C CA . ARG A 1 345 ? -40.465 18.881 57.409 1.00 69.06 345 ARG A CA 1
ATOM 2645 C C . ARG A 1 345 ? -40.491 18.744 58.930 1.00 69.06 345 ARG A C 1
ATOM 2647 O O . ARG A 1 345 ? -41.226 19.481 59.577 1.00 69.06 345 ARG A O 1
ATOM 2654 N N . ALA A 1 346 ? -39.624 17.908 59.498 1.00 65.69 346 ALA A N 1
ATOM 2655 C CA . ALA A 1 346 ? -39.509 17.703 60.940 1.00 65.69 346 ALA A CA 1
ATOM 2656 C C . ALA A 1 346 ? -39.075 18.973 61.696 1.00 65.69 346 ALA A C 1
ATOM 2658 O O . ALA A 1 346 ? -39.563 19.250 62.790 1.00 65.69 346 ALA A O 1
ATOM 2659 N N . ALA A 1 347 ? -38.201 19.790 61.099 1.00 69.75 347 ALA A N 1
ATOM 2660 C CA . ALA A 1 347 ? -37.740 21.046 61.688 1.00 69.75 347 ALA A CA 1
ATOM 2661 C C . ALA A 1 347 ? -38.846 22.112 61.826 1.00 69.75 347 ALA A C 1
ATOM 2663 O O . ALA A 1 347 ? -38.727 22.988 62.681 1.00 69.75 347 ALA A O 1
ATOM 2664 N N . ARG A 1 348 ? -39.916 22.034 61.020 1.00 73.44 348 ARG A N 1
ATOM 2665 C CA . ARG A 1 348 ? -41.054 22.974 61.047 1.00 73.44 348 ARG A CA 1
ATOM 2666 C C . ARG A 1 348 ? -42.116 22.634 62.092 1.00 73.44 348 ARG A C 1
ATOM 2668 O O . ARG A 1 348 ? -43.032 23.424 62.278 1.00 73.44 348 ARG A O 1
ATOM 2675 N N . LEU A 1 349 ? -41.993 21.489 62.758 1.00 72.88 349 LEU A N 1
ATOM 2676 C CA . LEU A 1 349 ? -42.952 21.041 63.761 1.00 72.88 349 LEU A CA 1
ATOM 2677 C C . LEU A 1 349 ? -42.706 21.736 65.101 1.00 72.88 349 LEU A C 1
ATOM 2679 O O . LEU A 1 349 ? -41.565 21.835 65.574 1.00 72.88 349 LEU A O 1
ATOM 2683 N N . THR A 1 350 ? -43.781 22.169 65.742 1.00 78.00 350 THR A N 1
ATOM 2684 C CA . THR A 1 350 ? -43.795 22.670 67.118 1.00 78.00 350 THR A CA 1
ATOM 2685 C C . THR A 1 350 ? -43.478 21.547 68.118 1.00 78.00 350 THR A C 1
ATOM 2687 O O . THR A 1 350 ? -43.394 20.365 67.773 1.00 78.00 350 THR A O 1
ATOM 2690 N N . ARG A 1 351 ? -43.230 21.901 69.385 1.00 73.31 351 ARG A N 1
ATOM 2691 C CA . ARG A 1 351 ? -42.795 20.938 70.413 1.00 73.31 351 ARG A CA 1
ATOM 2692 C C . ARG A 1 351 ? -43.857 19.867 70.696 1.00 73.31 351 ARG A C 1
ATOM 2694 O O . ARG A 1 351 ? -43.496 18.709 70.905 1.00 73.31 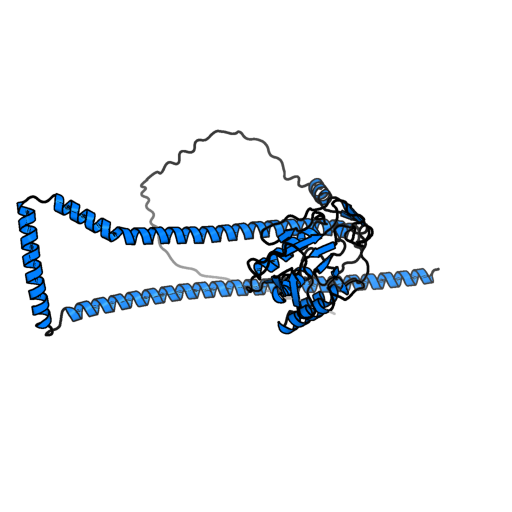351 ARG A O 1
ATOM 2701 N N . ASP A 1 352 ? -45.130 20.246 70.640 1.00 74.12 352 ASP A N 1
ATOM 2702 C CA . ASP A 1 352 ? -46.263 19.347 70.872 1.00 74.12 352 ASP A CA 1
ATOM 2703 C C . ASP A 1 352 ? -46.526 18.441 69.664 1.00 74.12 352 ASP A C 1
ATOM 2705 O O . ASP A 1 352 ? -46.731 17.240 69.830 1.00 74.12 352 ASP A O 1
ATOM 2709 N N . GLU A 1 353 ? -46.376 18.957 68.441 1.00 73.69 353 GLU A N 1
ATOM 2710 C CA . GLU A 1 353 ? -46.472 18.149 67.216 1.00 73.69 353 GLU A CA 1
ATOM 2711 C C . GLU A 1 353 ? -45.373 17.080 67.135 1.00 73.69 353 GLU A C 1
ATOM 2713 O O . GLU A 1 353 ? -45.631 15.954 66.712 1.00 73.69 353 GLU A O 1
ATOM 2718 N N . ARG A 1 354 ? -44.148 17.381 67.594 1.00 73.12 354 ARG A N 1
ATOM 2719 C CA . ARG A 1 354 ? -43.068 16.377 67.674 1.00 73.12 354 ARG A CA 1
ATOM 2720 C C . ARG A 1 354 ? -43.372 15.281 68.691 1.00 73.12 354 ARG A C 1
ATOM 2722 O O . ARG A 1 354 ? -43.035 14.127 68.449 1.00 73.12 354 ARG A O 1
ATOM 2729 N N . ARG A 1 355 ? -43.997 15.623 69.822 1.00 75.06 355 ARG A N 1
ATOM 2730 C CA . ARG A 1 355 ? -44.430 14.633 70.822 1.00 75.06 355 ARG A CA 1
ATOM 2731 C C . ARG A 1 355 ? -45.535 13.740 70.268 1.00 75.06 355 ARG A C 1
ATOM 2733 O O . ARG A 1 355 ? -45.430 12.526 70.400 1.00 75.06 355 ARG A O 1
ATOM 2740 N N . ALA A 1 356 ? -46.521 14.326 69.589 1.00 74.56 356 ALA A N 1
ATOM 2741 C CA . ALA A 1 356 ? -47.589 13.583 68.931 1.00 74.56 356 ALA A CA 1
ATOM 2742 C C . ALA A 1 356 ? -47.046 12.624 67.860 1.00 74.56 356 ALA A C 1
ATOM 2744 O O . ALA A 1 356 ? -47.469 11.479 67.819 1.00 74.56 356 ALA A O 1
ATOM 2745 N N . LEU A 1 357 ? -46.065 13.042 67.051 1.00 71.25 357 LEU A N 1
ATOM 2746 C CA . LEU A 1 357 ? -45.425 12.184 66.043 1.00 71.25 357 LEU A CA 1
ATOM 2747 C C . LEU A 1 357 ? -44.613 11.029 66.640 1.00 71.25 357 LEU A C 1
ATOM 2749 O O . LEU A 1 357 ? -44.621 9.933 66.084 1.00 71.25 357 LEU A O 1
ATOM 2753 N N . THR A 1 358 ? -43.919 11.252 67.758 1.00 76.19 358 THR A N 1
ATOM 2754 C CA . THR A 1 358 ? -43.205 10.178 68.465 1.00 76.19 358 THR A CA 1
ATOM 2755 C C . THR A 1 358 ? -44.183 9.155 69.038 1.00 76.19 358 THR A C 1
ATOM 2757 O O . THR A 1 358 ? -43.950 7.956 68.902 1.00 76.19 358 THR A O 1
ATOM 2760 N N . GLU A 1 359 ? -45.298 9.611 69.615 1.00 77.75 359 GLU A N 1
ATOM 2761 C CA . GLU A 1 359 ? -46.348 8.710 70.098 1.00 77.75 359 GLU A CA 1
ATOM 2762 C C . GLU A 1 359 ? -47.048 7.995 68.937 1.00 77.75 359 GLU A C 1
ATOM 2764 O O . GLU A 1 359 ? -47.297 6.797 69.017 1.00 77.75 359 GLU A O 1
ATOM 2769 N N . LEU A 1 360 ? -47.270 8.683 67.812 1.00 74.81 360 LEU A N 1
ATOM 2770 C CA . LEU A 1 360 ? -47.816 8.073 66.603 1.00 74.81 360 LEU A CA 1
ATOM 2771 C C . LEU A 1 360 ? -46.898 6.962 66.084 1.00 74.81 360 LEU A C 1
ATOM 2773 O O . LEU A 1 360 ? -47.386 5.877 65.809 1.00 74.81 360 LEU A O 1
ATOM 2777 N N . ARG A 1 361 ? -45.576 7.183 66.023 1.00 75.31 361 ARG A N 1
ATOM 2778 C CA . ARG A 1 361 ? -44.603 6.146 65.627 1.00 75.31 361 ARG A CA 1
ATOM 2779 C C . ARG A 1 361 ? -44.584 4.963 66.592 1.00 75.31 361 ARG A C 1
ATOM 2781 O O . ARG A 1 361 ? -44.488 3.824 66.148 1.00 75.31 361 ARG A O 1
ATOM 2788 N N . ARG A 1 362 ? -44.699 5.216 67.899 1.00 79.94 362 ARG A N 1
ATOM 2789 C CA . ARG A 1 362 ? -44.798 4.169 68.929 1.00 79.94 362 ARG A CA 1
ATOM 2790 C C . ARG A 1 362 ? -46.043 3.304 68.706 1.00 79.94 362 ARG A C 1
ATOM 2792 O O . ARG A 1 362 ? -45.948 2.079 68.705 1.00 79.94 362 ARG A O 1
ATOM 2799 N N . LEU A 1 363 ? -47.181 3.949 68.453 1.00 76.62 363 LEU A N 1
ATOM 2800 C CA . LEU A 1 363 ? -48.450 3.291 68.148 1.00 76.62 363 LEU A CA 1
ATOM 2801 C C . LEU A 1 363 ? -48.433 2.600 66.776 1.00 76.62 363 LEU A C 1
ATOM 2803 O O . LEU A 1 363 ? -49.003 1.524 66.645 1.00 76.62 363 LEU A O 1
ATOM 2807 N N . GLU A 1 364 ? -47.754 3.157 65.770 1.00 70.38 364 GLU A N 1
ATOM 2808 C CA . GLU A 1 364 ? -47.554 2.543 64.451 1.00 70.38 364 GLU A CA 1
ATOM 2809 C C . GLU A 1 364 ? -46.662 1.300 64.535 1.00 70.38 364 GLU A C 1
ATOM 2811 O O . GLU A 1 364 ? -46.961 0.298 63.893 1.00 70.38 364 GLU A O 1
ATOM 2816 N N . GLU A 1 365 ? -45.603 1.307 65.350 1.00 70.06 365 GLU A N 1
ATOM 2817 C CA . GLU A 1 365 ? -44.773 0.123 65.598 1.00 70.06 365 GLU A CA 1
ATOM 2818 C C . GLU A 1 365 ? -45.532 -0.955 66.386 1.00 70.06 365 GLU A C 1
ATOM 2820 O O . GLU A 1 365 ? -45.416 -2.144 66.072 1.00 70.06 365 GLU A O 1
ATOM 2825 N N . GLU A 1 366 ? -46.343 -0.571 67.376 1.00 70.81 366 GLU A N 1
ATOM 2826 C CA . GLU A 1 366 ? -47.253 -1.493 68.070 1.00 70.81 366 GLU A CA 1
ATOM 2827 C C . GLU A 1 366 ? -48.316 -2.055 67.114 1.00 70.81 366 GLU A C 1
ATOM 2829 O O . GLU A 1 366 ? -48.542 -3.268 67.096 1.00 70.81 366 GLU A O 1
ATOM 2834 N N . ALA A 1 367 ? -48.898 -1.220 66.250 1.00 66.19 367 ALA A N 1
ATOM 2835 C CA . ALA A 1 367 ? -49.856 -1.624 65.228 1.00 66.19 367 ALA A CA 1
ATOM 2836 C C . ALA A 1 367 ? -49.214 -2.512 64.153 1.00 66.19 367 ALA A C 1
ATOM 2838 O O . ALA A 1 367 ? -49.829 -3.486 63.739 1.00 66.19 367 ALA A O 1
ATOM 2839 N N . ALA A 1 368 ? -47.970 -2.256 63.741 1.00 62.94 368 ALA A N 1
ATOM 2840 C CA . ALA A 1 368 ? -47.224 -3.093 62.802 1.00 62.94 368 ALA A CA 1
ATOM 2841 C C . ALA A 1 368 ? -46.892 -4.464 63.412 1.00 62.94 368 ALA A C 1
ATOM 2843 O O . ALA A 1 368 ? -47.017 -5.491 62.744 1.00 62.94 368 ALA A O 1
ATOM 2844 N N . ARG A 1 369 ? -46.542 -4.511 64.704 1.00 63.50 369 ARG A N 1
ATOM 2845 C CA . ARG A 1 369 ? -46.356 -5.769 65.451 1.00 63.50 369 ARG A CA 1
ATOM 2846 C C . ARG A 1 369 ? -47.670 -6.538 65.603 1.00 63.50 369 ARG A C 1
ATOM 2848 O O . ARG A 1 369 ? -47.668 -7.765 65.490 1.00 63.50 369 ARG A O 1
ATOM 2855 N N . LEU A 1 370 ? -48.786 -5.840 65.814 1.00 62.88 370 LEU A N 1
ATOM 2856 C CA . LEU A 1 370 ? -50.130 -6.423 65.837 1.00 62.88 370 LEU A CA 1
ATOM 2857 C C . LEU A 1 370 ? -50.581 -6.880 64.445 1.00 62.88 370 LEU A C 1
ATOM 2859 O O . LEU A 1 370 ? -51.175 -7.946 64.339 1.00 62.88 370 LEU A O 1
ATOM 2863 N N . LEU A 1 371 ? -50.218 -6.160 63.381 1.00 55.56 371 LEU A N 1
ATOM 2864 C CA . LEU A 1 371 ? -50.487 -6.520 61.991 1.00 55.56 371 LEU A CA 1
ATOM 2865 C C . LEU A 1 371 ? -49.696 -7.752 61.569 1.00 55.56 371 LEU A C 1
ATOM 2867 O O . LEU A 1 371 ? -50.283 -8.646 60.980 1.00 55.56 371 LEU A O 1
ATOM 2871 N N . VAL A 1 372 ? -48.413 -7.872 61.922 1.00 54.84 372 VAL A N 1
ATOM 2872 C CA . VAL A 1 372 ? -47.619 -9.093 61.684 1.00 54.84 372 VAL A CA 1
ATOM 2873 C C . VAL A 1 372 ? -48.186 -10.278 62.476 1.00 54.84 372 VAL A C 1
ATOM 2875 O O . VAL A 1 372 ? -48.308 -11.371 61.925 1.00 54.84 372 VAL A O 1
ATOM 2878 N N . ARG A 1 373 ? -48.627 -10.066 63.725 1.00 54.03 373 ARG A N 1
ATOM 2879 C CA . ARG A 1 373 ? -49.344 -11.087 64.514 1.00 54.03 373 ARG A CA 1
ATOM 2880 C C . ARG A 1 373 ? -50.705 -11.453 63.910 1.00 54.03 373 ARG A C 1
ATOM 2882 O O . ARG A 1 373 ? -51.054 -12.628 63.907 1.00 54.03 373 ARG A O 1
ATOM 2889 N N . SER A 1 374 ? -51.431 -10.489 63.343 1.00 48.41 374 SER A N 1
ATOM 2890 C CA . SER A 1 374 ? -52.701 -10.719 62.644 1.00 48.41 374 SER A CA 1
ATOM 2891 C C . SER A 1 374 ? -52.494 -11.386 61.285 1.00 48.41 374 SER A C 1
ATOM 2893 O O . SER A 1 374 ? -53.252 -12.272 60.944 1.00 48.41 374 SER A O 1
ATOM 2895 N N . ARG A 1 375 ? -51.403 -11.095 60.562 1.00 48.41 375 ARG A N 1
ATOM 2896 C CA . ARG A 1 375 ? -51.036 -11.700 59.268 1.00 48.41 375 ARG A CA 1
ATOM 2897 C C . ARG A 1 375 ? -50.647 -13.173 59.415 1.00 48.41 375 ARG A C 1
ATOM 2899 O O . ARG A 1 375 ? -50.875 -13.958 58.503 1.00 48.41 375 ARG A O 1
ATOM 2906 N N . VAL A 1 376 ? -50.086 -13.546 60.569 1.00 50.31 376 VAL A N 1
ATOM 2907 C CA . VAL A 1 376 ? -49.847 -14.946 60.970 1.00 50.31 376 VAL A CA 1
ATOM 2908 C C . VAL A 1 376 ? -51.159 -15.652 61.363 1.00 50.31 376 VAL A C 1
ATOM 2910 O O . VAL A 1 376 ? -51.245 -16.870 61.240 1.00 50.31 376 VAL A O 1
ATOM 2913 N N . ALA A 1 377 ? -52.202 -14.906 61.746 1.00 46.66 377 ALA A N 1
ATOM 2914 C CA . ALA A 1 377 ? -53.545 -15.424 62.034 1.00 46.66 377 ALA A CA 1
ATOM 2915 C C . ALA A 1 377 ? -54.528 -15.354 60.833 1.00 46.66 377 ALA A C 1
ATOM 2917 O O . ALA A 1 377 ? -55.487 -16.118 60.784 1.00 46.66 377 ALA A O 1
ATOM 2918 N N . GLU A 1 378 ? -54.272 -14.498 59.837 1.00 42.41 378 GLU A N 1
ATOM 2919 C CA . GLU A 1 378 ? -55.095 -14.226 58.642 1.00 42.41 378 GLU A CA 1
ATOM 2920 C C . GLU A 1 378 ? -54.576 -14.935 57.375 1.00 42.41 378 GLU A C 1
ATOM 2922 O O . GLU A 1 378 ? -54.913 -14.568 56.248 1.00 42.41 378 GLU A O 1
ATOM 2927 N N . LEU A 1 379 ? -53.821 -16.029 57.516 1.00 49.69 379 LEU A N 1
ATOM 2928 C CA . LEU A 1 379 ? -53.726 -17.054 56.464 1.00 49.69 379 LEU A CA 1
ATOM 2929 C C . LEU A 1 379 ? -55.016 -17.897 56.429 1.00 49.69 379 LEU A C 1
ATOM 2931 O O . LEU A 1 379 ? -54.997 -19.123 56.515 1.00 49.69 379 LEU A O 1
ATOM 2935 N N . GLY A 1 380 ? -56.157 -17.215 56.303 1.00 51.16 380 GLY A N 1
ATOM 2936 C CA . GLY A 1 380 ? -57.485 -17.811 56.320 1.00 51.16 380 GLY A CA 1
ATOM 2937 C C . GLY A 1 380 ? -58.577 -16.874 55.795 1.00 51.16 380 GLY A C 1
ATOM 2938 O O . GLY A 1 380 ? -59.290 -16.277 56.593 1.00 51.16 380 GLY A O 1
ATOM 2939 N N . ARG A 1 381 ? -58.777 -16.908 54.462 1.00 48.72 381 ARG A N 1
ATOM 2940 C CA . ARG A 1 381 ? -59.914 -16.412 53.633 1.00 48.72 381 ARG A CA 1
ATOM 2941 C C . ARG A 1 381 ? -59.792 -15.001 53.010 1.00 48.72 381 ARG A C 1
ATOM 2943 O O . ARG A 1 381 ? -59.605 -14.034 53.722 1.00 48.72 381 ARG A O 1
ATOM 2950 N N . ASP A 1 382 ? -60.154 -14.736 51.745 1.00 62.69 382 ASP A N 1
ATOM 2951 C CA . ASP A 1 382 ? -59.737 -15.265 50.417 1.00 62.69 382 ASP A CA 1
ATOM 2952 C C . ASP A 1 382 ? -60.593 -14.631 49.272 1.00 62.69 382 ASP A C 1
ATOM 2954 O O . ASP A 1 382 ? -61.174 -15.322 48.434 1.00 62.69 382 ASP A O 1
ATOM 2958 N N . SER A 1 383 ? -60.720 -13.294 49.209 1.00 54.28 383 SER A N 1
ATOM 2959 C CA . SER A 1 383 ? -61.496 -12.613 48.141 1.00 54.28 383 SER A CA 1
ATOM 2960 C C . SER A 1 383 ? -60.801 -11.388 47.528 1.00 54.28 383 SER A C 1
ATOM 2962 O O . SER A 1 383 ? -60.787 -11.246 46.300 1.00 54.28 383 SER A O 1
ATOM 2964 N N . GLU A 1 384 ? -60.157 -10.552 48.342 1.00 53.41 384 GLU A N 1
ATOM 2965 C CA . GLU A 1 384 ? -59.488 -9.320 47.896 1.00 53.41 384 GLU A CA 1
ATOM 2966 C C . GLU A 1 384 ? -58.113 -9.591 47.265 1.00 53.41 384 GLU A C 1
ATOM 2968 O O . GLU A 1 384 ? -57.831 -9.107 46.167 1.00 53.41 384 GLU A O 1
ATOM 2973 N N . ALA A 1 385 ? -57.332 -10.508 47.851 1.00 53.03 385 ALA A N 1
ATOM 2974 C CA . ALA A 1 385 ? -56.083 -11.009 47.266 1.00 53.03 385 ALA A CA 1
ATOM 2975 C C . ALA A 1 385 ? -56.310 -11.633 45.874 1.00 53.03 385 ALA A C 1
ATOM 2977 O O . ALA A 1 385 ? -55.559 -11.376 44.933 1.00 53.03 385 ALA A O 1
ATOM 2978 N N . ARG A 1 386 ? -57.419 -12.369 45.692 1.00 59.41 386 ARG A N 1
ATOM 2979 C CA . ARG A 1 386 ? -57.808 -12.914 44.380 1.00 59.41 386 ARG A CA 1
ATOM 2980 C C . ARG A 1 386 ? -58.195 -11.811 43.385 1.00 59.41 386 ARG A C 1
ATOM 2982 O O . ARG A 1 386 ? -58.014 -11.985 42.180 1.00 59.41 386 ARG A O 1
ATOM 2989 N N . ALA A 1 387 ? -58.766 -10.693 43.838 1.00 60.22 387 ALA A N 1
ATOM 2990 C CA . ALA A 1 387 ? -59.140 -9.573 42.971 1.00 60.22 387 ALA A CA 1
ATOM 2991 C C . ALA A 1 387 ? -57.918 -8.773 42.504 1.00 60.22 387 ALA A C 1
ATOM 2993 O O . ALA A 1 387 ? -57.838 -8.404 41.328 1.00 60.22 387 ALA A O 1
ATOM 2994 N N . GLU A 1 388 ? -56.953 -8.560 43.391 1.00 57.22 388 GLU A N 1
ATOM 2995 C CA . GLU A 1 388 ? -55.691 -7.901 43.077 1.00 57.22 388 GLU A CA 1
ATOM 2996 C C . GLU A 1 388 ? -54.814 -8.768 42.165 1.00 57.22 388 GLU A C 1
ATOM 2998 O O . GLU A 1 388 ? -54.322 -8.288 41.143 1.00 57.22 388 GLU A O 1
ATOM 3003 N N . GLU A 1 389 ? -54.753 -10.079 42.415 1.00 62.78 389 GLU A N 1
ATOM 3004 C CA . GLU A 1 389 ? -54.071 -11.023 41.529 1.00 62.78 389 GLU A CA 1
ATOM 3005 C C . GLU A 1 389 ? -54.704 -11.050 40.126 1.00 62.78 389 GLU A C 1
ATOM 3007 O O . GLU A 1 389 ? -53.998 -11.059 39.113 1.00 62.78 389 GLU A O 1
ATOM 3012 N N . ARG A 1 390 ? -56.041 -10.979 40.017 1.00 72.75 390 ARG A N 1
ATOM 3013 C CA . ARG A 1 390 ? -56.723 -10.851 38.714 1.00 72.75 390 ARG A CA 1
ATOM 3014 C C . ARG A 1 390 ? -56.340 -9.561 37.985 1.00 72.75 390 ARG A C 1
ATOM 3016 O O . ARG A 1 390 ? -56.138 -9.605 36.767 1.00 72.75 390 ARG A O 1
ATOM 3023 N N . ARG A 1 391 ? -56.223 -8.434 38.698 1.00 71.19 391 ARG A N 1
ATOM 3024 C CA . ARG A 1 391 ? -55.802 -7.137 38.132 1.00 71.19 391 ARG A CA 1
ATOM 3025 C C . ARG A 1 391 ? -54.343 -7.172 37.685 1.00 71.19 391 ARG A C 1
ATOM 3027 O O . ARG A 1 391 ? -54.049 -6.760 36.563 1.00 71.19 391 ARG A O 1
ATOM 3034 N N . TRP A 1 392 ? -53.458 -7.736 38.501 1.00 66.94 392 TRP A N 1
ATOM 3035 C CA . TRP A 1 392 ? -52.049 -7.917 38.165 1.00 66.94 392 TRP A CA 1
ATOM 3036 C C . TRP A 1 392 ? -51.876 -8.816 36.933 1.00 66.94 392 TRP A C 1
ATOM 3038 O O . TRP A 1 392 ? -51.273 -8.398 35.943 1.00 66.94 392 TRP A O 1
ATOM 3048 N N . ARG A 1 393 ? -52.530 -9.988 36.905 1.00 70.44 393 ARG A N 1
ATOM 3049 C CA . ARG A 1 393 ? -52.526 -10.895 35.741 1.00 70.44 393 ARG A CA 1
ATOM 3050 C C . ARG A 1 393 ? -53.095 -10.222 34.484 1.00 70.44 393 ARG A C 1
ATOM 3052 O O . ARG A 1 393 ? -52.632 -10.491 33.378 1.00 70.44 393 ARG A O 1
ATOM 3059 N N . ALA A 1 394 ? -54.097 -9.349 34.617 1.00 74.38 394 ALA A N 1
ATOM 3060 C CA . ALA A 1 394 ? -54.641 -8.590 33.491 1.00 74.38 394 ALA A CA 1
ATOM 3061 C C . ALA A 1 394 ? -53.660 -7.528 32.964 1.00 74.38 394 ALA A C 1
ATOM 3063 O O 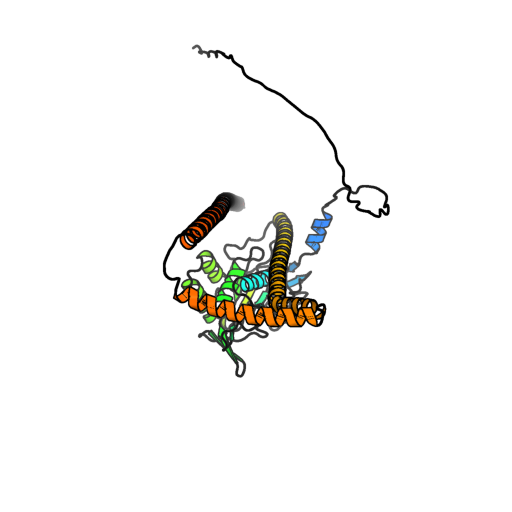. ALA A 1 394 ? -53.549 -7.362 31.748 1.00 74.38 394 ALA A O 1
ATOM 3064 N N . ASN A 1 395 ? -52.930 -6.841 33.844 1.00 68.69 395 ASN A N 1
ATOM 3065 C CA . ASN A 1 395 ? -51.900 -5.880 33.450 1.00 68.69 395 ASN A CA 1
ATOM 3066 C C . ASN A 1 395 ? -50.698 -6.561 32.790 1.00 68.69 395 ASN A C 1
ATOM 3068 O O . ASN A 1 395 ? -50.246 -6.089 31.744 1.00 68.69 395 ASN A O 1
ATOM 3072 N N . GLU A 1 396 ? -50.246 -7.702 33.312 1.00 71.75 396 GLU A N 1
ATOM 3073 C CA . GLU A 1 396 ? -49.163 -8.464 32.682 1.00 71.75 396 GLU A CA 1
ATOM 3074 C C . GLU A 1 396 ? -49.562 -9.018 31.309 1.00 71.75 396 GLU A C 1
ATOM 3076 O O . GLU A 1 396 ? -48.795 -8.925 30.349 1.00 71.75 396 GLU A O 1
ATOM 3081 N N . ARG A 1 397 ? -50.817 -9.457 31.127 1.00 76.94 397 ARG A N 1
ATOM 3082 C CA . ARG A 1 397 ? -51.323 -9.802 29.786 1.00 76.94 397 ARG A CA 1
ATOM 3083 C C . ARG A 1 397 ? -51.256 -8.617 28.816 1.00 76.94 397 ARG A C 1
ATOM 3085 O O . ARG A 1 397 ? -50.781 -8.788 27.695 1.00 76.94 397 ARG A O 1
ATOM 3092 N N . ARG A 1 398 ? -51.666 -7.410 29.229 1.00 78.25 398 ARG A N 1
ATOM 3093 C CA . ARG A 1 398 ? -51.590 -6.199 28.379 1.00 78.25 398 ARG A CA 1
ATOM 3094 C C . ARG A 1 398 ? -50.149 -5.799 28.060 1.00 78.25 398 ARG A C 1
ATOM 3096 O O . ARG A 1 398 ? -49.868 -5.347 26.952 1.00 78.25 398 ARG A O 1
ATOM 3103 N N . ARG A 1 399 ? -49.229 -5.946 29.017 1.00 67.50 399 ARG A N 1
ATOM 3104 C CA . ARG A 1 399 ? -47.794 -5.699 28.813 1.00 67.50 399 ARG A CA 1
ATOM 3105 C C . ARG A 1 399 ? -47.202 -6.696 27.816 1.00 67.50 399 ARG A C 1
ATOM 3107 O O . ARG A 1 399 ? -46.556 -6.281 26.861 1.00 67.50 399 ARG A O 1
ATOM 3114 N N . SER A 1 400 ? -47.509 -7.981 27.976 1.00 62.56 400 SER A N 1
ATOM 3115 C CA . SER A 1 400 ? -47.078 -9.051 27.071 1.00 62.56 400 SER A CA 1
ATOM 3116 C C . SER A 1 400 ? -47.605 -8.882 25.640 1.00 62.56 400 SER A C 1
ATOM 3118 O O . SER A 1 400 ? -46.901 -9.207 24.685 1.00 62.56 400 SER A O 1
ATOM 3120 N N . VAL A 1 401 ? -48.827 -8.367 25.462 1.00 83.00 401 VAL A N 1
ATOM 3121 C CA . VAL A 1 401 ? -49.368 -8.042 24.129 1.00 83.00 401 VAL A CA 1
ATOM 3122 C C . VAL A 1 401 ? -48.604 -6.877 23.497 1.00 83.00 401 VAL A C 1
ATOM 3124 O O . VAL A 1 401 ? -48.139 -7.021 22.370 1.00 83.00 401 VAL A O 1
ATOM 3127 N N . ARG A 1 402 ? -48.380 -5.778 24.233 1.00 77.31 402 ARG A N 1
ATOM 3128 C CA . ARG A 1 402 ? -47.610 -4.622 23.731 1.00 77.31 402 ARG A CA 1
ATOM 3129 C C . ARG A 1 402 ? -46.191 -4.998 23.307 1.00 77.31 402 ARG A C 1
ATOM 3131 O O . ARG A 1 402 ? -45.773 -4.637 22.215 1.00 77.31 402 ARG A O 1
ATOM 3138 N N . LEU A 1 403 ? -45.491 -5.790 24.120 1.00 63.38 403 LEU A N 1
ATOM 3139 C CA . LEU A 1 403 ? -44.148 -6.274 23.782 1.00 63.38 403 LEU A CA 1
ATOM 3140 C C . LEU A 1 403 ? -44.152 -7.148 22.520 1.00 63.38 403 LEU A C 1
ATOM 3142 O O . LEU A 1 403 ? -43.268 -7.021 21.680 1.00 63.38 403 LEU A O 1
ATOM 3146 N N . ARG A 1 404 ? -45.169 -8.001 22.336 1.00 77.31 404 ARG A N 1
ATOM 3147 C CA . ARG A 1 404 ? -45.309 -8.815 21.117 1.00 77.31 404 ARG A CA 1
ATOM 3148 C C . ARG A 1 404 ? -45.610 -7.976 19.875 1.00 77.31 404 ARG A C 1
ATOM 3150 O O . ARG A 1 404 ? -45.134 -8.314 18.794 1.00 77.31 404 ARG A O 1
ATOM 3157 N N . GLU A 1 405 ? -46.385 -6.905 19.999 1.00 85.50 405 GLU A N 1
ATOM 3158 C CA . GLU A 1 405 ? -46.641 -5.969 18.897 1.00 85.50 405 GLU A CA 1
ATOM 3159 C C . GLU A 1 405 ? -45.389 -5.172 18.519 1.00 85.50 405 GLU A C 1
ATOM 3161 O O . GLU A 1 405 ? -45.103 -5.001 17.333 1.00 85.50 405 GLU A O 1
ATOM 3166 N N . GLU A 1 406 ? -44.616 -4.735 19.509 1.00 75.00 406 GLU A N 1
ATOM 3167 C CA . GLU A 1 406 ? -43.356 -4.022 19.306 1.00 75.00 406 GLU A CA 1
ATOM 3168 C C . GLU A 1 406 ? -42.295 -4.921 18.657 1.00 75.00 406 GLU A C 1
ATOM 3170 O O . GLU A 1 406 ? -41.713 -4.544 17.639 1.00 75.00 406 GLU A O 1
ATOM 3175 N N . GLN A 1 407 ? -42.159 -6.166 19.126 1.00 70.06 407 GLN A N 1
ATOM 3176 C CA . GLN A 1 407 ? -41.297 -7.172 18.502 1.00 70.06 407 GLN A CA 1
ATOM 3177 C C . GLN A 1 407 ? -41.666 -7.396 17.025 1.00 70.06 407 GLN A C 1
ATOM 3179 O O . GLN A 1 407 ? -40.802 -7.387 16.148 1.00 70.06 407 GLN A O 1
ATOM 3184 N N . ARG A 1 408 ? -42.965 -7.518 16.713 1.00 85.88 408 ARG A N 1
ATOM 3185 C CA . ARG A 1 408 ? -43.443 -7.676 15.327 1.00 85.88 408 ARG A CA 1
ATOM 3186 C C . ARG A 1 408 ? -43.118 -6.468 14.448 1.00 85.88 408 ARG A C 1
ATOM 3188 O O . ARG A 1 408 ? -42.856 -6.654 13.258 1.00 85.88 408 ARG A O 1
ATOM 3195 N N . ARG A 1 409 ? -43.142 -5.247 14.998 1.00 83.62 409 ARG A N 1
ATOM 3196 C CA . ARG A 1 409 ? -42.753 -4.026 14.270 1.00 83.62 409 ARG A CA 1
ATOM 3197 C C . ARG A 1 409 ? -41.268 -4.042 13.927 1.00 83.62 409 ARG A C 1
ATOM 3199 O O . ARG A 1 409 ? -40.937 -3.832 12.761 1.00 83.62 409 ARG A O 1
ATOM 3206 N N . ILE A 1 410 ? -40.415 -4.372 14.894 1.00 67.56 410 ILE A N 1
ATOM 3207 C CA . ILE A 1 410 ? -38.961 -4.474 14.700 1.00 67.56 410 ILE A CA 1
ATOM 3208 C C . ILE A 1 410 ? -38.645 -5.505 13.610 1.00 67.56 410 ILE A C 1
ATOM 3210 O O . ILE A 1 410 ? -38.005 -5.182 12.610 1.00 67.56 410 ILE A O 1
ATOM 3214 N N . GLU A 1 411 ? -39.198 -6.715 13.710 1.00 78.38 411 GLU A N 1
ATOM 3215 C CA . GLU A 1 411 ? -38.977 -7.749 12.694 1.00 78.38 411 GLU A CA 1
ATOM 3216 C C . GLU A 1 411 ? -39.503 -7.343 11.302 1.00 78.38 411 GLU A C 1
ATOM 3218 O O . GLU A 1 411 ? -38.976 -7.756 10.265 1.00 78.38 411 GLU A O 1
ATOM 3223 N N . ALA A 1 412 ? -40.589 -6.566 11.230 1.00 85.06 412 ALA A N 1
ATOM 3224 C CA . ALA A 1 412 ? -41.107 -6.059 9.962 1.00 85.06 412 ALA A CA 1
ATOM 3225 C C . ALA A 1 412 ? -40.162 -5.022 9.330 1.00 85.06 412 ALA A C 1
ATOM 3227 O O . ALA A 1 412 ? -39.971 -5.037 8.109 1.00 85.06 412 ALA A O 1
ATOM 3228 N N . GLU A 1 413 ? -39.546 -4.152 10.129 1.00 80.69 413 GLU A N 1
ATOM 3229 C CA . GLU A 1 413 ? -38.537 -3.200 9.661 1.00 80.69 413 GLU A CA 1
ATOM 3230 C C . GLU A 1 413 ? -37.261 -3.900 9.193 1.00 80.69 413 GLU A C 1
ATOM 3232 O O . GLU A 1 413 ? -36.756 -3.593 8.108 1.00 80.69 413 GLU A O 1
ATOM 3237 N N . GLU A 1 414 ? -36.793 -4.909 9.926 1.00 73.88 414 GLU A N 1
ATOM 3238 C CA . GLU A 1 414 ? -35.646 -5.724 9.523 1.00 73.88 414 GLU A CA 1
ATOM 3239 C C . GLU A 1 414 ? -35.904 -6.455 8.204 1.00 73.88 414 GLU A C 1
ATOM 3241 O O . GLU A 1 414 ? -35.078 -6.406 7.285 1.00 73.88 414 GLU A O 1
ATOM 3246 N N . ARG A 1 415 ? -37.097 -7.044 8.039 1.00 86.38 415 ARG A N 1
ATOM 3247 C CA . ARG A 1 415 ? -37.517 -7.664 6.771 1.00 86.38 415 ARG A CA 1
ATOM 3248 C C . ARG A 1 415 ? -37.504 -6.661 5.613 1.00 86.38 415 ARG A C 1
ATOM 3250 O O . ARG A 1 415 ? -37.015 -6.986 4.526 1.00 86.38 415 ARG A O 1
ATOM 3257 N N . ARG A 1 416 ? -37.982 -5.429 5.830 1.00 87.81 416 ARG A N 1
ATOM 3258 C CA . ARG A 1 416 ? -37.950 -4.349 4.821 1.00 87.81 416 ARG A CA 1
ATOM 3259 C C . ARG A 1 416 ? -36.521 -3.925 4.483 1.00 87.81 416 ARG A C 1
ATOM 3261 O O . ARG A 1 416 ? -36.206 -3.734 3.305 1.00 87.81 416 ARG A O 1
ATOM 3268 N N . ARG A 1 417 ? -35.642 -3.817 5.481 1.00 81.94 417 ARG A N 1
ATOM 3269 C CA . ARG A 1 417 ? -34.219 -3.497 5.294 1.00 81.94 417 ARG A CA 1
ATOM 3270 C C . ARG A 1 417 ? -33.509 -4.586 4.490 1.00 81.94 417 ARG A C 1
ATOM 3272 O O . ARG A 1 417 ? -32.863 -4.278 3.489 1.00 81.94 417 ARG A O 1
ATOM 3279 N N . ALA A 1 418 ? -33.713 -5.853 4.842 1.00 75.25 418 ALA A N 1
ATOM 3280 C CA . ALA A 1 418 ? -33.158 -6.996 4.121 1.00 75.25 418 ALA A CA 1
ATOM 3281 C C . ALA A 1 418 ? -33.661 -7.078 2.667 1.00 75.25 418 ALA A C 1
ATOM 3283 O O . ALA A 1 418 ? -32.911 -7.439 1.759 1.00 75.25 418 ALA A O 1
ATOM 3284 N N . ALA A 1 419 ? -34.925 -6.730 2.408 1.00 86.38 419 ALA A N 1
ATOM 3285 C CA . ALA A 1 419 ? -35.457 -6.655 1.047 1.00 86.38 419 ALA A CA 1
ATOM 3286 C C . ALA A 1 419 ? -34.800 -5.531 0.223 1.00 86.38 419 ALA A C 1
ATOM 3288 O O . ALA A 1 419 ? -34.496 -5.732 -0.955 1.00 86.38 419 ALA A O 1
ATOM 3289 N N . ARG A 1 420 ? -34.538 -4.369 0.837 1.00 86.75 420 ARG A N 1
ATOM 3290 C CA . ARG A 1 420 ? -33.858 -3.236 0.188 1.00 86.75 420 ARG A CA 1
ATOM 3291 C C . ARG A 1 420 ? -32.419 -3.586 -0.195 1.00 86.75 420 ARG A C 1
ATOM 3293 O O . ARG A 1 420 ? -32.041 -3.384 -1.345 1.00 86.75 420 ARG A O 1
ATOM 3300 N N . LEU A 1 421 ? -31.671 -4.200 0.722 1.00 76.81 421 LEU A N 1
ATOM 3301 C CA . LEU A 1 421 ? -30.299 -4.658 0.472 1.00 76.81 421 LEU A CA 1
ATOM 3302 C C . LEU A 1 421 ? -30.243 -5.705 -0.648 1.00 76.81 421 LEU A C 1
ATOM 3304 O O . LEU A 1 421 ? -29.409 -5.611 -1.544 1.00 76.81 421 LEU A O 1
ATOM 3308 N N . ARG A 1 422 ? -31.188 -6.655 -0.674 1.00 85.94 422 ARG A N 1
ATOM 3309 C CA . ARG A 1 422 ? -31.289 -7.636 -1.769 1.00 85.94 422 ARG A CA 1
ATOM 3310 C C . ARG A 1 422 ? -31.555 -6.986 -3.129 1.00 85.94 422 ARG A C 1
ATOM 3312 O O . ARG A 1 422 ? -31.003 -7.439 -4.129 1.00 85.94 422 ARG A O 1
ATOM 3319 N N . ARG A 1 423 ? -32.377 -5.930 -3.192 1.00 87.62 423 ARG A N 1
ATOM 3320 C CA . ARG A 1 423 ? -32.596 -5.170 -4.437 1.00 87.62 423 ARG A CA 1
ATOM 3321 C C . ARG A 1 423 ? -31.325 -4.450 -4.887 1.00 87.62 423 ARG A C 1
ATOM 3323 O O . ARG A 1 423 ? -30.956 -4.591 -6.048 1.00 87.62 423 ARG A O 1
ATOM 3330 N N . GLN A 1 424 ? -30.634 -3.776 -3.969 1.00 82.62 424 GLN A N 1
ATOM 3331 C CA . GLN A 1 424 ? -29.368 -3.094 -4.257 1.00 82.62 424 GLN A CA 1
ATOM 3332 C C . GLN A 1 424 ? -28.287 -4.072 -4.742 1.00 82.62 424 GLN A C 1
ATOM 3334 O O . GLN A 1 424 ? -27.627 -3.805 -5.740 1.00 82.62 424 GLN A O 1
ATOM 3339 N N . GLY A 1 425 ? -28.168 -5.248 -4.116 1.00 80.81 425 GLY A N 1
ATOM 3340 C CA . GLY A 1 425 ? -27.240 -6.293 -4.560 1.00 80.81 425 GLY A CA 1
ATOM 3341 C C . GLY A 1 425 ? -27.542 -6.810 -5.971 1.00 80.81 425 GLY A C 1
ATOM 3342 O O . GLY A 1 425 ? -26.633 -6.985 -6.780 1.00 80.81 425 GLY A O 1
ATOM 3343 N N . ARG A 1 426 ? -28.825 -6.996 -6.322 1.00 89.06 426 ARG A N 1
ATOM 3344 C CA . ARG A 1 426 ? -29.227 -7.389 -7.688 1.00 89.06 426 ARG A CA 1
ATOM 3345 C C . ARG A 1 426 ? -28.901 -6.312 -8.723 1.00 89.06 426 ARG A C 1
ATOM 3347 O O . ARG A 1 426 ? -28.515 -6.645 -9.843 1.00 89.06 426 ARG A O 1
ATOM 3354 N N . GLU A 1 427 ? -29.069 -5.044 -8.365 1.00 84.88 427 GLU A N 1
ATOM 3355 C CA . GLU A 1 427 ? -28.754 -3.910 -9.231 1.00 84.88 427 GLU A CA 1
ATOM 3356 C C . GLU A 1 427 ? -27.243 -3.768 -9.450 1.00 84.88 427 GLU A C 1
ATOM 3358 O O . GLU A 1 427 ? -26.803 -3.693 -10.598 1.00 84.88 427 GLU A O 1
ATOM 3363 N N . ALA A 1 428 ? -26.446 -3.871 -8.383 1.00 74.00 428 ALA A N 1
ATOM 3364 C CA . ALA A 1 428 ? -24.988 -3.898 -8.460 1.00 74.00 428 ALA A CA 1
ATOM 3365 C C . ALA A 1 428 ? -24.485 -5.045 -9.356 1.00 74.00 428 ALA A C 1
ATOM 3367 O O . ALA A 1 428 ? -23.719 -4.812 -10.289 1.00 74.00 428 ALA A O 1
ATOM 3368 N N . ALA A 1 429 ? -25.008 -6.263 -9.172 1.00 80.56 429 ALA A N 1
ATOM 3369 C CA . ALA A 1 429 ? -24.654 -7.410 -10.011 1.00 80.56 429 ALA A CA 1
ATOM 3370 C C . ALA A 1 429 ? -25.030 -7.209 -11.493 1.00 80.56 429 ALA A C 1
ATOM 3372 O O . ALA A 1 429 ? -24.344 -7.694 -12.393 1.00 80.56 429 ALA A O 1
ATOM 3373 N N . ARG A 1 430 ? -26.123 -6.487 -11.780 1.00 91.25 430 ARG A N 1
ATOM 3374 C CA . ARG A 1 430 ? -26.515 -6.144 -13.157 1.00 91.25 430 ARG A CA 1
ATOM 3375 C C . ARG A 1 430 ? -25.555 -5.131 -13.782 1.00 91.25 430 ARG A C 1
ATOM 3377 O O . ARG A 1 430 ? -25.236 -5.269 -14.963 1.00 91.25 430 ARG A O 1
ATOM 3384 N N . LEU A 1 431 ? -25.118 -4.129 -13.021 1.00 85.38 431 LEU A N 1
ATOM 3385 C CA . LEU A 1 431 ? -24.142 -3.137 -13.477 1.00 85.38 431 LEU A CA 1
ATOM 3386 C C . LEU A 1 431 ? -22.776 -3.779 -13.733 1.00 85.38 431 LEU A C 1
ATOM 3388 O O . LEU A 1 431 ? -22.176 -3.521 -14.774 1.00 85.38 431 LEU A O 1
ATOM 3392 N N . GLN A 1 432 ? -22.347 -4.684 -12.856 1.00 81.25 432 GLN A N 1
ATOM 3393 C CA . GLN A 1 432 ? -21.098 -5.420 -13.022 1.00 81.25 432 GLN A CA 1
ATOM 3394 C C . GLN A 1 432 ? -21.094 -6.275 -14.296 1.00 81.25 432 GLN A C 1
ATOM 3396 O O . GLN A 1 432 ? -20.202 -6.122 -15.125 1.00 81.25 432 GLN A O 1
ATOM 3401 N N . ARG A 1 433 ? -22.153 -7.063 -14.545 1.00 89.94 433 ARG A N 1
ATOM 3402 C CA . ARG A 1 433 ? -22.278 -7.836 -15.798 1.00 89.94 433 ARG A CA 1
ATOM 3403 C C . ARG A 1 433 ? -22.245 -6.959 -17.054 1.00 89.94 433 ARG A C 1
ATOM 3405 O O . ARG A 1 433 ? -21.727 -7.376 -18.086 1.00 89.94 433 ARG A O 1
ATOM 3412 N N . ARG A 1 434 ? -22.802 -5.741 -16.994 1.00 88.94 434 ARG A N 1
ATOM 3413 C CA . ARG A 1 434 ? -22.725 -4.778 -18.109 1.00 88.94 434 ARG A CA 1
ATOM 3414 C C . ARG A 1 434 ? -21.298 -4.279 -18.330 1.00 88.94 434 ARG A C 1
ATOM 3416 O O . ARG A 1 434 ? -20.874 -4.199 -19.479 1.00 88.94 434 ARG A O 1
ATOM 3423 N N . ALA A 1 435 ? -20.572 -3.969 -17.259 1.00 79.75 435 ALA A N 1
ATOM 3424 C CA . ALA A 1 435 ? -19.180 -3.539 -17.343 1.00 79.75 435 ALA A CA 1
ATOM 3425 C C . ALA A 1 435 ? -18.279 -4.645 -17.921 1.00 79.75 435 ALA A C 1
ATOM 3427 O O . ALA A 1 435 ? -17.498 -4.384 -18.834 1.00 79.75 435 ALA A O 1
ATOM 3428 N N . GLU A 1 436 ? -18.450 -5.889 -17.471 1.00 84.75 436 GLU A N 1
ATOM 3429 C CA . GLU A 1 436 ? -17.720 -7.057 -17.988 1.00 84.75 436 GLU A CA 1
ATOM 3430 C C . GLU A 1 436 ? -18.006 -7.299 -19.479 1.00 84.75 436 GLU A C 1
ATOM 3432 O O . GLU A 1 436 ? -17.085 -7.511 -20.272 1.00 84.75 436 GLU A O 1
ATOM 3437 N N . ALA A 1 437 ? -19.274 -7.203 -19.896 1.00 88.06 437 ALA A N 1
ATOM 3438 C CA . ALA A 1 437 ? -19.652 -7.334 -21.302 1.00 88.06 437 ALA A CA 1
ATOM 3439 C C . ALA A 1 437 ? -19.014 -6.243 -22.180 1.00 88.06 437 ALA A C 1
ATOM 3441 O O . ALA A 1 437 ? -18.550 -6.538 -23.286 1.00 88.06 437 ALA A O 1
ATOM 3442 N N . GLN A 1 438 ? -18.951 -5.006 -21.675 1.00 86.81 438 GLN A N 1
ATOM 3443 C CA . GLN A 1 438 ? -18.308 -3.889 -22.364 1.00 86.81 438 GLN A CA 1
ATOM 3444 C C . GLN A 1 438 ? -16.799 -4.123 -22.509 1.00 86.81 438 GLN A C 1
ATOM 3446 O O . GLN A 1 438 ? -16.274 -4.070 -23.620 1.00 86.81 438 GLN A O 1
ATOM 3451 N N . GLN A 1 439 ? -16.117 -4.505 -21.427 1.00 81.75 439 GLN A N 1
ATOM 3452 C CA . GLN A 1 439 ? -14.688 -4.830 -21.465 1.00 81.75 439 GLN A CA 1
ATOM 3453 C C . GLN A 1 439 ? -14.378 -5.975 -22.442 1.00 81.75 439 GLN A C 1
ATOM 3455 O O . GLN A 1 439 ? -13.399 -5.917 -23.190 1.00 81.75 439 GLN A O 1
ATOM 3460 N N . ALA A 1 440 ? -15.221 -7.011 -22.491 1.00 84.94 440 ALA A N 1
ATOM 3461 C CA . ALA A 1 440 ? -15.068 -8.103 -23.449 1.00 84.94 440 ALA A CA 1
ATOM 3462 C C . ALA A 1 440 ? -15.253 -7.638 -24.907 1.00 84.94 440 ALA A C 1
ATOM 3464 O O . ALA A 1 440 ? -14.550 -8.111 -25.807 1.00 84.94 440 ALA A O 1
ATOM 3465 N N . ALA A 1 441 ? -16.184 -6.713 -25.164 1.00 87.56 441 ALA A N 1
ATOM 3466 C CA . ALA A 1 441 ? -16.366 -6.111 -26.484 1.00 87.56 441 ALA A CA 1
ATOM 3467 C C . ALA A 1 441 ? -15.141 -5.283 -26.907 1.00 87.56 441 ALA A C 1
ATOM 3469 O O . ALA A 1 441 ? -14.667 -5.432 -28.040 1.00 87.56 441 ALA A O 1
ATOM 3470 N N . ASP A 1 442 ? -14.583 -4.500 -25.986 1.00 85.06 442 ASP A N 1
ATOM 3471 C CA . ASP A 1 442 ? -13.408 -3.664 -26.230 1.00 85.06 442 ASP A CA 1
ATOM 3472 C C . ASP A 1 442 ? -12.159 -4.511 -26.515 1.00 85.06 442 ASP A C 1
ATOM 3474 O O . ASP A 1 442 ? -11.452 -4.259 -27.494 1.00 85.06 442 ASP A O 1
ATOM 3478 N N . ARG A 1 443 ? -11.948 -5.607 -25.769 1.00 88.31 443 ARG A N 1
ATOM 3479 C CA . ARG A 1 443 ? -10.869 -6.577 -26.046 1.00 88.31 443 ARG A CA 1
ATOM 3480 C C . ARG A 1 443 ? -10.978 -7.181 -27.446 1.00 88.31 443 ARG A C 1
ATOM 3482 O O . ARG A 1 443 ? -9.990 -7.223 -28.179 1.00 88.31 443 ARG A O 1
ATOM 3489 N N . ARG A 1 444 ? -12.179 -7.607 -27.859 1.00 93.69 444 ARG A N 1
ATOM 3490 C CA . ARG A 1 444 ? -12.408 -8.136 -29.219 1.00 93.69 444 ARG A CA 1
ATOM 3491 C C . ARG A 1 444 ? -12.124 -7.087 -30.294 1.00 93.69 444 ARG A C 1
ATOM 3493 O O . ARG A 1 444 ? -11.590 -7.420 -31.351 1.00 93.69 444 ARG A O 1
ATOM 3500 N N . ARG A 1 445 ? -12.467 -5.819 -30.044 1.00 89.56 445 ARG A N 1
ATOM 3501 C CA . ARG A 1 445 ? -12.170 -4.713 -30.964 1.00 89.56 445 ARG A CA 1
ATOM 3502 C C . ARG A 1 445 ? -10.664 -4.477 -31.083 1.00 89.56 445 ARG A C 1
ATOM 3504 O O . ARG A 1 445 ? -10.175 -4.383 -32.206 1.00 89.56 445 ARG A O 1
ATOM 3511 N N . ALA A 1 446 ? -9.938 -4.462 -29.967 1.00 80.81 446 ALA A N 1
ATOM 3512 C CA . ALA A 1 446 ? -8.483 -4.317 -29.953 1.00 80.81 446 ALA A CA 1
ATOM 3513 C C . ALA A 1 446 ? -7.782 -5.454 -30.717 1.00 80.81 446 ALA A C 1
ATOM 3515 O O . ALA A 1 446 ? -6.930 -5.195 -31.564 1.00 80.81 446 ALA A O 1
ATOM 3516 N N . GLN A 1 447 ? -8.203 -6.706 -30.510 1.00 89.81 447 GLN A N 1
ATOM 3517 C CA . GLN A 1 447 ? -7.659 -7.858 -31.241 1.00 89.81 447 GLN A CA 1
ATOM 3518 C C . GLN A 1 447 ? -7.872 -7.756 -32.758 1.00 89.81 447 GLN A C 1
ATOM 3520 O O . GLN A 1 447 ? -6.965 -8.075 -33.526 1.00 89.81 447 GLN A O 1
ATOM 3525 N N . ARG A 1 448 ? -9.045 -7.288 -33.212 1.00 94.06 448 ARG A N 1
ATOM 3526 C CA . ARG A 1 448 ? -9.297 -7.058 -34.647 1.00 94.06 448 ARG A CA 1
ATOM 3527 C C . ARG A 1 448 ? -8.383 -5.981 -35.228 1.00 94.06 448 ARG A C 1
ATOM 3529 O O . ARG A 1 448 ? -7.888 -6.147 -36.339 1.00 94.06 448 ARG A O 1
ATOM 3536 N N . LEU A 1 449 ? -8.152 -4.899 -34.486 1.00 88.62 449 LEU A N 1
ATOM 3537 C CA . LEU A 1 449 ? -7.257 -3.822 -34.916 1.00 88.62 449 LEU A CA 1
ATOM 3538 C C . LEU A 1 449 ? -5.801 -4.294 -35.004 1.00 88.62 449 LEU A C 1
ATOM 3540 O O . LEU A 1 449 ? -5.136 -3.983 -35.988 1.00 88.62 449 LEU A O 1
ATOM 3544 N N . MET A 1 450 ? -5.335 -5.098 -34.041 1.00 86.25 450 MET A N 1
ATOM 3545 C CA . MET A 1 450 ? -3.991 -5.688 -34.092 1.00 86.25 450 MET A CA 1
ATOM 3546 C C . MET A 1 450 ? -3.807 -6.586 -35.317 1.00 86.25 450 MET A C 1
ATOM 3548 O O . MET A 1 450 ? -2.869 -6.375 -36.079 1.00 86.25 450 MET A O 1
ATOM 3552 N N . ARG A 1 451 ? -4.745 -7.509 -35.578 1.00 92.62 451 ARG A N 1
ATOM 3553 C CA . ARG A 1 451 ? -4.682 -8.378 -36.769 1.00 92.62 451 ARG A CA 1
ATOM 3554 C C . ARG A 1 451 ? -4.626 -7.573 -38.068 1.00 92.62 451 ARG A C 1
ATOM 3556 O O . ARG A 1 451 ? -3.812 -7.869 -38.934 1.00 92.62 451 ARG A O 1
ATOM 3563 N N . ARG A 1 452 ? -5.442 -6.519 -38.181 1.00 92.75 452 ARG A N 1
ATOM 3564 C CA . ARG A 1 452 ? -5.438 -5.627 -39.351 1.00 92.75 452 ARG A CA 1
ATOM 3565 C C . ARG A 1 452 ? -4.106 -4.886 -39.508 1.00 92.75 452 ARG A C 1
ATOM 3567 O O . ARG A 1 452 ? -3.635 -4.719 -40.626 1.00 92.75 452 ARG A O 1
ATOM 3574 N N . SER A 1 453 ? -3.502 -4.449 -38.404 1.00 87.38 453 SER A N 1
ATOM 3575 C CA . SER A 1 453 ? -2.183 -3.803 -38.412 1.00 87.38 453 SER A CA 1
ATOM 3576 C C . SER A 1 453 ? -1.092 -4.753 -38.916 1.00 87.38 453 SER A C 1
ATOM 3578 O O . SER A 1 453 ? -0.319 -4.396 -39.802 1.00 87.38 453 SER A O 1
ATOM 3580 N N . GLU A 1 454 ? -1.073 -5.993 -38.421 1.00 91.44 454 GLU A N 1
ATOM 3581 C CA . GLU A 1 454 ? -0.133 -7.023 -38.878 1.00 91.44 454 GLU A CA 1
ATOM 3582 C C . GLU A 1 454 ? -0.308 -7.363 -40.362 1.00 91.44 454 GLU A C 1
ATOM 3584 O O . GLU A 1 454 ? 0.668 -7.609 -41.068 1.00 91.44 454 GLU A O 1
ATOM 3589 N N . GLU A 1 455 ? -1.547 -7.399 -40.848 1.00 92.94 455 GLU A N 1
ATOM 3590 C CA . GLU A 1 455 ? -1.854 -7.672 -42.251 1.00 92.94 455 GLU A CA 1
ATOM 3591 C C . GLU A 1 455 ? -1.357 -6.541 -43.166 1.00 92.94 455 GLU A C 1
ATOM 3593 O O . GLU A 1 455 ? -0.697 -6.803 -44.172 1.00 92.94 455 GLU A O 1
ATOM 3598 N N . LEU A 1 456 ? -1.562 -5.282 -42.763 1.00 90.75 456 LEU A N 1
ATOM 3599 C CA . LEU A 1 456 ? -1.023 -4.109 -43.461 1.00 90.75 456 LEU A CA 1
ATOM 3600 C C . LEU A 1 456 ? 0.513 -4.079 -43.449 1.00 90.75 456 LEU A C 1
ATOM 3602 O O . LEU A 1 456 ? 1.129 -3.729 -44.456 1.00 90.75 456 LEU A O 1
ATOM 3606 N N . ALA A 1 457 ? 1.144 -4.467 -42.338 1.00 84.50 457 ALA A N 1
ATOM 3607 C CA . ALA A 1 457 ? 2.599 -4.571 -42.249 1.00 84.50 457 ALA A CA 1
ATOM 3608 C C . ALA A 1 457 ? 3.150 -5.634 -43.215 1.00 84.50 457 ALA A C 1
ATOM 3610 O O . ALA A 1 457 ? 4.110 -5.369 -43.939 1.00 84.50 457 ALA A O 1
ATOM 3611 N N . ARG A 1 458 ? 2.497 -6.803 -43.302 1.00 91.75 458 ARG A N 1
ATOM 3612 C CA . ARG A 1 458 ? 2.848 -7.856 -44.271 1.00 91.75 458 ARG A CA 1
ATOM 3613 C C . ARG A 1 458 ? 2.665 -7.404 -45.719 1.00 91.75 458 ARG A C 1
ATOM 3615 O O . ARG A 1 458 ? 3.492 -7.744 -46.556 1.00 91.75 458 ARG A O 1
ATOM 3622 N N . GLN A 1 459 ? 1.613 -6.643 -46.024 1.00 89.44 459 GLN A N 1
ATOM 3623 C CA . GLN A 1 459 ? 1.404 -6.086 -47.365 1.00 89.44 459 GLN A CA 1
ATOM 3624 C C . GLN A 1 459 ? 2.506 -5.092 -47.748 1.00 89.44 459 GLN A C 1
ATOM 3626 O O . GLN A 1 459 ? 3.035 -5.178 -48.850 1.00 89.44 459 GLN A O 1
ATOM 3631 N N . ARG A 1 460 ? 2.906 -4.197 -46.833 1.00 87.12 460 ARG A N 1
ATOM 3632 C CA . ARG A 1 460 ? 4.019 -3.258 -47.067 1.00 87.12 460 ARG A CA 1
ATOM 3633 C C . ARG A 1 460 ? 5.339 -3.975 -47.327 1.00 87.12 460 ARG A C 1
ATOM 3635 O O . ARG A 1 460 ? 6.035 -3.607 -48.261 1.00 87.12 460 ARG A O 1
ATOM 3642 N N . ALA A 1 461 ? 5.636 -5.019 -46.555 1.00 82.19 461 ALA A N 1
ATOM 3643 C CA . ALA A 1 461 ? 6.844 -5.823 -46.732 1.00 82.19 461 ALA A CA 1
ATOM 3644 C C . ALA A 1 461 ? 6.876 -6.623 -48.048 1.00 82.19 461 ALA A C 1
ATOM 3646 O O . ALA A 1 461 ? 7.942 -7.056 -48.451 1.00 82.19 461 ALA A O 1
ATOM 3647 N N . ARG A 1 462 ? 5.729 -6.847 -48.706 1.00 87.38 462 ARG A N 1
ATOM 3648 C CA . ARG A 1 462 ? 5.655 -7.490 -50.033 1.00 87.38 462 ARG A CA 1
ATOM 3649 C C . ARG A 1 462 ? 5.776 -6.507 -51.200 1.00 87.38 462 ARG A C 1
ATOM 3651 O O . ARG A 1 462 ? 5.935 -6.951 -52.329 1.00 87.38 462 ARG A O 1
ATOM 3658 N N . MET A 1 463 ? 5.597 -5.209 -50.948 1.00 78.62 463 MET A N 1
ATOM 3659 C CA . MET A 1 463 ? 5.731 -4.152 -51.962 1.00 78.62 463 MET A CA 1
ATOM 3660 C C . MET A 1 463 ? 7.130 -3.519 -51.988 1.00 78.6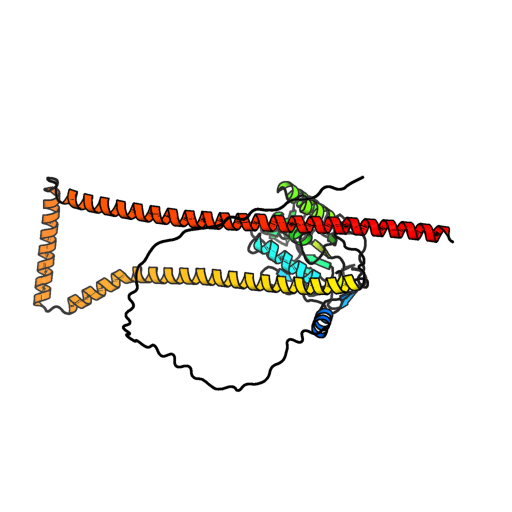2 463 MET A C 1
ATOM 3662 O O . MET A 1 463 ? 7.401 -2.704 -52.866 1.00 78.62 463 MET A O 1
ATOM 3666 N N . GLN A 1 464 ? 7.975 -3.861 -51.015 1.00 69.75 464 GLN A N 1
ATOM 3667 C CA . GLN A 1 464 ? 9.412 -3.587 -50.988 1.00 69.75 464 GLN A CA 1
ATOM 3668 C C . GLN A 1 464 ? 10.144 -4.828 -51.482 1.00 69.75 464 GLN A C 1
ATOM 3670 O O . GLN A 1 464 ? 11.176 -4.647 -52.161 1.00 69.75 464 GLN A O 1
#

Sequence (464 aa):
MTPWAAPRLPRSSPSGDHGGVRRLLGLCIALAVTVSSTAQAQEAREAPGAEPGGGASDVAALAAADSLSTGHADGGRLEHAFALRPGDALATVSRKRYGTRELVGLLGRAASAVARAFPGSRLAVGDLSSETGGPLAPHESHQSGRDADVAFYLIGADGQAVPQALFQRVDAEGRARRRDRRFTFDDARNWALLVAFVDDPMAEVQYVILAPHIRERLLEYGRRIEAPEDQLRRVELVTRRMRGSDGHDDHFHVRIYCSIGDRPQCLDRPPLHPWYYGTPSPDAVAAARVADLQRAQRLRRDQEQARRAELALARGVAREEAREQVRARALMAEPSRQEHAEARRAARLTRDERRALTELRRLEEEAARLLVRSRVAELGRDSEARAEERRWRANERRRSVRLREEQRRIEAEERRRAARLRRQGREAARLQRRAEAQQAADRRRAQRLMRRSEELARQRARMQ